Protein AF-A0A918K2E0-F1 (afdb_monomer)

Solvent-accessible surface area (backbone atoms only — not comparable to full-atom values): 25348 Å² total; per-residue (Å²): 108,74,72,56,46,74,72,38,80,66,52,62,60,52,40,50,52,52,21,50,55,36,34,76,64,34,26,56,71,45,32,57,67,51,51,53,49,39,25,50,59,50,57,64,60,89,92,67,98,66,61,71,70,62,47,66,76,68,52,52,74,67,52,52,53,52,13,43,54,23,37,52,49,2,48,71,49,47,53,56,47,38,34,73,74,56,61,49,70,39,39,66,60,45,82,40,65,68,70,49,45,49,54,21,43,56,51,21,72,48,63,91,87,63,81,74,56,68,63,57,54,33,23,47,53,31,44,49,54,43,40,46,54,70,44,66,54,73,64,80,41,68,62,54,52,51,54,41,49,56,23,60,74,45,99,54,30,54,52,43,44,26,46,80,70,73,27,45,60,80,46,80,82,59,47,41,72,76,49,57,78,29,30,78,89,35,38,56,44,37,46,51,49,35,24,18,51,77,51,66,18,36,18,75,76,83,52,56,71,54,57,50,68,46,97,94,38,76,52,74,31,53,29,57,54,64,24,59,84,65,38,70,83,33,96,86,62,57,47,74,58,66,61,52,14,43,56,32,52,43,61,25,47,71,62,40,32,57,75,69,48,45,79,48,55,39,68,60,54,55,79,76,38,56,70,66,42,38,55,19,65,30,54,69,69,91,52,66,59,34,35,35,81,87,24,44,69,60,29,43,54,52,20,22,47,38,43,21,52,40,36,42,56,51,49,58,77,24,56,45,67,65,30,58,58,60,67,59,80,63,81,74,81,80,67,65,60,69,47,41,30,53,46,22,23,37,52,90,92,48,63,40,33,39,39,44,37,33,55,57,93,46,78,45,48,34,45,34,44,46,69,41,41,54,52,29,43,57,40,36,75,73,69,34,65,35,61,25,42,40,44,87,39,85,31,60,35,41,57,58,101,85,32,34,36,37,62,54,70,60,26,34,37,32,38,39,61,67,54,50,55,49,52,50,53,58,22,47,68,75,47,38,56,46,89,73,52,76,87,60,74,64,66,84,64,89,72,81,67,40,86,38,53,61,89,65,54,44,77,82,76,132

Mean predicted aligned error: 14.78 Å

Secondary structure (DSSP, 8-state):
-HHHHHHSTTHHHHHHHHHHHHHHTT-TT--HHHHHHHHHHHT--TT----HHHHHHHS-HHHHHHHHHHHHHHHHHHHHHHHHHH----GGG-S-GGGHHHHHHHHHHSPTTPPPPHHHHHHHHHHHHHHHHTTTTSS-HHHHHHHHHHHTTSSSHHHHHHHTTT-TTT-----TTTTTT--TTSTHHHHHHHHHHHTT-B-TTT-SB--S-BTTB-----EESS-HHHHTT-TT---HHHHT-GGGEE---HHIIIIIITT--HHHHGGGS-HHHHHHTT---SSGGGGSGGGHHHHHHHHHHHHHHHHHHHHHHH--HHHHHTTS---------EEEEEEEEEETTEEEEEEEEEETTEEEEEEE-HHHHHHHHHHHHTT--EEEEETTEEEEEEEETTEEEEEETTEEEEE-HHHHHHHHHHHTTTPEEGGGS-----PPP-SPPEEEEGGG-B----

Foldseek 3Di:
DVLVCVQDPCVLVVQQVVLVVVVVQQANVSHSVVLLQLLLLLLPDPDDDDDSVVSVNPDDPVSSVLSNQLLVQLCVPQSVLCCPPQVPRHCLLFLDPLLSSLSSSLRSPDDVPDDDDPLLSLLSVLLSLQCLQVVVCNPPNRVSSNQLSNLSVDPNSSLSSCVSVVANAPHDAAALVNLPLAACSHSVVSLLLSLLQVLVAFAQPVGDGQDCDDVPDNHQAKAFLQHVVQACPDPVHDDPSLSRRPLRIDRHHPCCRPPQRNNDQNLPRVVSGDPSNCLSSQFDPPDSVCSGSNNVVVSSSSSSRSSSVSSVVSSVSSDRPSNVVSVPDDPDPPPADWAKAWAWADDVPDIKIWIWIGTRPDIAIKIWRVVQVVVQLVCVVVQDKGWTQIRNDTWIFHHDPAATWTDHALATEDDHSVLVVVSVCLNPVPHHHNVPPDPGDSDHRDDHRYYDYSVRHDYDDD

pLDDT: mean 84.28, std 15.64, range [28.16, 98.5]

Sequence (462 aa):
MATLSARSPGFLGELEKESARWAEHGYRAVDTNFLIKAITLSLSISGKRTSSVSRLTTASRESVAEGWERVRRGLERVVPLLSEQLLVPTSALLSSVSVLHPLIVFYGRLPVGARVDPEVEKGLLYWFLAASGSNRYGGATDSALTQDVNALDSDEPVRALLANLRLDENGFRVTARDLSGRNIQSPYIMLSYLAAAHSGAEDWWAGGPISVVAEGTDKLQYSSLHPAAQLRNHRNKYSSAEINELANIVFVSPHTAKNMIGNRSPAEYIKEVQADDLAAHAVPTADPRVLESDGFREFLVARRALLAGKISALLERFRPSFIDAGGASSPASEAPRRSLVLTGYGAGSRTLLLAEAHAGTQHWVGRIDTAELDAALDAAASGLDSDVTVAGETAPLTVDEDGTTLPVGPFRLRGTADQWRLALKEAFSDALPAADCPEGESRAWVGDAEEFLLADLGVQRA

Structure (mmCIF, N/CA/C/O backbone):
data_AF-A0A918K2E0-F1
#
_entry.id   AF-A0A918K2E0-F1
#
loop_
_atom_site.group_PDB
_atom_site.id
_atom_site.type_symbol
_atom_site.label_atom_id
_atom_site.label_alt_id
_atom_site.label_comp_id
_atom_site.label_asym_id
_atom_site.label_entity_id
_atom_site.label_seq_id
_atom_site.pdbx_PDB_ins_code
_atom_site.Cartn_x
_atom_site.Cartn_y
_atom_site.Cartn_z
_atom_site.occupancy
_atom_site.B_iso_or_equiv
_atom_site.auth_seq_id
_atom_site.auth_comp_id
_atom_site.auth_asym_id
_atom_site.auth_atom_id
_atom_site.pdbx_PDB_model_num
ATOM 1 N N . MET A 1 1 ? -13.070 18.640 18.096 1.00 49.69 1 MET A N 1
ATOM 2 C CA . MET A 1 1 ? -12.006 19.495 18.673 1.00 49.69 1 MET A CA 1
ATOM 3 C C . MET A 1 1 ? -12.539 20.387 19.796 1.00 49.69 1 MET A C 1
ATOM 5 O O . MET A 1 1 ? -12.269 20.073 20.949 1.00 49.69 1 MET A O 1
ATOM 9 N N . ALA A 1 2 ? -13.368 21.405 19.516 1.00 47.62 2 ALA A N 1
ATOM 10 C CA . ALA A 1 2 ? -13.886 22.333 20.541 1.00 47.62 2 ALA A CA 1
ATOM 11 C C . ALA A 1 2 ? -14.614 21.640 21.716 1.00 47.62 2 ALA A C 1
ATOM 13 O O . ALA A 1 2 ? -14.375 21.962 22.875 1.00 47.62 2 ALA A O 1
ATOM 14 N N . THR A 1 3 ? -15.430 20.619 21.436 1.00 48.81 3 THR A N 1
ATOM 15 C CA . THR A 1 3 ? -16.217 19.901 22.455 1.00 48.81 3 THR A CA 1
ATOM 16 C C . THR A 1 3 ? -15.377 19.007 23.378 1.00 48.81 3 THR A C 1
ATOM 18 O O . THR A 1 3 ? -15.700 18.874 24.554 1.00 48.81 3 THR A O 1
ATOM 21 N N . LEU A 1 4 ? -14.282 18.419 22.875 1.00 54.38 4 LEU A N 1
ATOM 22 C CA . LEU A 1 4 ? -13.347 17.601 23.668 1.00 54.38 4 LEU A CA 1
ATOM 23 C C . LEU A 1 4 ? -12.441 18.486 24.532 1.00 54.38 4 LEU A C 1
ATOM 25 O O . LEU A 1 4 ? -12.276 18.223 25.720 1.00 54.38 4 LEU A O 1
ATOM 29 N N . SER A 1 5 ? -11.924 19.576 23.957 1.00 54.56 5 SER A N 1
ATOM 30 C CA . SER A 1 5 ? -11.049 20.518 24.663 1.00 54.56 5 SER A CA 1
ATOM 31 C C . SER A 1 5 ? -11.783 21.293 25.766 1.00 54.56 5 SER A C 1
ATOM 33 O O . SER A 1 5 ? -11.194 21.575 26.804 1.00 54.56 5 SER A O 1
ATOM 35 N N . ALA A 1 6 ? -13.078 21.585 25.585 1.00 52.56 6 ALA A N 1
ATOM 36 C CA . ALA A 1 6 ? -13.921 22.186 26.623 1.00 52.56 6 ALA A CA 1
ATOM 37 C C . ALA A 1 6 ? -14.239 21.217 27.778 1.00 52.56 6 ALA A C 1
ATOM 39 O O . ALA A 1 6 ? -14.475 21.648 28.904 1.00 52.56 6 ALA A O 1
ATOM 40 N N . ARG A 1 7 ? -14.253 19.903 27.511 1.00 59.78 7 ARG A N 1
ATOM 41 C CA . ARG A 1 7 ? -14.619 18.872 28.491 1.00 59.78 7 ARG A CA 1
ATOM 42 C C . ARG A 1 7 ? -13.443 18.247 29.214 1.00 59.78 7 ARG A C 1
ATOM 44 O O . ARG A 1 7 ? -13.686 17.698 30.281 1.00 59.78 7 ARG A O 1
ATOM 51 N N . SER A 1 8 ? -12.225 18.311 28.677 1.00 63.34 8 SER A N 1
ATOM 52 C CA . SER A 1 8 ? -11.010 17.784 29.308 1.00 63.34 8 SER A CA 1
ATOM 53 C C . SER A 1 8 ? -9.827 1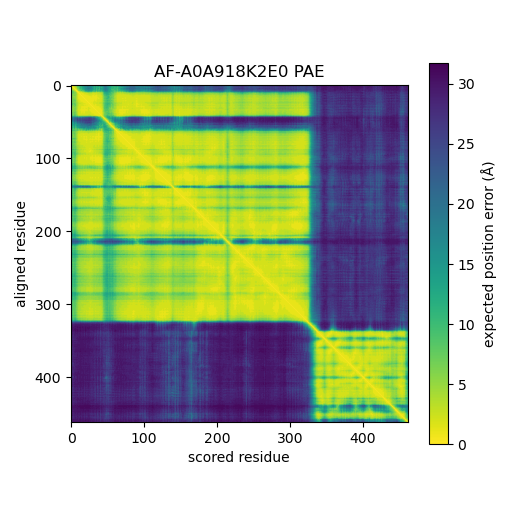8.741 29.081 1.00 63.34 8 SER A C 1
ATOM 55 O O . SER A 1 8 ? -9.103 18.606 28.091 1.00 63.34 8 SER A O 1
ATOM 57 N N . PRO A 1 9 ? -9.643 19.749 29.959 1.00 67.06 9 PRO A N 1
ATOM 58 C CA . PRO A 1 9 ? -8.541 20.704 29.848 1.00 67.06 9 PRO A CA 1
ATOM 59 C C . PRO A 1 9 ? -7.188 19.981 29.799 1.00 67.06 9 PRO A C 1
ATOM 61 O O . PRO A 1 9 ? -6.939 19.103 30.619 1.00 67.06 9 PRO A O 1
ATOM 64 N N . GLY A 1 10 ? -6.330 20.331 28.837 1.00 78.06 10 GLY A N 1
ATOM 65 C CA . GLY A 1 10 ? -5.005 19.718 28.655 1.00 78.06 10 GLY A CA 1
ATOM 66 C C . GLY A 1 10 ? -4.958 18.497 27.726 1.00 78.06 10 GLY A C 1
ATOM 67 O O . GLY A 1 10 ? -3.883 18.185 27.223 1.00 78.06 10 GLY A O 1
ATOM 68 N N . PHE A 1 11 ? -6.097 17.870 27.403 1.00 82.38 11 PHE A N 1
ATOM 69 C CA . PHE A 1 11 ? -6.134 16.668 26.554 1.00 82.38 11 PHE A CA 1
ATOM 70 C C . PHE A 1 11 ? -5.595 16.909 25.137 1.00 82.38 11 PHE A C 1
ATOM 72 O O . PHE A 1 11 ? -4.899 16.064 24.587 1.00 82.38 11 PHE A O 1
ATOM 79 N N . LEU A 1 12 ? -5.844 18.090 24.559 1.00 84.62 12 LEU A N 1
ATOM 80 C CA . LEU A 1 12 ? -5.264 18.456 23.263 1.00 84.62 12 LEU A CA 1
ATOM 81 C C . LEU A 1 12 ? -3.726 18.427 23.298 1.00 84.62 12 LEU A C 1
ATOM 83 O O . LEU A 1 12 ? -3.111 17.899 22.380 1.00 84.62 12 LEU A O 1
ATOM 87 N N . GLY A 1 13 ? -3.122 18.905 24.390 1.00 88.94 13 GLY A N 1
ATOM 88 C CA . GLY A 1 13 ? -1.671 18.870 24.569 1.00 88.94 13 GLY A CA 1
ATOM 89 C C . GLY A 1 13 ? -1.116 17.451 24.729 1.00 88.94 13 GLY A C 1
ATOM 90 O O . GLY A 1 13 ? 0.035 17.207 24.380 1.00 88.94 13 GLY A O 1
ATOM 91 N N . GLU A 1 14 ? -1.906 16.495 25.224 1.00 91.00 14 GLU A N 1
ATOM 92 C CA . GLU A 1 14 ? -1.520 15.075 25.224 1.00 91.00 14 GLU A CA 1
ATOM 93 C C . GLU A 1 14 ? -1.532 14.486 23.810 1.00 91.00 14 GLU A C 1
ATOM 95 O O . GLU A 1 14 ? -0.589 13.790 23.437 1.00 91.00 14 GLU A O 1
ATOM 100 N N . LEU A 1 15 ? -2.552 14.807 23.005 1.00 92.50 15 LEU A N 1
ATOM 101 C CA . LEU A 1 15 ? -2.625 14.374 21.606 1.00 92.50 15 LEU A CA 1
ATOM 102 C C . LEU A 1 15 ? -1.479 14.960 20.773 1.00 92.50 15 LEU A C 1
ATOM 104 O O . LEU A 1 15 ? -0.889 14.252 19.964 1.00 92.50 15 LEU A O 1
ATOM 108 N N . GLU A 1 16 ? -1.143 16.235 20.981 1.00 94.81 16 GLU A N 1
ATO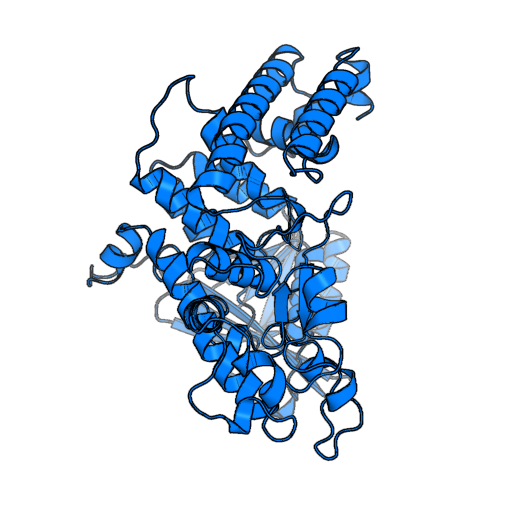M 109 C CA . GLU A 1 16 ? -0.017 16.897 20.311 1.00 94.81 16 GLU A CA 1
ATOM 110 C C . GLU A 1 16 ? 1.323 16.252 20.686 1.00 94.81 16 GLU A C 1
ATOM 112 O O . GLU A 1 16 ? 2.142 15.993 19.806 1.00 94.81 16 GLU A O 1
ATOM 117 N N . LYS A 1 17 ? 1.534 15.928 21.969 1.00 95.94 17 LYS A N 1
ATOM 118 C CA . LYS A 1 17 ? 2.737 15.211 22.425 1.00 95.94 17 LYS A CA 1
ATOM 119 C C . LYS A 1 17 ? 2.841 13.816 21.817 1.00 95.94 17 LYS A C 1
ATOM 121 O O . LYS A 1 17 ? 3.919 13.428 21.377 1.00 95.94 17 LYS A O 1
ATOM 126 N N . GLU A 1 18 ? 1.741 13.068 21.779 1.00 96.12 18 GLU A N 1
ATOM 127 C CA . GLU A 1 18 ? 1.745 11.726 21.194 1.00 96.12 18 GLU A CA 1
ATOM 128 C C . GLU A 1 18 ? 1.953 11.780 19.673 1.00 96.12 18 GLU A C 1
ATOM 130 O O . GLU A 1 18 ? 2.716 10.991 19.125 1.00 96.12 18 GLU A O 1
ATOM 135 N N . SER A 1 19 ? 1.342 12.750 18.989 1.00 96.06 19 SER A N 1
ATOM 136 C CA . SER A 1 19 ? 1.575 12.987 17.562 1.00 96.06 19 SER A CA 1
ATOM 137 C C . SER A 1 19 ? 3.042 13.330 17.277 1.00 96.06 19 SER A C 1
ATOM 139 O O . SER A 1 19 ? 3.642 12.747 16.375 1.00 96.06 19 SER A O 1
ATOM 141 N N . ALA A 1 20 ? 3.658 14.200 18.087 1.00 95.69 20 ALA A N 1
ATOM 142 C CA . ALA A 1 20 ? 5.080 14.526 17.976 1.00 95.69 20 ALA A CA 1
ATOM 143 C C . ALA A 1 20 ? 5.973 13.291 18.189 1.00 95.69 20 ALA A C 1
ATOM 145 O O . ALA A 1 20 ? 6.876 13.047 17.389 1.00 95.69 20 ALA A O 1
ATOM 146 N N . ARG A 1 21 ? 5.667 12.460 19.196 1.00 95.44 21 ARG A N 1
ATOM 147 C CA . ARG A 1 21 ? 6.356 11.180 19.429 1.00 95.44 21 ARG A CA 1
ATOM 148 C C . ARG A 1 21 ? 6.312 10.295 18.182 1.00 95.44 21 ARG A C 1
ATOM 150 O O . ARG A 1 21 ? 7.351 9.802 17.752 1.00 95.44 21 ARG A O 1
ATOM 157 N N . TRP A 1 22 ? 5.142 10.084 17.578 1.00 94.88 22 TRP A N 1
ATOM 158 C CA . TRP A 1 22 ? 5.037 9.228 16.388 1.00 94.88 22 TRP A CA 1
ATOM 159 C C . TRP A 1 22 ? 5.663 9.859 15.145 1.00 94.88 22 TRP A C 1
ATOM 161 O O . TRP A 1 22 ? 6.228 9.142 14.321 1.00 94.88 22 TRP A O 1
ATOM 171 N N . ALA A 1 23 ? 5.663 11.188 15.039 1.00 92.50 23 ALA A N 1
ATOM 172 C CA . ALA A 1 23 ? 6.380 11.901 13.992 1.00 92.50 23 ALA A CA 1
ATOM 173 C C . ALA A 1 23 ? 7.904 11.677 14.057 1.00 92.50 23 ALA A C 1
ATOM 175 O O . ALA A 1 23 ? 8.532 11.517 13.009 1.00 92.50 23 ALA A O 1
ATOM 176 N N . GLU A 1 24 ? 8.492 11.612 15.257 1.00 90.44 24 GLU A N 1
ATOM 177 C CA . GLU A 1 24 ? 9.909 11.257 15.462 1.00 90.44 24 GLU A CA 1
ATOM 178 C C . GLU A 1 24 ? 10.220 9.810 15.049 1.00 90.44 24 GLU A C 1
ATOM 180 O O . GLU A 1 24 ? 11.323 9.524 14.595 1.00 90.44 24 GLU A O 1
ATOM 185 N N . HIS A 1 25 ? 9.230 8.916 15.120 1.00 90.12 25 HIS A N 1
ATOM 186 C CA . HIS A 1 25 ? 9.342 7.518 14.687 1.00 90.12 25 HIS A CA 1
ATOM 187 C C . HIS A 1 25 ? 8.973 7.314 13.205 1.00 90.12 25 HIS A C 1
ATOM 189 O O . HIS A 1 25 ? 8.762 6.185 12.773 1.00 90.12 25 HIS A O 1
ATOM 195 N N . GLY A 1 26 ? 8.858 8.391 12.419 1.00 89.56 26 GLY A N 1
ATOM 196 C CA . GLY A 1 26 ? 8.552 8.332 10.985 1.00 89.56 26 GLY A CA 1
ATOM 197 C C . GLY A 1 26 ? 7.058 8.292 10.644 1.00 89.56 26 GLY A C 1
ATOM 198 O O . GLY A 1 26 ? 6.698 8.279 9.470 1.00 89.56 26 GLY A O 1
ATOM 199 N N . TYR A 1 27 ? 6.154 8.331 11.620 1.00 93.12 27 TYR A N 1
ATOM 200 C CA . TYR A 1 27 ? 4.704 8.245 11.416 1.00 93.12 27 TYR A CA 1
ATOM 201 C C . TYR A 1 27 ? 4.024 9.622 11.513 1.00 93.12 27 TYR A C 1
ATOM 203 O O . TYR A 1 27 ? 3.037 9.790 12.223 1.00 93.12 27 TYR A O 1
ATOM 211 N N . ARG A 1 28 ? 4.510 10.626 10.765 1.00 92.00 28 ARG A N 1
ATOM 212 C CA . ARG A 1 28 ? 4.005 12.020 10.834 1.00 92.00 28 ARG A CA 1
ATOM 213 C C . ARG A 1 28 ? 2.512 12.176 10.520 1.00 92.00 28 ARG A C 1
ATOM 215 O O . ARG A 1 28 ? 1.870 13.069 11.057 1.00 92.00 28 ARG A O 1
ATOM 222 N N . ALA A 1 29 ? 1.950 11.296 9.687 1.00 92.31 29 ALA A N 1
ATOM 223 C CA . ALA A 1 29 ? 0.511 11.272 9.395 1.00 92.31 29 ALA A CA 1
ATOM 224 C C . ALA A 1 29 ? -0.375 10.807 10.576 1.00 92.31 29 ALA A C 1
ATOM 226 O O . ALA A 1 29 ? -1.598 10.898 10.490 1.00 92.31 29 ALA A O 1
ATOM 227 N N . VAL A 1 30 ? 0.213 10.319 11.677 1.00 95.69 30 VAL A N 1
ATOM 228 C CA . VAL A 1 30 ? -0.478 10.101 12.961 1.00 95.69 30 VAL A CA 1
ATOM 229 C C . VAL A 1 30 ? -0.617 11.463 13.655 1.00 95.69 30 VAL A C 1
ATOM 231 O O . VAL A 1 30 ? 0.063 11.788 14.630 1.00 95.69 30 VAL A O 1
ATOM 234 N N . ASP A 1 31 ? -1.465 12.310 13.075 1.00 94.81 31 ASP A N 1
ATOM 235 C CA . ASP A 1 31 ? -1.759 13.654 13.564 1.00 94.81 31 ASP A CA 1
ATOM 236 C C . ASP A 1 31 ? -2.879 13.654 14.621 1.00 94.81 31 ASP A C 1
ATOM 238 O O . ASP A 1 31 ? -3.473 12.626 14.960 1.00 94.81 31 ASP A O 1
ATOM 242 N N . THR A 1 32 ? -3.199 14.825 15.167 1.00 94.06 32 THR A N 1
ATOM 243 C CA . THR A 1 32 ? -4.258 14.949 16.178 1.00 94.06 32 THR A CA 1
ATOM 244 C C . THR A 1 32 ? -5.635 14.523 15.656 1.00 94.06 32 THR A C 1
ATOM 246 O O . THR A 1 32 ? -6.424 13.972 16.424 1.00 94.06 32 THR A O 1
ATOM 249 N N . ASN A 1 33 ? -5.933 14.705 14.364 1.00 91.88 33 ASN A N 1
ATOM 250 C CA . ASN A 1 33 ? -7.203 14.279 13.772 1.00 91.88 33 ASN A CA 1
ATOM 251 C C . ASN A 1 33 ? -7.283 12.755 13.661 1.00 91.88 33 ASN A C 1
ATOM 253 O O . ASN A 1 33 ? -8.308 12.168 14.017 1.00 91.88 33 ASN A O 1
ATOM 257 N N . PHE A 1 34 ? -6.196 12.117 13.227 1.00 94.50 34 PHE A N 1
ATOM 258 C CA . PHE A 1 34 ? -6.049 10.669 13.222 1.00 94.50 34 PHE A CA 1
ATOM 259 C C . PHE A 1 34 ? -6.243 10.097 14.631 1.00 94.50 34 PHE A C 1
ATOM 261 O O . PHE A 1 34 ? -7.048 9.188 14.825 1.00 94.50 34 PHE A O 1
ATOM 268 N N . LEU A 1 35 ? -5.587 10.673 15.643 1.00 95.12 35 LEU A N 1
ATOM 269 C CA . LEU A 1 35 ? -5.714 10.211 17.028 1.00 95.12 35 LEU A CA 1
ATOM 270 C C . LEU A 1 35 ? -7.149 10.358 17.557 1.00 95.12 35 LEU A C 1
ATOM 272 O O . LEU A 1 35 ? -7.678 9.435 18.176 1.00 95.12 35 LEU A O 1
ATOM 276 N N . ILE A 1 36 ? -7.828 11.473 17.263 1.00 89.31 36 ILE A N 1
ATOM 277 C CA . ILE A 1 36 ? -9.246 11.664 17.615 1.00 89.31 36 ILE A CA 1
ATOM 278 C C . ILE A 1 36 ? -10.122 10.603 16.942 1.00 89.31 36 ILE A C 1
ATOM 280 O O . ILE A 1 36 ? -11.032 10.052 17.575 1.00 89.31 36 ILE A O 1
ATOM 284 N N . LYS A 1 37 ? -9.857 10.287 15.672 1.00 89.06 37 LYS A N 1
ATOM 285 C CA . LYS A 1 37 ? -10.583 9.246 14.943 1.00 89.06 37 LYS A CA 1
ATOM 286 C C . LYS A 1 37 ? -10.344 7.867 15.558 1.00 89.06 37 LYS A C 1
ATOM 288 O O . LYS A 1 37 ? -11.313 7.151 15.808 1.00 89.06 37 LYS A O 1
ATOM 293 N N . ALA A 1 38 ? -9.101 7.534 15.892 1.00 92.25 38 ALA A N 1
ATOM 294 C CA . ALA A 1 38 ? -8.743 6.292 16.568 1.00 92.25 38 ALA A CA 1
ATOM 295 C C . ALA A 1 38 ? -9.427 6.149 17.933 1.00 92.25 38 ALA A C 1
ATOM 297 O O . ALA A 1 38 ? -9.965 5.080 18.231 1.00 92.25 38 ALA A O 1
ATOM 298 N N . ILE A 1 39 ? -9.497 7.226 18.727 1.00 90.44 39 ILE A N 1
ATOM 299 C CA . ILE A 1 39 ? -10.240 7.231 19.995 1.00 90.44 39 ILE A CA 1
ATOM 300 C C . ILE A 1 39 ? -11.714 6.948 19.710 1.00 90.44 39 ILE A C 1
ATOM 302 O O . ILE A 1 39 ? -12.285 6.036 20.294 1.00 90.44 39 ILE A O 1
ATOM 306 N N . THR A 1 40 ? -12.314 7.665 18.756 1.00 85.06 40 THR A N 1
ATOM 307 C CA . THR A 1 40 ? -13.728 7.490 18.378 1.00 85.06 40 THR A CA 1
ATOM 308 C C . THR A 1 40 ? -14.056 6.045 18.011 1.00 85.06 40 THR A C 1
ATOM 310 O O . THR A 1 40 ? -15.069 5.508 18.454 1.00 85.06 40 THR A O 1
ATOM 313 N N . LEU A 1 41 ? -13.196 5.408 17.214 1.00 85.56 41 LEU A N 1
ATOM 314 C CA . LEU A 1 41 ? -13.368 4.019 16.799 1.00 85.56 41 LEU A CA 1
ATOM 315 C C . LEU A 1 41 ? -13.177 3.049 17.976 1.00 85.56 41 LEU A C 1
ATOM 317 O O . LEU A 1 41 ? -13.951 2.102 18.104 1.00 85.56 41 LEU A O 1
ATOM 321 N N . SER A 1 42 ? -12.239 3.333 18.885 1.00 84.88 42 SER A N 1
ATOM 322 C CA . SER A 1 42 ? -11.952 2.521 20.083 1.00 84.88 42 SER A CA 1
ATOM 323 C C . SER A 1 42 ? -13.023 2.611 21.179 1.00 84.88 42 SER A C 1
ATOM 325 O O . SER A 1 42 ? -13.075 1.755 22.065 1.00 84.88 42 SER A O 1
ATOM 327 N N . LEU A 1 43 ? -13.888 3.629 21.117 1.00 77.62 43 LEU A N 1
ATOM 328 C CA . LEU A 1 43 ? -15.071 3.781 21.972 1.00 77.62 43 LEU A CA 1
ATOM 329 C C . LEU A 1 43 ? -16.270 2.954 21.493 1.00 77.62 43 LEU A C 1
ATOM 331 O O . LEU A 1 43 ? -17.288 2.916 22.181 1.00 77.62 43 LEU A O 1
ATOM 335 N N . SER A 1 44 ? -16.193 2.326 20.317 1.00 58.50 44 SER A N 1
ATOM 336 C CA . SER A 1 44 ? -17.268 1.478 19.795 1.00 58.50 44 SER A CA 1
ATOM 337 C C . SER A 1 44 ? -17.393 0.232 20.670 1.00 58.50 44 SER A C 1
ATOM 339 O O . SER A 1 44 ? -16.676 -0.751 20.488 1.00 58.50 44 SER A O 1
ATOM 341 N N . ILE A 1 45 ? -18.275 0.316 21.664 1.00 48.38 45 ILE A N 1
ATOM 342 C CA . ILE A 1 45 ? -18.750 -0.812 22.457 1.00 48.38 45 ILE A CA 1
ATOM 343 C C . ILE A 1 45 ? -19.625 -1.661 21.532 1.00 48.38 45 ILE A C 1
ATOM 345 O O . ILE A 1 45 ? -20.501 -1.126 20.847 1.00 48.38 45 ILE A O 1
ATOM 349 N N . SER A 1 46 ? -19.350 -2.965 21.519 1.00 40.91 46 SER A N 1
ATOM 350 C CA . SER A 1 46 ? -20.108 -4.011 20.829 1.00 40.91 46 SER A CA 1
ATOM 351 C C . SER A 1 46 ? -21.616 -3.703 20.756 1.00 40.91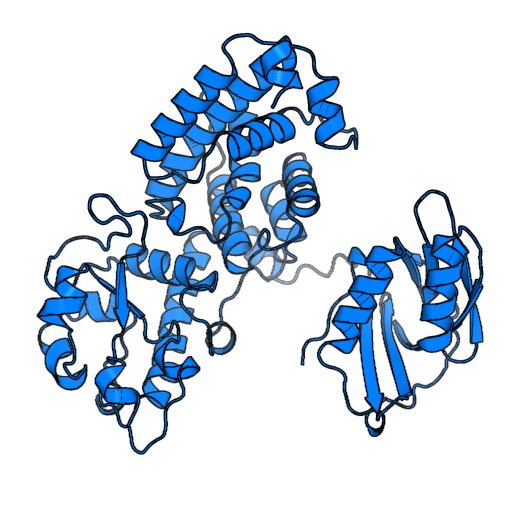 46 SER A C 1
ATOM 353 O O . SER A 1 46 ? -22.272 -3.467 21.774 1.00 40.91 46 SER A O 1
ATOM 355 N N . GLY A 1 47 ? -22.165 -3.689 19.535 1.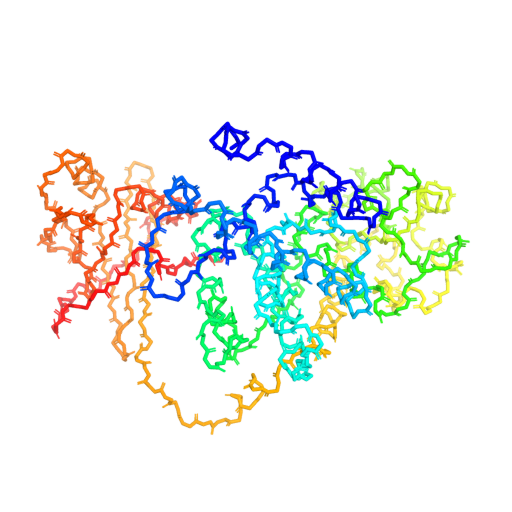00 38.22 47 GLY A N 1
ATOM 356 C CA . GLY A 1 47 ? -23.600 -3.888 19.301 1.00 38.22 47 GLY A CA 1
ATOM 357 C C . GLY A 1 47 ? -24.509 -2.675 19.047 1.00 38.22 47 GLY A C 1
ATOM 358 O O . GLY A 1 47 ? -25.706 -2.896 18.867 1.00 38.22 47 GLY A O 1
ATOM 359 N N . LYS A 1 48 ? -24.040 -1.414 18.983 1.00 40.31 48 LYS A N 1
ATOM 360 C CA . LYS A 1 48 ? -24.928 -0.275 18.618 1.00 40.31 48 LYS A CA 1
ATOM 361 C C . LYS A 1 48 ? -24.363 0.652 17.534 1.00 40.31 48 LYS A C 1
ATOM 363 O O . LYS A 1 48 ? -23.340 1.311 17.706 1.00 40.31 48 LYS A O 1
ATOM 368 N N . ARG A 1 49 ? -25.102 0.725 16.416 1.00 42.19 49 ARG A N 1
ATOM 369 C CA . ARG A 1 49 ? -24.892 1.611 15.257 1.00 42.19 49 ARG A CA 1
ATOM 370 C C . ARG A 1 49 ? -25.214 3.069 15.618 1.00 42.19 49 ARG A C 1
ATOM 372 O O . ARG A 1 49 ? -26.294 3.557 15.313 1.00 42.19 49 ARG A O 1
ATOM 379 N N . THR A 1 50 ? -24.292 3.777 16.260 1.00 38.06 50 THR A N 1
ATOM 380 C CA . THR A 1 50 ? -24.410 5.238 16.452 1.00 38.06 50 THR A CA 1
ATOM 381 C C . THR A 1 50 ? -23.419 5.954 15.533 1.00 38.06 50 THR A C 1
ATOM 383 O O . THR A 1 50 ? -22.348 5.424 15.270 1.00 38.06 50 THR A O 1
ATOM 386 N N . SER A 1 51 ? -23.694 7.150 15.017 1.00 45.31 51 SER A N 1
ATOM 387 C CA . SER A 1 51 ? -22.733 7.883 14.169 1.00 45.31 51 SER A CA 1
ATOM 388 C C . SER A 1 51 ? -21.497 8.362 14.959 1.00 45.31 51 SER A C 1
ATOM 390 O O . SER A 1 51 ? -21.578 8.667 16.150 1.00 45.31 51 SER A O 1
ATOM 392 N N . SER A 1 52 ? -20.329 8.418 14.309 1.00 49.75 52 SER A N 1
ATOM 393 C CA . SER A 1 52 ? -19.010 8.719 14.907 1.00 49.75 52 SER A CA 1
ATOM 394 C C . SER A 1 52 ? -18.962 10.041 15.696 1.00 49.75 52 SER A C 1
ATOM 396 O O . SER A 1 52 ? -18.316 10.131 16.737 1.00 49.75 52 SER A O 1
ATOM 398 N N . VAL A 1 53 ? -19.678 11.070 15.228 1.00 44.16 53 VAL A N 1
ATOM 399 C CA . VAL A 1 53 ? -19.671 12.417 15.830 1.00 44.16 53 VAL A CA 1
ATOM 400 C C . VAL A 1 53 ? -20.565 12.498 17.070 1.00 44.16 53 VAL A C 1
ATOM 402 O O . VAL A 1 53 ? -20.186 13.125 18.056 1.00 44.16 53 VAL A O 1
ATOM 405 N N . SER A 1 54 ? -21.718 11.820 17.064 1.00 46.44 54 SER A N 1
ATOM 406 C CA . SER A 1 54 ? -22.619 11.759 18.225 1.00 46.44 54 SER A CA 1
ATOM 407 C C . SER A 1 54 ? -22.004 10.965 19.390 1.00 46.44 54 SER A C 1
ATOM 409 O O . SER A 1 54 ? -22.254 11.266 20.556 1.00 46.44 54 SER A O 1
ATOM 411 N N . ARG A 1 55 ? -21.121 9.998 19.099 1.00 54.56 55 ARG A N 1
ATOM 412 C CA . ARG A 1 55 ? -20.433 9.171 20.106 1.00 54.56 55 ARG A CA 1
ATOM 413 C C . ARG A 1 55 ? -19.452 9.958 20.977 1.00 54.56 55 ARG A C 1
ATOM 415 O O . ARG A 1 55 ? -19.501 9.842 22.194 1.00 54.56 55 ARG A O 1
ATOM 422 N N . LEU A 1 56 ? -18.605 10.808 20.390 1.00 51.44 56 LEU A N 1
ATOM 423 C CA . LEU A 1 56 ? -17.670 11.642 21.165 1.00 51.44 56 LEU A CA 1
ATOM 424 C C . LEU A 1 56 ? -18.375 12.731 21.989 1.00 51.44 56 LEU A C 1
ATOM 426 O O . LEU A 1 56 ? -17.874 13.136 23.036 1.00 51.44 56 LEU A O 1
ATOM 430 N N . THR A 1 57 ? -19.521 13.236 21.525 1.00 49.66 57 THR A N 1
ATOM 431 C CA . THR A 1 57 ? -20.275 14.281 22.237 1.00 49.66 57 THR A CA 1
ATOM 432 C C . THR A 1 57 ? -21.141 13.721 23.370 1.00 49.66 57 THR A C 1
ATOM 434 O O . THR A 1 57 ? -21.482 14.467 24.294 1.00 49.66 57 THR A O 1
ATOM 437 N N . THR A 1 58 ? -21.432 12.417 23.365 1.00 53.12 58 THR A N 1
ATOM 438 C CA . THR A 1 58 ? -22.210 11.709 24.403 1.00 53.12 58 THR A CA 1
ATOM 439 C C . THR A 1 58 ? -21.360 10.862 25.359 1.00 53.12 58 THR A C 1
ATOM 441 O O . THR A 1 58 ? -21.804 10.591 26.472 1.00 53.12 58 THR A O 1
ATOM 444 N N . ALA A 1 59 ? -20.133 10.498 24.976 1.00 58.34 59 ALA A N 1
ATOM 445 C CA . ALA A 1 59 ? -19.178 9.756 25.799 1.00 58.34 59 ALA A CA 1
ATOM 446 C C . ALA A 1 59 ? -18.813 10.482 27.114 1.00 58.34 59 ALA A C 1
ATOM 448 O O . ALA A 1 59 ? -18.569 11.695 27.133 1.00 58.34 59 ALA A O 1
ATOM 449 N N . SER A 1 60 ? -18.744 9.725 28.218 1.00 60.28 60 SER A N 1
ATOM 450 C CA . SER A 1 60 ? -18.249 10.223 29.509 1.00 60.28 60 SER A CA 1
ATOM 451 C C . SER A 1 60 ? -16.742 10.495 29.441 1.00 60.28 60 SER A C 1
ATOM 453 O O . SER A 1 60 ? -16.025 9.894 28.637 1.00 60.28 60 SER A O 1
ATOM 455 N N . ARG A 1 61 ? -16.226 11.372 30.311 1.00 62.94 61 ARG A N 1
ATOM 456 C CA . ARG A 1 61 ? -14.780 11.653 30.396 1.00 62.94 61 ARG A CA 1
ATOM 457 C C . ARG A 1 61 ? -13.961 10.376 30.646 1.00 62.94 61 ARG A C 1
ATOM 459 O O . ARG A 1 61 ? -12.897 10.219 30.057 1.00 62.94 61 ARG A O 1
ATOM 466 N N . GLU A 1 62 ? -14.478 9.470 31.472 1.00 63.03 62 GLU A N 1
ATOM 467 C CA . GLU A 1 62 ? -13.862 8.171 31.775 1.00 63.03 62 GLU A CA 1
ATOM 468 C C . GLU A 1 62 ? -13.762 7.288 30.528 1.00 63.03 62 GLU A C 1
ATOM 470 O O . GLU A 1 62 ? -12.697 6.744 30.253 1.00 63.03 62 GLU A O 1
ATOM 475 N N . SER A 1 63 ? -14.824 7.228 29.714 1.00 74.88 63 SER A N 1
ATOM 476 C CA . SER A 1 63 ? -14.799 6.452 28.470 1.00 74.88 63 SER A CA 1
ATOM 477 C C . SER A 1 63 ? -13.767 6.991 27.475 1.00 74.88 63 SER A C 1
ATOM 479 O O . SER A 1 63 ? -13.030 6.211 26.882 1.00 74.88 63 SER A O 1
ATOM 481 N N . VAL A 1 64 ? -13.626 8.319 27.349 1.00 78.06 64 VAL A N 1
ATOM 482 C CA . VAL A 1 64 ? -12.606 8.940 26.484 1.00 78.06 64 VAL A CA 1
ATOM 483 C C . VAL A 1 64 ? -11.189 8.608 26.957 1.00 78.06 64 VAL A C 1
ATOM 485 O O . VAL A 1 64 ? -10.341 8.300 26.123 1.00 78.06 64 VAL A O 1
ATOM 488 N N . ALA A 1 65 ? -10.932 8.630 28.268 1.00 83.12 65 ALA A N 1
ATOM 489 C CA . ALA A 1 65 ? -9.633 8.255 28.826 1.00 83.12 65 ALA A CA 1
ATOM 490 C C . ALA A 1 65 ? -9.304 6.773 28.572 1.00 83.12 65 ALA A C 1
ATOM 492 O O . ALA A 1 65 ? -8.190 6.444 28.174 1.00 83.12 65 ALA A O 1
ATOM 493 N N . GLU A 1 66 ? -10.285 5.880 28.720 1.00 83.94 66 GLU A N 1
ATOM 494 C CA . GLU A 1 66 ? -10.126 4.458 28.402 1.00 83.94 66 GLU A CA 1
ATOM 495 C C . GLU A 1 66 ? -9.859 4.231 26.904 1.00 83.94 66 GLU A C 1
ATOM 497 O O . GLU A 1 66 ? -8.953 3.484 26.531 1.00 83.94 66 GLU A O 1
ATOM 502 N N . GLY A 1 67 ? -10.617 4.907 26.035 1.00 87.88 67 GLY A N 1
ATOM 503 C CA . GLY A 1 67 ? -10.410 4.876 24.588 1.00 87.88 67 GLY A CA 1
ATOM 504 C C . GLY A 1 67 ? -9.029 5.397 24.191 1.00 87.88 67 GLY A C 1
ATOM 505 O O . GLY A 1 67 ? -8.383 4.814 23.323 1.00 87.88 67 GLY A O 1
ATOM 506 N N . TRP A 1 68 ? -8.543 6.444 24.858 1.00 92.19 68 TRP A N 1
ATOM 507 C CA . TRP A 1 68 ? -7.196 6.969 24.649 1.00 92.19 68 TRP A CA 1
ATOM 508 C C . TRP A 1 68 ? -6.111 5.958 25.016 1.00 92.19 68 TRP A C 1
ATOM 510 O O . TRP A 1 68 ? -5.201 5.709 24.229 1.00 92.19 68 TRP A O 1
ATOM 520 N N . GLU A 1 69 ? -6.256 5.307 26.165 1.00 91.81 69 GLU A N 1
ATOM 521 C CA . GLU A 1 69 ? -5.312 4.297 26.639 1.00 91.81 69 GLU A CA 1
ATOM 522 C C . GLU A 1 69 ? -5.286 3.073 25.699 1.00 91.81 69 GLU A C 1
ATOM 524 O O . GLU A 1 69 ? -4.222 2.539 25.387 1.00 91.81 69 GLU A O 1
ATOM 529 N N . ARG A 1 70 ? -6.438 2.676 25.134 1.00 93.31 70 ARG A N 1
ATOM 530 C CA . ARG A 1 70 ? -6.504 1.663 24.058 1.00 93.31 70 ARG A CA 1
ATOM 531 C C . ARG A 1 70 ? -5.731 2.088 22.809 1.00 93.31 70 ARG A C 1
ATOM 533 O O . ARG A 1 70 ? -4.977 1.282 22.270 1.00 93.31 70 ARG A O 1
ATOM 540 N N . VAL A 1 71 ? -5.896 3.331 22.356 1.00 95.81 71 VAL A N 1
ATOM 541 C CA . VAL A 1 71 ? -5.197 3.850 21.168 1.00 95.81 71 VAL A CA 1
ATOM 542 C C . VAL A 1 71 ? -3.688 3.872 21.375 1.00 95.81 71 VAL A C 1
ATOM 544 O O . VAL A 1 71 ? -2.961 3.418 20.493 1.00 95.81 71 VAL A O 1
ATOM 547 N N . ARG A 1 72 ? -3.215 4.334 22.540 1.00 96.12 72 ARG A N 1
ATOM 548 C CA . ARG A 1 72 ? -1.786 4.329 22.889 1.00 96.12 72 ARG A CA 1
ATOM 549 C C . ARG A 1 72 ? -1.196 2.925 22.795 1.00 96.12 72 ARG A C 1
ATOM 551 O O . ARG A 1 72 ? -0.227 2.728 22.068 1.00 96.12 72 ARG A O 1
ATOM 558 N N . ARG A 1 73 ? -1.828 1.939 23.441 1.00 95.12 73 ARG A N 1
ATOM 559 C CA . ARG A 1 73 ? -1.392 0.534 23.367 1.00 95.12 73 ARG A CA 1
ATOM 560 C C . ARG A 1 73 ? -1.411 -0.014 21.945 1.00 95.12 73 ARG A C 1
ATOM 562 O O . ARG A 1 73 ? -0.482 -0.706 21.540 1.00 95.12 73 ARG A O 1
ATOM 569 N N . GLY A 1 74 ? -2.461 0.297 21.185 1.00 96.75 74 GLY A N 1
ATOM 570 C CA . GLY A 1 74 ? -2.574 -0.105 19.788 1.00 96.75 74 GLY A CA 1
ATOM 571 C C . GLY A 1 74 ? -1.418 0.437 18.948 1.00 96.75 74 GLY A C 1
ATOM 572 O O . GLY A 1 74 ? -0.778 -0.327 18.236 1.00 96.75 74 GLY A O 1
ATOM 573 N N . LEU A 1 75 ? -1.092 1.725 19.076 1.00 97.38 75 LEU A N 1
ATOM 574 C CA . LEU A 1 75 ? 0.036 2.348 18.375 1.00 97.38 75 LEU A CA 1
ATOM 575 C C . LEU A 1 75 ? 1.388 1.759 18.800 1.00 97.38 75 LEU A C 1
ATOM 577 O O . LEU A 1 75 ? 2.197 1.412 17.940 1.00 97.38 75 LEU A O 1
ATOM 581 N N . GLU A 1 76 ? 1.599 1.574 20.106 1.00 96.19 76 GLU A N 1
ATOM 582 C CA . GLU A 1 76 ? 2.812 0.966 20.670 1.00 96.19 76 GLU A CA 1
ATOM 583 C C . GLU A 1 76 ? 3.043 -0.470 20.194 1.00 96.19 76 GLU A C 1
ATOM 585 O O . GLU A 1 76 ? 4.185 -0.927 20.172 1.00 96.19 76 GLU A O 1
ATOM 590 N N . ARG A 1 77 ? 1.989 -1.169 19.759 1.00 95.88 77 ARG A N 1
ATOM 591 C CA . ARG A 1 77 ? 2.103 -2.493 19.145 1.00 95.88 77 ARG A CA 1
ATOM 592 C C . ARG A 1 77 ? 2.214 -2.441 17.623 1.00 95.88 77 ARG A C 1
ATOM 594 O O . ARG A 1 77 ? 3.062 -3.127 17.061 1.00 95.88 77 ARG A O 1
ATOM 601 N N . VAL A 1 78 ? 1.369 -1.657 16.957 1.00 97.12 78 VAL A N 1
ATOM 602 C CA . VAL A 1 78 ? 1.246 -1.650 15.491 1.00 97.12 78 VAL A CA 1
ATOM 603 C C . VAL A 1 78 ? 2.473 -1.048 14.820 1.00 97.12 78 VAL A C 1
ATOM 605 O O . VAL A 1 78 ? 2.960 -1.618 13.851 1.00 97.12 78 VAL A O 1
ATOM 608 N N . VAL A 1 79 ? 2.995 0.075 15.317 1.00 95.56 79 VAL A N 1
ATO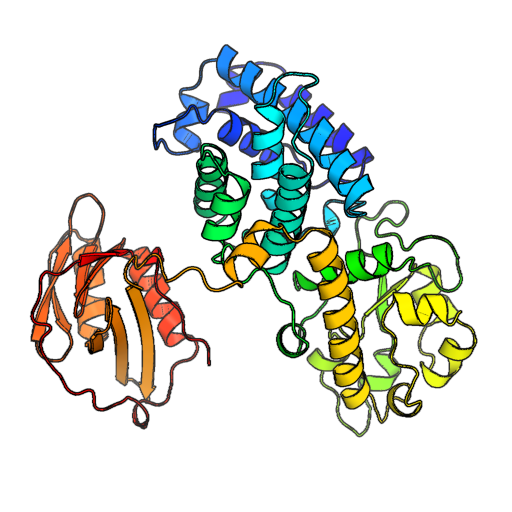M 609 C CA . VAL A 1 79 ? 4.111 0.760 14.648 1.00 95.56 79 VAL A CA 1
ATOM 610 C C . VAL A 1 79 ? 5.383 -0.104 14.628 1.00 95.56 79 VAL A C 1
ATOM 612 O O . VAL A 1 79 ? 5.919 -0.313 13.535 1.00 95.56 79 VAL A O 1
ATOM 615 N N . PRO A 1 80 ? 5.847 -0.684 15.757 1.00 94.31 80 PRO A N 1
ATOM 616 C CA . PRO A 1 80 ? 6.977 -1.613 15.730 1.00 94.31 80 PRO A CA 1
ATOM 617 C C . PRO A 1 80 ? 6.693 -2.855 14.887 1.00 94.31 80 PRO A C 1
ATOM 619 O O . PRO A 1 80 ? 7.544 -3.256 14.104 1.00 94.31 80 PRO A O 1
ATOM 622 N N . LEU A 1 81 ? 5.479 -3.414 14.966 1.00 95.88 81 LEU A N 1
ATOM 623 C CA . LEU A 1 81 ? 5.099 -4.587 14.181 1.00 95.88 81 LEU A CA 1
ATOM 624 C C . LEU A 1 81 ? 5.238 -4.340 12.670 1.00 95.88 81 LEU A C 1
ATOM 626 O O . LEU A 1 81 ? 5.820 -5.163 11.969 1.00 95.88 81 LEU A O 1
ATOM 630 N N . LEU A 1 82 ? 4.732 -3.212 12.161 1.00 96.31 82 LEU A N 1
ATOM 631 C CA . LEU A 1 82 ? 4.844 -2.866 10.740 1.00 96.31 82 LEU A CA 1
ATOM 632 C C . LEU A 1 82 ? 6.293 -2.568 10.334 1.00 96.31 82 LEU A C 1
ATOM 634 O O . LEU A 1 82 ? 6.710 -2.945 9.238 1.00 96.31 82 LEU A O 1
ATOM 638 N N . SER A 1 83 ? 7.067 -1.928 11.211 1.00 92.31 83 SER A N 1
ATOM 639 C CA . SER A 1 83 ? 8.489 -1.663 10.977 1.00 92.31 83 SER A CA 1
ATOM 640 C C . SER A 1 83 ? 9.304 -2.960 10.903 1.00 92.31 83 SER A C 1
ATOM 642 O O . SER A 1 83 ? 10.058 -3.167 9.959 1.00 92.31 83 SER A O 1
ATOM 644 N N . GLU A 1 84 ? 9.112 -3.877 11.850 1.00 93.25 84 GLU A N 1
ATOM 645 C CA . GLU A 1 84 ? 9.903 -5.106 11.975 1.00 93.25 84 GLU A CA 1
ATOM 646 C C . GLU A 1 84 ? 9.472 -6.192 10.984 1.00 93.25 84 GLU A C 1
ATOM 648 O O . GLU A 1 84 ? 10.315 -6.878 10.405 1.00 93.25 84 GLU A O 1
ATOM 653 N N . GLN A 1 85 ? 8.163 -6.369 10.780 1.00 95.75 85 GLN A N 1
ATOM 654 C CA . GLN A 1 85 ? 7.647 -7.466 9.959 1.00 95.75 85 GLN A CA 1
ATOM 655 C C . GLN A 1 85 ? 7.488 -7.092 8.495 1.00 95.75 85 GLN A C 1
ATOM 657 O O . GLN A 1 85 ? 7.760 -7.937 7.645 1.00 95.75 85 GLN A O 1
ATOM 662 N N . LEU A 1 86 ? 7.033 -5.869 8.203 1.00 95.50 86 LEU A N 1
ATOM 663 C CA . LEU A 1 86 ? 6.760 -5.411 6.838 1.00 95.50 86 LEU A CA 1
ATOM 664 C C . LEU A 1 86 ? 7.797 -4.428 6.305 1.00 95.50 86 LEU A C 1
ATOM 666 O O . LEU A 1 86 ? 7.726 -4.086 5.129 1.00 95.50 86 LEU A O 1
ATOM 670 N N . LEU A 1 87 ? 8.742 -3.973 7.135 1.00 94.62 87 LEU A N 1
ATOM 671 C CA . LEU A 1 87 ? 9.727 -2.959 6.757 1.00 94.62 87 LEU A CA 1
ATOM 672 C C . LEU A 1 87 ? 9.052 -1.660 6.289 1.00 94.62 87 LEU A C 1
ATOM 674 O O . LEU A 1 87 ? 9.442 -1.082 5.276 1.00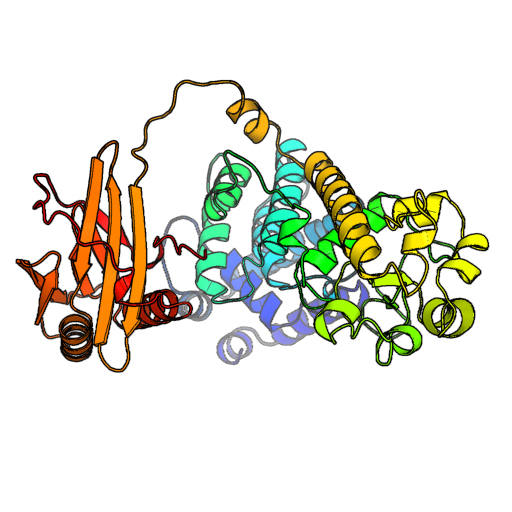 94.62 87 LEU A O 1
ATOM 678 N N . VAL A 1 88 ? 8.019 -1.208 7.016 1.00 93.50 88 VAL A N 1
ATOM 679 C CA . VAL A 1 88 ? 7.351 0.088 6.792 1.00 93.50 88 VAL A CA 1
ATOM 680 C C . VAL A 1 88 ? 7.997 1.155 7.691 1.00 93.50 88 VAL A C 1
ATOM 682 O O . VAL A 1 88 ? 7.600 1.294 8.853 1.00 93.50 88 VAL A O 1
ATOM 685 N N . PRO A 1 89 ? 8.976 1.938 7.192 1.00 85.69 89 PRO A N 1
ATOM 686 C CA . PRO A 1 89 ? 9.722 2.886 8.022 1.00 85.69 89 PRO A CA 1
ATOM 687 C C . PRO A 1 89 ? 8.965 4.189 8.303 1.00 85.69 89 PRO A C 1
ATOM 689 O O . PRO A 1 89 ? 9.346 4.939 9.195 1.00 85.69 89 PRO A O 1
ATOM 692 N N . THR A 1 90 ? 7.933 4.511 7.519 1.00 90.06 90 THR A N 1
ATOM 693 C CA . THR A 1 90 ? 7.211 5.783 7.634 1.00 90.06 90 THR A CA 1
ATOM 694 C C . THR A 1 90 ? 5.785 5.681 7.115 1.00 90.06 90 THR A C 1
ATOM 696 O O . THR A 1 90 ? 5.502 4.940 6.169 1.00 90.06 90 THR A O 1
ATOM 699 N N . SER A 1 91 ? 4.890 6.496 7.680 1.00 91.50 91 SER A N 1
ATOM 700 C CA . SER A 1 91 ? 3.525 6.634 7.174 1.00 91.50 91 SER A CA 1
ATOM 701 C C . SER A 1 91 ? 3.433 7.335 5.815 1.00 91.50 91 SER A C 1
ATOM 703 O O . SER A 1 91 ? 2.386 7.263 5.180 1.00 91.50 91 SER A O 1
ATOM 705 N N . ALA A 1 92 ? 4.515 7.946 5.322 1.00 88.50 92 ALA A N 1
ATOM 706 C CA . ALA A 1 92 ? 4.552 8.564 3.997 1.00 88.50 92 ALA A CA 1
ATOM 707 C C . ALA A 1 92 ? 4.483 7.563 2.832 1.00 88.50 92 ALA A C 1
ATOM 709 O O . ALA A 1 92 ? 4.161 7.943 1.708 1.00 88.50 92 ALA A O 1
ATOM 710 N N . LEU A 1 93 ? 4.765 6.283 3.094 1.00 89.19 93 LEU A N 1
ATOM 711 C CA . LEU A 1 93 ? 4.536 5.204 2.132 1.00 89.19 93 LEU A CA 1
ATOM 712 C C . LEU A 1 93 ? 3.057 4.837 1.984 1.00 89.19 93 LEU A C 1
ATOM 714 O O . LEU A 1 93 ? 2.684 4.191 1.006 1.00 89.19 93 LEU A O 1
ATOM 718 N N . LEU A 1 94 ? 2.224 5.186 2.965 1.00 90.19 94 LEU A N 1
ATOM 719 C CA . LEU A 1 94 ? 0.831 4.768 2.998 1.00 90.19 94 LEU A CA 1
ATOM 720 C C . LEU A 1 94 ? 0.012 5.669 2.077 1.00 90.19 94 LEU A C 1
ATOM 722 O O . LEU A 1 94 ? 0.007 6.888 2.234 1.00 90.19 94 LEU A O 1
ATOM 726 N N . SER A 1 95 ? -0.758 5.066 1.170 1.00 85.31 95 SER A N 1
ATOM 727 C CA . SER A 1 95 ? -1.753 5.797 0.371 1.00 85.31 95 SER A CA 1
ATOM 728 C C . SER A 1 95 ? -2.816 6.458 1.255 1.00 85.31 95 SER A C 1
ATOM 730 O O . SER A 1 95 ? -3.327 7.527 0.932 1.00 85.31 95 SER A O 1
ATOM 732 N N . SER A 1 96 ? -3.128 5.836 2.394 1.00 91.25 96 SER A N 1
ATOM 733 C CA . SER A 1 96 ? -3.991 6.389 3.431 1.00 91.25 96 SER A CA 1
ATOM 734 C C . SER A 1 96 ? -3.556 5.872 4.795 1.00 91.25 96 SER A C 1
ATOM 736 O O . SER A 1 96 ? -3.612 4.670 5.054 1.00 91.25 96 SER A O 1
ATOM 738 N N . VAL A 1 97 ? -3.196 6.780 5.707 1.00 93.75 97 VAL A N 1
ATOM 739 C CA . VAL A 1 97 ? -2.884 6.439 7.110 1.00 93.75 97 VAL A CA 1
ATOM 740 C C . VAL A 1 97 ? -4.069 5.761 7.813 1.00 93.75 97 VAL A C 1
ATOM 742 O O . VAL A 1 97 ? -3.893 5.050 8.799 1.00 93.75 97 VAL A O 1
ATOM 745 N N . SER A 1 98 ? -5.283 5.907 7.266 1.00 94.69 98 SER A N 1
ATOM 746 C CA . SER A 1 98 ? -6.498 5.314 7.820 1.00 94.69 98 SER A CA 1
ATOM 747 C C . SER A 1 98 ? -6.440 3.790 7.938 1.00 94.69 98 SER A C 1
ATOM 749 O O . SER A 1 98 ? -7.089 3.253 8.832 1.00 94.69 98 SER A O 1
ATOM 751 N N . VAL A 1 99 ? -5.626 3.112 7.118 1.00 96.19 99 VAL A N 1
ATOM 752 C CA . VAL A 1 99 ? -5.423 1.652 7.176 1.00 96.19 99 VAL A CA 1
ATOM 753 C C . VAL A 1 99 ? -4.905 1.161 8.530 1.00 96.19 99 VAL A C 1
ATOM 755 O O . VAL A 1 99 ? -5.104 0.005 8.889 1.00 96.19 99 VAL A O 1
ATOM 758 N N . LEU A 1 100 ? -4.294 2.045 9.323 1.00 97.62 100 LEU A N 1
ATOM 759 C CA . LEU A 1 100 ? -3.796 1.711 10.653 1.00 97.62 100 LEU A CA 1
ATOM 760 C C . LEU A 1 100 ? -4.913 1.552 11.693 1.00 97.62 100 LEU A C 1
ATOM 762 O O . LEU A 1 100 ? -4.705 0.869 12.693 1.00 97.62 100 LEU A O 1
ATOM 766 N N . HIS A 1 101 ? -6.093 2.153 11.493 1.00 96.69 101 HIS A N 1
ATOM 767 C CA . HIS A 1 101 ? -7.125 2.178 12.533 1.00 96.69 101 HIS A CA 1
ATOM 768 C C . HIS A 1 101 ? -7.616 0.785 12.948 1.00 96.69 101 HIS A C 1
ATOM 770 O O . HIS A 1 101 ? -7.646 0.546 14.155 1.00 96.69 101 HIS A O 1
ATOM 776 N N . PRO A 1 102 ? -7.972 -0.153 12.041 1.00 97.00 102 PRO A N 1
ATOM 777 C CA . PRO A 1 102 ? -8.435 -1.471 12.477 1.00 97.00 102 PRO A CA 1
ATOM 778 C C . PRO A 1 102 ? -7.362 -2.241 13.250 1.00 97.00 102 PRO A C 1
ATOM 780 O O . PRO A 1 102 ? -7.674 -2.872 14.255 1.00 97.00 102 PRO A O 1
ATOM 783 N N . LEU A 1 103 ? -6.086 -2.108 12.869 1.00 98.25 103 LEU A N 1
ATOM 784 C CA . LEU A 1 103 ? -4.977 -2.710 13.614 1.00 98.25 103 LEU A CA 1
ATOM 785 C C . LEU A 1 103 ? -4.839 -2.096 15.015 1.00 98.25 103 LEU A C 1
ATOM 787 O O . LEU A 1 103 ? -4.735 -2.821 16.002 1.00 98.25 103 LEU A O 1
ATOM 791 N N . ILE A 1 104 ? -4.880 -0.763 15.118 1.00 97.81 104 ILE A N 1
ATOM 792 C CA . ILE A 1 104 ? -4.791 -0.047 16.401 1.00 97.81 104 ILE A CA 1
ATOM 793 C C . ILE A 1 104 ? -5.951 -0.443 17.315 1.00 97.81 104 ILE A C 1
ATOM 795 O O . ILE A 1 104 ? -5.737 -0.687 18.500 1.00 97.81 104 ILE A O 1
ATOM 799 N N . VAL A 1 105 ? -7.168 -0.542 16.776 1.00 95.81 105 VAL A N 1
ATOM 800 C CA . VAL A 1 105 ? -8.343 -0.966 17.544 1.00 95.81 105 VAL A CA 1
ATOM 801 C C . VAL A 1 105 ? -8.204 -2.422 17.990 1.00 95.81 105 VAL A C 1
ATOM 803 O O . VAL A 1 105 ? -8.442 -2.707 19.163 1.00 95.81 105 VAL A O 1
ATOM 806 N N . PHE A 1 106 ? -7.781 -3.327 17.102 1.00 96.00 106 PHE A N 1
ATOM 807 C CA . PHE A 1 106 ? -7.573 -4.739 17.427 1.00 96.00 106 PHE A CA 1
ATOM 808 C C . PHE A 1 106 ? -6.578 -4.901 18.581 1.00 96.00 106 PHE A C 1
ATOM 810 O O . PHE A 1 106 ? -6.937 -5.423 19.635 1.00 96.00 106 PHE A O 1
ATOM 817 N N . TYR A 1 107 ? -5.357 -4.379 18.431 1.00 96.19 107 TYR A N 1
ATOM 818 C CA . TYR A 1 107 ? -4.324 -4.508 19.460 1.00 96.19 107 TYR A CA 1
ATOM 819 C C . TYR A 1 107 ? -4.636 -3.693 20.723 1.00 96.19 107 TYR A C 1
ATOM 821 O O . TYR A 1 107 ? -4.304 -4.121 21.825 1.00 96.19 107 TYR A O 1
ATOM 829 N N . GLY A 1 108 ? -5.322 -2.554 20.600 1.00 94.88 108 GLY A N 1
ATOM 830 C CA . GLY A 1 108 ? -5.723 -1.726 21.738 1.00 94.88 108 GLY A CA 1
ATOM 831 C C . GLY A 1 108 ? -6.768 -2.382 22.648 1.00 94.88 108 GLY A C 1
ATOM 832 O O . GLY A 1 108 ? -6.797 -2.105 23.853 1.00 94.88 108 GLY A O 1
ATOM 833 N N . ARG A 1 109 ? -7.612 -3.265 22.092 1.00 91.69 109 ARG A N 1
ATOM 834 C CA . ARG A 1 109 ? -8.615 -4.055 22.831 1.00 91.69 109 ARG A CA 1
ATOM 835 C C . ARG A 1 109 ? -8.009 -5.219 23.614 1.00 91.69 109 ARG A C 1
ATOM 837 O O . ARG A 1 109 ? -8.646 -5.700 24.550 1.00 91.69 109 ARG A O 1
ATOM 844 N N . LEU A 1 110 ? -6.802 -5.659 23.264 1.00 90.38 110 LEU A N 1
ATOM 845 C CA . LEU A 1 110 ? -6.151 -6.766 23.950 1.00 90.38 110 LEU A CA 1
ATOM 846 C C . LEU A 1 110 ? -5.670 -6.355 25.354 1.00 90.38 110 LEU A C 1
ATOM 848 O O . LEU A 1 110 ? -5.236 -5.214 25.560 1.00 90.38 110 LEU A O 1
ATOM 852 N N . PRO A 1 111 ? -5.701 -7.282 26.329 1.00 87.31 111 PRO A N 1
ATOM 853 C CA . PRO A 1 111 ? -5.045 -7.081 27.613 1.00 87.31 111 PRO A CA 1
ATOM 854 C C . PRO A 1 111 ? -3.544 -6.821 27.451 1.00 87.31 111 PRO A C 1
ATOM 856 O O . PRO A 1 111 ? -2.896 -7.347 26.544 1.00 87.31 111 PRO A O 1
ATOM 859 N N . VAL A 1 112 ? -2.965 -6.052 28.373 1.00 84.62 112 VAL A N 1
ATOM 860 C CA . VAL A 1 112 ? -1.514 -5.816 28.405 1.00 84.62 112 VAL A CA 1
ATOM 861 C C . VAL A 1 112 ? -0.777 -7.154 28.522 1.00 84.62 112 VAL A C 1
ATOM 863 O O . VAL A 1 112 ? -1.071 -7.956 29.406 1.00 84.62 112 VAL A O 1
ATOM 866 N N . GLY A 1 113 ? 0.178 -7.398 27.622 1.00 81.56 113 GLY A N 1
ATOM 867 C CA . GLY A 1 113 ? 0.960 -8.639 27.583 1.00 81.56 113 GLY A CA 1
ATOM 868 C C . GLY A 1 113 ? 0.253 -9.836 26.935 1.00 81.56 113 GLY A C 1
ATOM 869 O O . GLY A 1 113 ? 0.824 -10.928 26.915 1.00 81.56 113 GLY A O 1
ATOM 870 N N . ALA A 1 114 ? -0.957 -9.658 26.391 1.00 88.12 114 ALA A N 1
ATOM 871 C CA . ALA A 1 114 ? -1.623 -10.702 25.623 1.00 88.12 114 ALA A CA 1
ATOM 872 C C . ALA A 1 114 ? -0.792 -11.085 24.390 1.00 88.12 114 ALA A C 1
ATOM 874 O O . ALA A 1 114 ? -0.255 -10.230 23.682 1.00 88.12 114 ALA A O 1
ATOM 875 N N . ARG A 1 115 ? -0.700 -12.390 24.131 1.00 88.62 115 ARG A N 1
ATOM 876 C CA . ARG A 1 115 ? -0.088 -12.918 22.911 1.00 88.62 115 ARG A CA 1
ATOM 877 C C . ARG A 1 115 ? -1.171 -13.088 21.858 1.00 88.62 115 ARG A C 1
ATOM 879 O O . ARG A 1 115 ? -2.232 -13.629 22.157 1.00 88.62 115 ARG A O 1
ATOM 886 N N . VAL A 1 116 ? -0.884 -12.631 20.647 1.00 92.38 116 VAL A N 1
ATOM 887 C CA . VAL A 1 116 ? -1.725 -12.884 19.476 1.00 92.38 116 VAL A CA 1
ATOM 888 C C . VAL A 1 116 ? -1.236 -14.163 18.816 1.00 92.38 116 VAL A C 1
ATOM 890 O O . VAL A 1 116 ? -0.030 -14.411 18.765 1.00 92.38 116 VAL A O 1
ATOM 893 N N . ASP A 1 117 ? -2.174 -14.984 18.356 1.00 92.19 117 ASP A N 1
ATOM 894 C CA . ASP A 1 117 ? -1.849 -16.160 17.558 1.00 92.19 117 ASP A CA 1
ATOM 895 C C . ASP A 1 117 ? -1.030 -15.736 16.317 1.00 92.19 117 ASP A C 1
ATOM 897 O O . ASP A 1 117 ? -1.428 -14.787 15.630 1.00 92.19 117 ASP A O 1
ATOM 901 N N . PRO A 1 118 ? 0.106 -16.395 16.016 1.00 93.38 118 PRO A N 1
ATOM 902 C CA . PRO A 1 118 ? 0.923 -16.058 14.855 1.00 93.38 118 PRO A CA 1
ATOM 903 C C . PRO A 1 118 ? 0.157 -16.025 13.526 1.00 93.38 118 PRO A C 1
ATOM 905 O O . PRO A 1 118 ? 0.436 -15.153 12.708 1.00 93.38 118 PRO A O 1
ATOM 908 N N . GLU A 1 119 ? -0.823 -16.908 13.307 1.00 93.88 119 GLU A N 1
ATOM 909 C CA . GLU A 1 119 ? -1.631 -16.915 12.078 1.00 93.88 119 GLU A CA 1
ATOM 910 C C . GLU A 1 119 ? -2.574 -15.708 12.010 1.00 93.88 119 GLU A C 1
ATOM 912 O O . GLU A 1 119 ? -2.779 -15.138 10.935 1.00 93.88 119 GLU A O 1
ATOM 917 N N . VAL A 1 120 ? -3.104 -15.260 13.152 1.00 95.56 120 VAL A N 1
ATOM 918 C CA . VAL A 1 120 ? -3.926 -14.043 13.222 1.00 95.56 120 VAL A CA 1
ATOM 919 C C . VAL A 1 120 ? -3.074 -12.812 12.929 1.00 95.56 120 VAL A C 1
ATOM 921 O O . VAL A 1 120 ? -3.460 -11.985 12.108 1.00 95.56 120 VAL A O 1
ATOM 924 N N . GLU A 1 121 ? -1.896 -12.698 13.545 1.00 96.88 121 GLU A N 1
ATOM 925 C CA . GLU A 1 121 ? -0.974 -11.585 13.291 1.00 96.88 121 GLU A CA 1
ATOM 926 C C . GLU A 1 121 ? -0.524 -11.550 11.825 1.00 96.88 121 GLU A C 1
ATOM 928 O O . GLU A 1 121 ? -0.628 -10.512 11.168 1.00 96.88 121 GLU A O 1
ATOM 933 N N . LYS A 1 122 ? -0.114 -12.700 11.280 1.00 96.88 122 LYS A N 1
ATOM 934 C CA . LYS A 1 122 ? 0.237 -12.862 9.866 1.00 96.88 122 LYS A CA 1
ATOM 935 C C . LYS A 1 122 ? -0.912 -12.411 8.959 1.00 96.88 122 LYS A C 1
ATOM 937 O O . LYS A 1 122 ? -0.699 -11.647 8.018 1.00 96.88 122 LYS A O 1
ATOM 942 N N . GLY A 1 123 ? -2.139 -12.812 9.283 1.00 98.00 123 GLY A N 1
ATOM 943 C CA . GLY A 1 123 ? -3.322 -12.436 8.526 1.00 98.00 123 GLY A CA 1
ATOM 944 C C . GLY A 1 123 ? -3.713 -10.963 8.628 1.00 98.00 123 GLY A C 1
ATOM 945 O O . GLY A 1 123 ? -4.154 -10.388 7.635 1.00 98.00 123 GLY A O 1
ATOM 946 N N . LEU A 1 124 ? -3.489 -10.315 9.772 1.00 98.50 124 LEU A N 1
ATOM 947 C CA . LEU A 1 124 ? -3.656 -8.866 9.918 1.00 98.50 124 LEU A CA 1
ATOM 948 C C . LEU A 1 124 ? -2.641 -8.091 9.067 1.00 98.50 124 LEU A C 1
ATOM 950 O O . LEU A 1 124 ? -3.003 -7.100 8.429 1.00 98.50 124 LEU A O 1
ATOM 954 N N . LEU A 1 125 ? -1.390 -8.559 9.003 1.00 98.50 125 LEU A N 1
ATOM 955 C CA . LEU A 1 125 ? -0.363 -7.982 8.129 1.00 98.50 125 LEU A CA 1
ATOM 956 C C . LEU A 1 125 ? -0.700 -8.174 6.647 1.00 98.50 125 LEU A C 1
ATOM 958 O O . LEU A 1 125 ? -0.553 -7.247 5.851 1.00 98.50 125 LEU A O 1
ATOM 962 N N . TYR A 1 126 ? -1.220 -9.342 6.275 1.00 98.50 126 TYR A N 1
ATOM 963 C CA . TYR A 1 126 ? -1.711 -9.587 4.921 1.00 98.50 126 TYR A CA 1
ATOM 964 C C . TYR A 1 126 ? -2.893 -8.692 4.557 1.00 98.50 126 TYR A C 1
ATOM 966 O O . TYR A 1 126 ? -2.899 -8.083 3.486 1.00 98.50 126 TYR A O 1
ATOM 974 N N . TRP A 1 127 ? -3.867 -8.554 5.460 1.00 98.44 127 TRP A N 1
ATOM 975 C CA . TRP A 1 127 ? -4.980 -7.629 5.281 1.00 98.44 127 TRP A CA 1
ATOM 976 C C . TRP A 1 127 ? -4.486 -6.188 5.104 1.00 98.44 127 TRP A C 1
ATOM 978 O O . TRP A 1 127 ? -4.956 -5.502 4.201 1.00 98.44 127 TRP A O 1
ATOM 988 N N . PHE A 1 128 ? -3.496 -5.738 5.881 1.00 98.50 128 PHE A N 1
ATOM 989 C CA . PHE A 1 128 ? -2.904 -4.405 5.731 1.00 98.50 128 PHE A CA 1
ATOM 990 C C . PHE A 1 128 ? -2.301 -4.188 4.333 1.00 98.50 128 PHE A C 1
ATOM 992 O O . PHE A 1 128 ? -2.551 -3.153 3.705 1.00 98.50 128 PHE A O 1
ATOM 999 N N . LEU A 1 129 ? -1.548 -5.168 3.817 1.00 98.12 129 LEU A N 1
ATOM 1000 C CA . LEU A 1 129 ? -0.980 -5.118 2.465 1.00 98.12 129 LEU A CA 1
ATOM 1001 C C . LEU A 1 129 ? -2.086 -5.071 1.399 1.00 98.12 129 LEU A C 1
ATOM 1003 O O . LEU A 1 129 ? -2.039 -4.233 0.496 1.00 98.12 129 LEU A O 1
ATOM 1007 N N . ALA A 1 130 ? -3.104 -5.924 1.531 1.00 97.00 130 ALA A N 1
ATOM 1008 C CA . ALA A 1 130 ? -4.225 -6.016 0.600 1.00 97.00 130 ALA A CA 1
ATOM 1009 C C . ALA A 1 130 ? -5.110 -4.758 0.603 1.00 97.00 130 ALA A C 1
ATOM 1011 O O . ALA A 1 130 ? -5.451 -4.236 -0.460 1.00 97.00 130 ALA A O 1
ATOM 1012 N N . ALA A 1 131 ? -5.448 -4.233 1.784 1.00 95.62 131 ALA A N 1
ATOM 1013 C CA . ALA A 1 131 ? -6.245 -3.022 1.953 1.00 95.62 131 ALA A CA 1
ATOM 1014 C C . ALA A 1 131 ? -5.528 -1.797 1.373 1.00 95.62 131 ALA A C 1
ATOM 1016 O O . ALA A 1 131 ? -6.147 -0.980 0.687 1.00 95.62 131 ALA A O 1
ATOM 1017 N N . SER A 1 132 ? -4.215 -1.695 1.599 1.00 94.00 132 SER A N 1
ATOM 1018 C CA . SER A 1 132 ? -3.387 -0.624 1.041 1.00 94.00 132 SER A CA 1
ATOM 1019 C C . SER A 1 132 ? -3.280 -0.733 -0.480 1.00 94.00 132 SER A C 1
ATOM 1021 O O . SER A 1 132 ? -3.539 0.245 -1.179 1.00 94.00 132 SER A O 1
ATOM 1023 N N . GLY A 1 133 ? -2.973 -1.929 -1.001 1.00 91.44 133 GLY A N 1
ATOM 1024 C CA . GLY A 1 133 ? -2.860 -2.207 -2.437 1.00 91.44 133 GLY A CA 1
ATOM 1025 C C . GLY A 1 133 ? -4.157 -1.977 -3.214 1.00 91.44 133 GLY A C 1
ATOM 1026 O O . GLY A 1 133 ? -4.124 -1.448 -4.321 1.00 91.44 133 GLY A O 1
ATOM 1027 N N . SER A 1 134 ? -5.299 -2.303 -2.604 1.00 89.88 134 SER A N 1
ATOM 1028 C CA . SER A 1 134 ? -6.640 -2.078 -3.168 1.00 89.88 134 SER A CA 1
ATOM 1029 C C . SER A 1 134 ? -7.135 -0.638 -2.992 1.00 89.88 134 SER A C 1
ATOM 1031 O O . SER A 1 134 ? -8.258 -0.323 -3.374 1.00 89.88 134 SER A O 1
ATOM 1033 N N . ASN A 1 135 ? -6.326 0.239 -2.387 1.00 88.94 135 ASN A N 1
ATOM 1034 C CA . ASN A 1 135 ? -6.693 1.613 -2.052 1.00 88.94 135 ASN A CA 1
ATOM 1035 C C . ASN A 1 135 ? -8.001 1.724 -1.240 1.00 88.94 135 ASN A C 1
ATOM 1037 O O . ASN A 1 135 ? -8.797 2.639 -1.462 1.00 88.94 135 ASN A O 1
ATOM 1041 N N . ARG A 1 136 ? -8.229 0.800 -0.292 1.00 89.50 136 ARG A N 1
ATOM 1042 C CA . ARG A 1 136 ? -9.500 0.652 0.445 1.00 89.50 136 ARG A CA 1
ATOM 1043 C C . ARG A 1 136 ? -9.998 1.957 1.075 1.00 89.50 136 ARG A C 1
ATOM 1045 O O . ARG A 1 136 ? -11.197 2.208 1.109 1.00 89.50 136 ARG A O 1
ATOM 1052 N N . TYR A 1 137 ? -9.079 2.798 1.546 1.00 86.62 137 TYR A N 1
ATOM 1053 C CA . TYR A 1 137 ? -9.384 4.070 2.210 1.00 86.62 137 TYR A CA 1
ATOM 1054 C C . TYR A 1 137 ? -8.986 5.303 1.389 1.00 86.62 137 TYR A C 1
ATOM 1056 O O . TYR A 1 137 ? -8.704 6.353 1.966 1.00 86.62 137 TYR A O 1
ATOM 1064 N N . GLY A 1 138 ? -8.926 5.190 0.059 1.00 72.00 138 GLY A N 1
ATOM 1065 C CA . GLY A 1 138 ? -8.683 6.334 -0.828 1.00 72.00 138 GLY A CA 1
ATOM 1066 C C . GLY A 1 138 ? -9.910 7.232 -1.057 1.00 72.00 138 GLY A C 1
ATOM 1067 O O . GLY A 1 138 ? -9.755 8.325 -1.593 1.00 72.00 138 GLY A O 1
ATOM 1068 N N . GLY A 1 139 ? -11.114 6.773 -0.677 1.00 65.69 139 GLY A N 1
ATOM 1069 C CA . GLY A 1 139 ? -12.410 7.442 -0.890 1.00 65.69 139 GLY A CA 1
ATOM 1070 C C . GLY A 1 139 ? -13.184 7.736 0.406 1.00 65.69 139 GLY A C 1
ATOM 1071 O O . GLY A 1 139 ? -12.611 8.265 1.354 1.00 65.69 139 GLY A O 1
ATOM 1072 N N . ALA A 1 140 ? -14.487 7.411 0.461 1.00 52.72 140 ALA A N 1
ATOM 1073 C CA . ALA A 1 140 ? -15.348 7.605 1.641 1.00 52.72 140 ALA A CA 1
ATOM 1074 C C . ALA A 1 140 ? -14.910 6.714 2.824 1.00 52.72 140 ALA A C 1
ATOM 1076 O O . ALA A 1 140 ? -15.427 5.623 3.052 1.00 52.72 140 ALA A O 1
ATOM 1077 N N . THR A 1 141 ? -13.917 7.187 3.575 1.00 66.06 141 THR A N 1
ATOM 1078 C CA . THR A 1 141 ? -13.187 6.414 4.588 1.00 66.06 141 THR A CA 1
ATOM 1079 C C . THR A 1 141 ? -14.036 5.994 5.783 1.00 66.06 141 THR A C 1
ATOM 1081 O O . THR A 1 141 ? -13.764 4.960 6.384 1.00 66.06 141 THR A O 1
ATOM 1084 N N . ASP A 1 142 ? -15.077 6.750 6.129 1.00 73.75 142 ASP A N 1
ATOM 1085 C CA . ASP A 1 142 ? -15.827 6.554 7.373 1.00 73.75 142 ASP A CA 1
ATOM 1086 C C . ASP 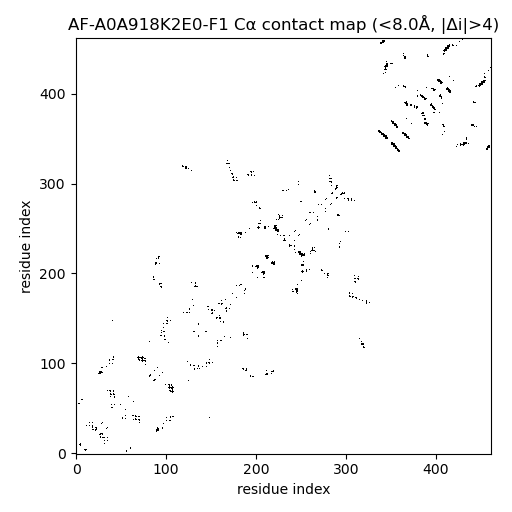A 1 142 ? -16.687 5.284 7.398 1.00 73.75 142 ASP A C 1
ATOM 1088 O O . ASP A 1 142 ? -16.729 4.598 8.427 1.00 73.75 142 ASP A O 1
ATOM 1092 N N . SER A 1 143 ? -17.349 4.951 6.287 1.00 74.44 143 SER A N 1
ATOM 1093 C CA . SER A 1 143 ? -18.149 3.726 6.171 1.00 74.44 143 SER A CA 1
ATOM 1094 C C . SER A 1 143 ? -17.248 2.492 6.155 1.00 74.44 143 SER A C 1
ATOM 1096 O O . SER A 1 143 ? -17.454 1.588 6.963 1.00 74.44 143 SER A O 1
ATOM 1098 N N . ALA A 1 144 ? -16.199 2.501 5.327 1.00 82.69 144 ALA A N 1
ATOM 1099 C CA . ALA A 1 144 ? -15.218 1.421 5.243 1.00 82.69 144 ALA A CA 1
ATOM 1100 C C . ALA A 1 144 ? -14.524 1.169 6.594 1.00 82.69 144 ALA A C 1
ATOM 1102 O O . ALA A 1 144 ? -14.467 0.034 7.059 1.00 82.69 144 ALA A O 1
ATOM 1103 N N . LEU A 1 145 ? -14.073 2.227 7.280 1.00 85.81 145 LEU A N 1
ATOM 1104 C CA . LEU A 1 145 ? -13.469 2.114 8.613 1.00 85.81 145 LEU A CA 1
ATOM 1105 C C . LEU A 1 145 ? -14.433 1.516 9.636 1.00 85.81 145 LEU A C 1
ATOM 1107 O O . LEU A 1 145 ? -14.028 0.695 10.454 1.00 85.81 145 LEU A O 1
ATOM 1111 N N . THR A 1 146 ? -15.703 1.922 9.602 1.00 81.38 146 THR A N 1
ATOM 1112 C CA . THR A 1 146 ? -16.718 1.364 10.502 1.00 81.38 146 THR A CA 1
ATOM 1113 C C . THR A 1 146 ? -16.951 -0.118 10.210 1.00 81.38 146 THR A C 1
ATOM 1115 O O . THR A 1 146 ? -17.015 -0.912 11.143 1.00 81.38 146 THR A O 1
ATOM 1118 N N . GLN A 1 147 ? -17.034 -0.500 8.932 1.00 85.06 147 GLN A N 1
ATOM 1119 C CA . GLN A 1 147 ? -17.188 -1.892 8.507 1.00 85.06 147 GLN A CA 1
ATOM 1120 C C . GLN A 1 147 ? -16.032 -2.765 9.016 1.00 85.06 147 GLN A C 1
ATOM 1122 O O . GLN A 1 147 ? -16.265 -3.840 9.565 1.00 85.06 147 GLN A O 1
ATOM 1127 N N . ASP A 1 148 ? -14.793 -2.287 8.892 1.00 91.25 148 ASP A N 1
ATOM 1128 C CA . ASP A 1 148 ? -13.611 -3.046 9.310 1.00 91.25 148 ASP A CA 1
ATOM 1129 C C . ASP A 1 148 ? -13.454 -3.119 10.819 1.00 91.25 148 ASP A C 1
ATOM 1131 O O . ASP A 1 148 ? -13.122 -4.173 11.346 1.00 91.25 148 ASP A O 1
ATOM 1135 N N . VAL A 1 149 ? -13.733 -2.031 11.538 1.00 89.88 149 VAL A N 1
ATOM 1136 C CA . VAL A 1 149 ? -13.708 -2.050 13.005 1.00 89.88 149 VAL A CA 1
ATOM 1137 C C . VAL A 1 149 ? -14.781 -2.985 13.562 1.00 89.88 149 VAL A C 1
ATOM 1139 O O . VAL A 1 149 ? -14.516 -3.681 14.537 1.00 89.88 149 VAL A O 1
ATOM 1142 N N . ASN A 1 150 ? -15.960 -3.052 12.936 1.00 84.31 150 ASN A N 1
ATOM 1143 C CA . ASN A 1 150 ? -17.002 -4.003 13.325 1.00 84.31 150 ASN A CA 1
ATOM 1144 C C . ASN A 1 150 ? -16.609 -5.455 13.008 1.00 84.31 150 ASN A C 1
ATOM 1146 O O . ASN A 1 150 ? -16.948 -6.353 13.771 1.00 84.31 150 ASN A O 1
ATOM 1150 N N . ALA A 1 151 ? -15.870 -5.698 11.921 1.00 87.62 151 ALA A N 1
ATOM 1151 C CA . ALA A 1 151 ? -15.379 -7.036 11.579 1.00 87.62 151 ALA A CA 1
ATOM 1152 C C . ALA A 1 151 ? -14.444 -7.623 12.655 1.00 87.62 151 ALA A C 1
ATOM 1154 O O . ALA A 1 151 ? -14.359 -8.841 12.792 1.00 87.62 151 ALA A O 1
ATOM 1155 N N . LEU A 1 152 ? -13.801 -6.772 13.466 1.00 90.69 152 LEU A N 1
ATOM 1156 C CA . LEU A 1 152 ? -12.968 -7.197 14.597 1.00 90.69 152 LEU A CA 1
ATOM 1157 C C . LEU A 1 152 ? -13.760 -7.855 15.739 1.00 90.69 152 LEU A C 1
ATOM 1159 O O . LEU A 1 152 ? -13.139 -8.451 16.613 1.00 90.69 152 LEU A O 1
ATOM 1163 N N . ASP A 1 153 ? -15.090 -7.719 15.762 1.00 84.50 153 ASP A N 1
ATOM 1164 C CA . ASP A 1 153 ? -15.961 -8.355 16.762 1.00 84.50 153 ASP A CA 1
ATOM 1165 C C . ASP A 1 153 ? -16.343 -9.803 16.375 1.00 84.50 153 ASP A C 1
ATOM 1167 O O . ASP A 1 153 ? -17.033 -10.477 17.136 1.00 84.50 153 ASP A O 1
ATOM 1171 N N . SER A 1 154 ? -15.924 -10.279 15.196 1.00 87.75 154 SER A N 1
ATOM 1172 C CA . SER A 1 154 ? -16.122 -11.663 14.745 1.00 87.75 154 SER A CA 1
ATOM 1173 C C . SER A 1 154 ? -15.202 -12.647 15.478 1.00 87.75 154 SER A C 1
ATOM 1175 O O . SER A 1 154 ? -14.091 -12.286 15.864 1.00 87.75 154 SER A O 1
ATOM 1177 N N . ASP A 1 155 ? -15.623 -13.913 15.573 1.00 86.06 155 ASP A N 1
ATOM 1178 C CA . ASP A 1 155 ? -14.775 -15.022 16.033 1.00 86.06 155 ASP A CA 1
ATOM 1179 C C . ASP A 1 155 ? -13.563 -15.258 15.104 1.00 86.06 155 ASP A C 1
ATOM 1181 O O . ASP A 1 155 ? -12.504 -15.691 15.558 1.00 86.06 155 ASP A O 1
ATOM 1185 N N . GLU A 1 156 ? -13.685 -14.923 13.811 1.00 90.12 156 GLU A N 1
ATOM 1186 C CA . GLU A 1 156 ? -12.603 -14.971 12.816 1.00 90.12 156 GLU A CA 1
ATOM 1187 C C . GLU A 1 156 ? -12.326 -13.563 12.238 1.00 90.12 156 GLU A C 1
ATOM 1189 O O . GLU A 1 156 ? -12.644 -13.279 11.076 1.00 90.12 156 GLU A O 1
ATOM 1194 N N . PRO A 1 157 ? -11.702 -12.649 13.008 1.00 90.94 157 PRO A N 1
ATOM 1195 C CA . PRO A 1 157 ? -11.597 -11.235 12.636 1.00 90.94 157 PRO A CA 1
ATOM 1196 C C . PRO A 1 157 ? -10.798 -11.009 11.346 1.00 90.94 157 PRO A C 1
ATOM 1198 O O . PRO A 1 157 ? -11.154 -10.158 10.535 1.00 90.94 157 PRO A O 1
ATOM 1201 N N . VAL A 1 158 ? -9.746 -11.801 11.101 1.00 96.88 158 VAL A N 1
ATOM 1202 C CA . VAL A 1 158 ? -8.959 -11.728 9.856 1.00 96.88 158 VAL A CA 1
ATOM 1203 C C . VAL A 1 158 ? -9.804 -12.114 8.642 1.00 96.88 158 VAL A C 1
ATOM 1205 O O . VAL A 1 158 ? -9.760 -11.424 7.624 1.00 96.88 158 VAL A O 1
ATOM 1208 N N . ARG A 1 159 ? -10.584 -13.199 8.736 1.00 95.44 159 ARG A N 1
ATOM 1209 C CA . ARG A 1 159 ? -11.455 -13.645 7.643 1.00 95.44 159 ARG A CA 1
ATOM 1210 C C . ARG A 1 159 ? -12.519 -12.591 7.353 1.00 95.44 159 ARG A C 1
ATOM 1212 O O . ARG A 1 159 ? -12.695 -12.229 6.197 1.00 95.44 159 ARG A O 1
ATOM 1219 N N . ALA A 1 160 ? -13.153 -12.038 8.387 1.00 91.44 160 ALA A N 1
ATOM 1220 C CA . ALA A 1 160 ? -14.156 -10.985 8.241 1.00 91.44 160 ALA A CA 1
ATOM 1221 C C . ALA A 1 160 ? -13.582 -9.703 7.599 1.00 91.44 160 ALA A C 1
ATOM 1223 O O . ALA A 1 160 ? -14.184 -9.129 6.692 1.00 91.44 160 ALA A O 1
ATOM 1224 N N . LEU A 1 161 ? -12.380 -9.286 8.007 1.00 95.94 161 LEU A N 1
ATOM 1225 C CA . LEU A 1 161 ? -11.668 -8.155 7.406 1.00 95.94 161 LEU A CA 1
ATOM 1226 C C . LEU A 1 161 ? -11.336 -8.380 5.920 1.00 95.94 161 LEU A C 1
ATOM 1228 O O . LEU A 1 161 ? -11.429 -7.452 5.114 1.00 95.94 161 LEU A O 1
ATOM 1232 N N . LEU A 1 162 ? -10.946 -9.600 5.540 1.00 95.19 162 LEU A N 1
ATOM 1233 C CA . LEU A 1 162 ? -10.697 -9.958 4.141 1.00 95.19 162 LEU A CA 1
ATOM 1234 C C . LEU A 1 162 ? -11.991 -10.104 3.334 1.00 95.19 162 LEU A C 1
ATOM 1236 O O . LEU A 1 162 ? -12.010 -9.719 2.167 1.00 95.19 162 LEU A O 1
ATOM 1240 N N . ALA A 1 163 ? -13.081 -10.569 3.943 1.00 90.62 163 ALA A N 1
ATOM 1241 C CA . ALA A 1 163 ? -14.397 -10.633 3.313 1.00 90.62 163 ALA A CA 1
ATOM 1242 C C . ALA A 1 163 ? -14.929 -9.233 2.963 1.00 90.62 163 ALA A C 1
ATOM 1244 O O . ALA A 1 163 ? -15.457 -9.027 1.872 1.00 90.62 163 ALA A O 1
ATOM 1245 N N . ASN A 1 164 ? -14.675 -8.222 3.805 1.00 87.81 164 ASN A N 1
ATOM 1246 C CA . ASN A 1 164 ? -14.978 -6.819 3.481 1.00 87.81 164 ASN A CA 1
ATOM 1247 C C . ASN A 1 164 ? -14.236 -6.298 2.232 1.00 87.81 164 ASN A C 1
ATOM 1249 O O . ASN A 1 164 ? -14.640 -5.293 1.642 1.00 87.81 164 ASN A O 1
ATOM 1253 N N . LEU A 1 165 ? -13.130 -6.946 1.856 1.00 86.75 165 LEU A N 1
ATOM 1254 C CA . LEU A 1 165 ? -12.368 -6.698 0.631 1.00 86.75 165 LEU A CA 1
ATOM 1255 C C . LEU A 1 165 ? -12.718 -7.679 -0.503 1.00 86.75 165 LEU A C 1
ATOM 1257 O O . LEU A 1 165 ? -12.208 -7.508 -1.607 1.00 86.75 165 LEU A O 1
ATOM 1261 N N . ARG A 1 166 ? -13.574 -8.680 -0.251 1.00 88.06 166 ARG A N 1
ATOM 1262 C CA . ARG A 1 166 ? -13.877 -9.816 -1.143 1.00 88.06 166 ARG A CA 1
ATOM 1263 C C . ARG A 1 166 ? -12.644 -10.678 -1.464 1.00 88.06 166 ARG A C 1
ATOM 1265 O O . ARG A 1 166 ? -12.449 -11.107 -2.600 1.00 88.06 166 ARG A O 1
ATOM 1272 N N . LEU A 1 167 ? -11.779 -10.890 -0.470 1.00 87.88 167 LEU A N 1
ATOM 1273 C CA . LEU A 1 167 ? -10.488 -11.585 -0.605 1.00 87.88 167 LEU A CA 1
ATOM 1274 C C . LEU A 1 167 ? -10.347 -12.821 0.293 1.00 87.88 167 LEU A C 1
ATOM 1276 O O . LEU A 1 167 ? -9.269 -13.410 0.347 1.00 87.88 167 LEU A O 1
ATOM 1280 N N . ASP A 1 168 ? -11.399 -13.209 1.003 1.00 81.62 168 ASP A N 1
ATOM 1281 C CA . ASP A 1 168 ? -11.424 -14.347 1.922 1.00 81.62 168 ASP A CA 1
ATOM 1282 C C . ASP A 1 168 ? -11.335 -15.708 1.212 1.00 81.62 168 ASP A C 1
ATOM 1284 O O . ASP A 1 168 ? -10.790 -16.649 1.786 1.00 81.62 168 ASP A O 1
ATOM 1288 N N . GLU A 1 169 ? -11.775 -15.797 -0.048 1.00 77.62 169 GLU A N 1
ATOM 1289 C CA . GLU A 1 169 ? -11.664 -17.021 -0.860 1.00 77.62 169 GLU A CA 1
ATOM 1290 C C . GLU A 1 169 ? -10.381 -17.077 -1.706 1.00 77.62 169 GLU A C 1
ATOM 1292 O O . GLU A 1 169 ? -9.652 -18.063 -1.692 1.00 77.62 169 GLU A O 1
ATOM 1297 N N . ASN A 1 170 ? -10.092 -16.021 -2.477 1.00 81.69 170 ASN A N 1
ATOM 1298 C CA . ASN A 1 170 ? -9.052 -16.059 -3.519 1.00 81.69 170 ASN A CA 1
ATOM 1299 C C . ASN A 1 170 ? -7.753 -15.334 -3.135 1.00 81.69 170 ASN A C 1
ATOM 1301 O O . ASN A 1 170 ? -6.708 -15.520 -3.781 1.00 81.69 170 ASN A O 1
ATOM 1305 N N . GLY A 1 171 ? -7.795 -14.531 -2.071 1.00 89.69 171 GLY A N 1
ATOM 1306 C CA . GLY A 1 171 ? -6.706 -13.656 -1.661 1.00 89.69 171 GLY A CA 1
ATOM 1307 C C . GLY A 1 171 ? -6.443 -12.496 -2.627 1.00 89.69 171 GLY A C 1
ATOM 1308 O O . GLY A 1 171 ? -6.970 -12.428 -3.736 1.00 89.69 171 GLY A O 1
ATOM 1309 N N . PHE A 1 172 ? -5.590 -11.571 -2.193 1.00 92.88 172 PHE A N 1
ATOM 1310 C CA . PHE A 1 172 ? -5.122 -10.455 -2.999 1.00 92.88 172 PHE A CA 1
ATOM 1311 C C . PHE A 1 172 ? -4.093 -10.931 -4.023 1.00 92.88 172 PHE A C 1
ATOM 1313 O O . PHE A 1 172 ? -3.183 -11.690 -3.692 1.00 92.88 172 PHE A O 1
ATOM 1320 N N . ARG A 1 173 ? -4.221 -10.469 -5.268 1.00 89.69 173 ARG A N 1
ATOM 1321 C CA . ARG A 1 173 ? -3.286 -10.789 -6.350 1.00 89.69 173 ARG A CA 1
ATOM 1322 C C . ARG A 1 173 ? -2.893 -9.515 -7.077 1.00 89.69 173 ARG A C 1
ATOM 1324 O O . ARG A 1 173 ? -3.721 -8.633 -7.275 1.00 89.69 173 ARG A O 1
ATOM 1331 N N . VAL A 1 174 ? -1.630 -9.448 -7.487 1.00 89.44 174 VAL A N 1
ATOM 1332 C CA . VAL A 1 174 ? -1.098 -8.353 -8.301 1.00 89.44 174 VAL A CA 1
ATOM 1333 C C . VAL A 1 174 ? -0.491 -8.946 -9.559 1.00 89.44 174 VAL A C 1
ATOM 1335 O O . VAL A 1 174 ? 0.417 -9.771 -9.500 1.00 89.44 174 VAL A O 1
ATOM 1338 N N . THR A 1 175 ? -0.999 -8.523 -10.708 1.00 90.44 175 THR A N 1
ATOM 1339 C CA . THR A 1 175 ? -0.541 -8.952 -12.028 1.00 90.44 175 THR A CA 1
ATOM 1340 C C . THR A 1 175 ? 0.229 -7.836 -12.729 1.00 90.44 175 THR A C 1
ATOM 1342 O O . THR A 1 175 ? 0.118 -6.656 -12.397 1.00 90.44 175 THR A O 1
ATOM 1345 N N . ALA A 1 176 ? 0.979 -8.187 -13.776 1.00 87.50 176 ALA A N 1
ATOM 1346 C CA . ALA A 1 176 ? 1.628 -7.191 -14.630 1.00 87.50 176 ALA A CA 1
ATOM 1347 C C . ALA A 1 176 ? 0.621 -6.228 -15.296 1.00 87.50 176 ALA A C 1
ATOM 1349 O O . ALA A 1 176 ? 0.972 -5.087 -15.608 1.00 87.50 176 ALA A O 1
ATOM 1350 N N . ARG A 1 177 ? -0.632 -6.663 -15.505 1.00 85.19 177 ARG A N 1
ATOM 1351 C CA . ARG A 1 177 ? -1.703 -5.812 -16.041 1.00 85.19 177 ARG A CA 1
ATOM 1352 C C . ARG A 1 177 ? -2.105 -4.737 -15.031 1.00 85.19 177 ARG A C 1
ATOM 1354 O O . ARG A 1 177 ? -2.257 -3.588 -15.429 1.00 85.19 177 ARG A O 1
ATOM 1361 N N . ASP A 1 178 ? -2.185 -5.077 -13.747 1.00 84.06 178 ASP A N 1
ATOM 1362 C CA . ASP A 1 178 ? -2.582 -4.139 -12.685 1.00 84.06 178 ASP A CA 1
ATOM 1363 C C . ASP A 1 178 ? -1.589 -2.981 -12.524 1.00 84.06 178 ASP A C 1
ATOM 1365 O O . ASP A 1 178 ? -1.985 -1.843 -12.251 1.00 84.06 178 ASP A O 1
ATOM 1369 N N . LEU A 1 179 ? -0.304 -3.266 -12.767 1.00 89.50 179 LEU A N 1
ATOM 1370 C CA . LEU A 1 179 ? 0.795 -2.298 -12.724 1.00 89.50 179 LEU A CA 1
ATOM 1371 C C . LEU A 1 179 ? 0.890 -1.414 -13.980 1.00 89.50 179 LEU A C 1
ATOM 1373 O O . LEU A 1 179 ? 1.591 -0.405 -13.952 1.00 89.50 179 LEU A O 1
ATOM 1377 N N . SER A 1 180 ? 0.193 -1.766 -15.067 1.00 86.31 180 SER A N 1
ATOM 1378 C CA . SER A 1 180 ? 0.246 -1.039 -16.341 1.00 86.31 180 SER A CA 1
ATOM 1379 C C . SER A 1 180 ? -0.182 0.417 -16.182 1.00 86.31 180 SER A C 1
ATOM 1381 O O . SER A 1 180 ? -1.292 0.694 -15.729 1.00 86.31 180 SER A O 1
ATOM 1383 N N . GLY A 1 181 ? 0.678 1.352 -16.585 1.00 80.88 181 GLY A N 1
ATOM 1384 C CA . GLY A 1 181 ? 0.388 2.790 -16.562 1.00 80.88 181 GLY A CA 1
ATOM 1385 C C . GLY A 1 181 ? 0.209 3.382 -15.158 1.00 80.88 181 GLY A C 1
ATOM 1386 O O . GLY A 1 181 ? -0.191 4.539 -15.017 1.00 80.88 181 GLY A O 1
ATOM 1387 N N . ARG A 1 182 ? 0.492 2.612 -14.100 1.00 90.56 182 ARG A N 1
ATOM 1388 C CA . ARG A 1 182 ? 0.505 3.111 -12.721 1.00 90.56 182 ARG A CA 1
ATOM 1389 C C . ARG A 1 182 ? 1.734 3.974 -12.525 1.00 90.56 182 ARG A C 1
ATOM 1391 O O . ARG A 1 182 ? 2.769 3.678 -13.092 1.00 90.56 182 ARG A O 1
ATOM 1398 N N . ASN A 1 183 ? 1.635 5.027 -11.726 1.00 90.31 183 ASN A N 1
ATOM 1399 C CA . ASN A 1 183 ? 2.753 5.920 -11.419 1.00 90.31 183 ASN A CA 1
ATOM 1400 C C . ASN A 1 183 ? 3.023 5.924 -9.906 1.00 90.31 183 ASN A C 1
ATOM 1402 O O . ASN A 1 183 ? 2.433 5.144 -9.158 1.00 90.31 183 ASN A O 1
ATOM 1406 N N . ILE A 1 184 ? 3.883 6.828 -9.441 1.00 89.81 184 ILE A N 1
ATOM 1407 C CA . ILE A 1 184 ? 4.235 6.948 -8.020 1.00 89.81 184 ILE A CA 1
ATOM 1408 C C . ILE A 1 184 ? 3.057 7.276 -7.083 1.00 89.81 184 ILE A C 1
ATOM 1410 O O . ILE A 1 184 ? 3.144 7.033 -5.888 1.00 89.81 184 ILE A O 1
ATOM 1414 N N . GLN A 1 185 ? 1.947 7.809 -7.595 1.00 87.19 185 GLN A N 1
ATOM 1415 C CA . GLN A 1 185 ? 0.743 8.086 -6.800 1.00 87.19 185 GLN A CA 1
ATOM 1416 C C . GLN A 1 185 ? -0.127 6.836 -6.608 1.00 87.19 185 GLN A C 1
ATOM 1418 O O . GLN A 1 185 ? -1.093 6.859 -5.850 1.00 87.19 185 GLN A O 1
ATOM 1423 N N . SER A 1 186 ? 0.175 5.749 -7.319 1.00 90.50 186 SER A N 1
ATOM 1424 C CA . SER A 1 186 ? -0.553 4.495 -7.192 1.00 90.50 186 SER A CA 1
ATOM 1425 C C . SER A 1 186 ? -0.240 3.810 -5.860 1.00 90.50 186 SER A C 1
ATOM 1427 O O . SER A 1 186 ? 0.926 3.773 -5.474 1.00 90.50 186 SER A O 1
ATOM 1429 N N . PRO A 1 187 ? -1.217 3.151 -5.207 1.00 88.62 187 PRO A N 1
ATOM 1430 C CA . PRO A 1 187 ? -0.960 2.327 -4.019 1.00 88.62 187 PRO A CA 1
ATOM 1431 C C . PRO A 1 187 ? 0.097 1.229 -4.244 1.00 88.62 187 PRO A C 1
ATOM 1433 O O . PRO A 1 187 ? 0.753 0.792 -3.298 1.00 88.62 187 PRO A O 1
ATOM 1436 N N . TYR A 1 188 ? 0.316 0.804 -5.494 1.00 94.81 188 TYR A N 1
ATOM 1437 C CA . TYR A 1 188 ? 1.337 -0.187 -5.834 1.00 94.81 188 TYR A CA 1
ATOM 1438 C C . TYR A 1 188 ? 2.775 0.301 -5.607 1.00 94.81 188 TYR A C 1
ATOM 1440 O O . TYR A 1 188 ? 3.678 -0.536 -5.559 1.00 94.81 188 TYR A O 1
ATOM 1448 N N . ILE A 1 189 ? 3.013 1.609 -5.419 1.00 94.50 189 ILE A N 1
ATOM 1449 C CA . ILE A 1 189 ? 4.341 2.116 -5.044 1.00 94.50 189 ILE A CA 1
ATOM 1450 C C . ILE A 1 189 ? 4.791 1.548 -3.697 1.00 94.50 189 ILE A C 1
ATOM 1452 O O . ILE A 1 189 ? 5.930 1.104 -3.574 1.00 94.50 189 ILE A O 1
ATOM 1456 N N . MET A 1 190 ? 3.877 1.486 -2.721 1.00 95.06 190 MET A N 1
ATOM 1457 C CA . MET A 1 190 ? 4.148 0.942 -1.396 1.00 95.06 190 MET A CA 1
ATOM 1458 C C . MET A 1 190 ? 4.530 -0.530 -1.517 1.00 95.06 190 MET A C 1
ATOM 1460 O O . MET A 1 190 ? 5.587 -0.935 -1.053 1.00 95.06 190 MET A O 1
ATOM 1464 N N . LEU A 1 191 ? 3.707 -1.323 -2.208 1.00 97.31 191 LEU A N 1
ATOM 1465 C CA . LEU A 1 191 ? 3.964 -2.752 -2.387 1.00 97.31 191 LEU A CA 1
ATOM 1466 C C . LEU A 1 191 ? 5.279 -3.014 -3.129 1.00 97.31 191 LEU A C 1
ATOM 1468 O O . LEU A 1 191 ? 6.009 -3.930 -2.763 1.00 97.31 191 LEU A O 1
ATOM 1472 N N . SER A 1 192 ? 5.609 -2.189 -4.125 1.00 97.31 192 SER A N 1
ATOM 1473 C CA . SER A 1 192 ? 6.879 -2.286 -4.852 1.00 97.31 192 SER A CA 1
ATOM 1474 C C . SER A 1 192 ? 8.075 -1.978 -3.949 1.00 97.31 192 SER A C 1
ATOM 1476 O O . SER A 1 192 ? 9.065 -2.704 -3.991 1.00 97.31 192 SER A O 1
ATOM 1478 N N . TYR A 1 193 ? 7.971 -0.945 -3.105 1.00 96.44 193 TYR A N 1
ATOM 1479 C CA . TYR A 1 193 ? 9.003 -0.598 -2.127 1.00 96.44 193 TYR A CA 1
ATOM 1480 C C . TYR A 1 193 ? 9.218 -1.729 -1.119 1.00 96.44 193 TYR A C 1
ATOM 1482 O O . TYR A 1 193 ? 10.341 -2.198 -0.951 1.00 96.44 193 TYR A O 1
ATOM 1490 N N . LEU A 1 194 ? 8.143 -2.217 -0.490 1.00 96.81 194 LEU A N 1
ATOM 1491 C CA . LEU A 1 194 ? 8.243 -3.273 0.521 1.00 96.81 194 LEU A CA 1
ATOM 1492 C C . LEU A 1 194 ? 8.772 -4.575 -0.093 1.00 96.81 194 LEU A C 1
ATOM 1494 O O . LEU A 1 194 ? 9.588 -5.254 0.522 1.00 96.81 194 LEU A O 1
ATOM 1498 N N . ALA A 1 195 ? 8.374 -4.912 -1.323 1.00 97.62 195 ALA A N 1
ATOM 1499 C CA . ALA A 1 195 ? 8.876 -6.099 -2.011 1.00 97.62 195 ALA A CA 1
ATOM 1500 C C . ALA A 1 195 ? 10.379 -6.004 -2.335 1.00 97.62 195 ALA A C 1
ATOM 1502 O O . ALA A 1 195 ? 11.091 -7.009 -2.242 1.00 97.62 195 ALA A O 1
ATOM 1503 N N . ALA A 1 196 ? 10.870 -4.807 -2.676 1.00 97.25 196 ALA A N 1
ATOM 1504 C CA . ALA A 1 196 ? 12.297 -4.550 -2.851 1.00 97.25 196 ALA A CA 1
ATOM 1505 C C . ALA A 1 196 ? 13.045 -4.648 -1.510 1.00 97.25 196 ALA A C 1
ATOM 1507 O O . ALA A 1 196 ? 14.014 -5.400 -1.413 1.00 97.25 196 ALA A O 1
ATOM 1508 N N . ALA A 1 197 ? 12.550 -3.991 -0.455 1.00 96.00 197 ALA A N 1
ATOM 1509 C CA . ALA A 1 197 ? 13.143 -4.039 0.884 1.00 96.00 197 ALA A CA 1
ATOM 1510 C C . ALA A 1 197 ? 13.228 -5.479 1.424 1.00 96.00 197 ALA A C 1
ATOM 1512 O O . ALA A 1 197 ? 14.280 -5.921 1.877 1.00 96.00 197 ALA A O 1
ATOM 1513 N N . HIS A 1 198 ? 12.153 -6.262 1.285 1.00 96.69 198 HIS A N 1
ATOM 1514 C CA . HIS A 1 198 ? 12.133 -7.678 1.662 1.00 96.69 198 HIS A CA 1
ATOM 1515 C C . HIS A 1 198 ? 13.024 -8.570 0.794 1.00 96.69 198 HIS A C 1
ATOM 1517 O O . HIS A 1 198 ? 13.382 -9.666 1.222 1.00 96.69 198 HIS A O 1
ATOM 1523 N N . SER A 1 199 ? 13.387 -8.113 -0.404 1.00 96.56 199 SER A N 1
ATOM 1524 C CA . SER A 1 199 ? 14.384 -8.772 -1.249 1.00 96.56 199 SER A CA 1
ATOM 1525 C C . SER A 1 199 ? 15.822 -8.374 -0.904 1.00 96.56 199 SER A C 1
ATOM 1527 O O . SER A 1 199 ? 16.726 -8.813 -1.607 1.00 96.56 199 SER A O 1
ATOM 1529 N N . GLY A 1 200 ? 16.036 -7.558 0.134 1.00 95.19 200 GLY A N 1
ATOM 1530 C CA . GLY A 1 200 ? 17.360 -7.084 0.535 1.00 95.19 200 GLY A CA 1
ATOM 1531 C C . GLY A 1 200 ? 17.906 -5.966 -0.348 1.00 95.19 200 GLY A C 1
ATOM 1532 O O . GLY A 1 200 ? 19.115 -5.840 -0.459 1.00 95.19 200 GLY A O 1
ATOM 1533 N N . ALA A 1 201 ? 17.040 -5.189 -1.004 1.00 95.62 201 ALA A N 1
ATOM 1534 C CA . ALA A 1 201 ? 17.475 -4.084 -1.849 1.00 95.62 201 ALA A CA 1
ATOM 1535 C C . ALA A 1 201 ? 18.257 -3.025 -1.053 1.00 95.62 201 ALA A C 1
ATOM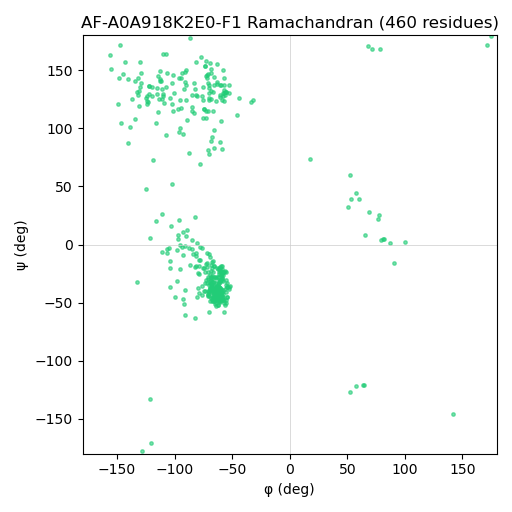 1537 O O . ALA A 1 201 ? 17.749 -2.486 -0.061 1.00 95.62 201 ALA A O 1
ATOM 1538 N N . GLU A 1 202 ? 19.439 -2.674 -1.555 1.00 94.56 202 GLU A N 1
ATOM 1539 C CA . GLU A 1 202 ? 20.258 -1.576 -1.048 1.00 94.56 202 GLU A CA 1
ATOM 1540 C C . GLU A 1 202 ? 20.315 -0.387 -2.018 1.00 94.56 202 GLU A C 1
ATOM 1542 O O . GLU A 1 202 ? 19.981 -0.493 -3.205 1.00 94.56 202 GLU A O 1
ATOM 1547 N N . ASP A 1 203 ? 20.744 0.775 -1.517 1.00 93.81 203 ASP A N 1
ATOM 1548 C CA . ASP A 1 203 ? 21.159 1.863 -2.399 1.00 93.81 203 ASP A CA 1
ATOM 1549 C C . ASP A 1 203 ? 22.390 1.431 -3.203 1.00 93.81 203 ASP A C 1
ATOM 1551 O O . ASP A 1 203 ? 23.437 1.113 -2.645 1.00 93.81 203 ASP A O 1
ATOM 1555 N N . TRP A 1 204 ? 22.277 1.491 -4.529 1.00 94.75 204 TRP A N 1
ATOM 1556 C CA . TRP A 1 204 ? 23.274 0.970 -5.466 1.00 94.75 204 TRP A CA 1
ATOM 1557 C C . TRP A 1 204 ? 24.702 1.525 -5.317 1.00 94.75 204 TRP A C 1
ATOM 1559 O O . TRP A 1 204 ? 25.636 0.866 -5.769 1.00 94.75 204 TRP A O 1
ATOM 1569 N N . TRP A 1 205 ? 24.899 2.714 -4.730 1.00 92.81 205 TRP A N 1
ATOM 1570 C CA . TRP A 1 205 ? 26.243 3.291 -4.534 1.00 92.81 205 TRP A CA 1
ATOM 1571 C C . TRP A 1 205 ? 26.504 3.839 -3.138 1.00 92.81 205 TRP A C 1
ATOM 1573 O O . TRP A 1 205 ? 27.650 3.805 -2.692 1.00 92.81 205 TRP A O 1
ATOM 1583 N N . ALA A 1 206 ? 25.489 4.359 -2.450 1.00 86.62 206 ALA A N 1
ATOM 1584 C CA . ALA A 1 206 ? 25.643 4.742 -1.051 1.00 86.62 206 ALA A CA 1
ATOM 1585 C C . ALA A 1 206 ? 25.776 3.503 -0.145 1.00 86.62 206 ALA A C 1
ATOM 1587 O O . ALA A 1 206 ? 26.379 3.603 0.924 1.00 86.62 206 ALA A O 1
ATOM 1588 N N . GLY A 1 207 ? 25.266 2.352 -0.603 1.00 83.38 207 GLY A N 1
ATOM 1589 C CA . GLY A 1 207 ? 25.190 1.111 0.157 1.00 83.38 207 GLY A CA 1
ATOM 1590 C C . GLY A 1 207 ? 24.146 1.168 1.273 1.00 83.38 207 GLY A C 1
ATOM 1591 O O . GLY A 1 207 ? 23.639 2.233 1.636 1.00 83.38 207 GLY A O 1
ATOM 1592 N N . GLY A 1 208 ? 23.847 0.001 1.841 1.00 88.25 208 GLY A N 1
ATOM 1593 C CA . GLY A 1 208 ? 22.884 -0.149 2.924 1.00 88.25 208 GLY A CA 1
ATOM 1594 C C . GLY A 1 208 ? 21.425 -0.119 2.454 1.00 88.25 208 GLY A C 1
ATOM 1595 O O . GLY A 1 208 ? 21.139 0.226 1.306 1.00 88.25 208 GLY A O 1
ATOM 1596 N N . PRO A 1 209 ? 20.474 -0.487 3.333 1.00 90.31 209 PRO A N 1
ATOM 1597 C CA . PRO A 1 209 ? 19.079 -0.680 2.950 1.00 90.31 209 PRO A CA 1
ATOM 1598 C C . PRO A 1 209 ? 18.461 0.560 2.306 1.00 90.31 209 PRO A C 1
ATOM 1600 O O . PRO A 1 209 ? 18.706 1.687 2.747 1.00 90.31 209 PRO A O 1
ATOM 1603 N N . ILE A 1 210 ? 17.596 0.348 1.311 1.00 90.75 210 ILE A N 1
ATOM 1604 C CA . ILE A 1 210 ? 16.798 1.439 0.746 1.00 90.75 210 ILE A CA 1
ATOM 1605 C C . ILE A 1 210 ? 16.040 2.182 1.858 1.00 90.75 210 ILE A C 1
ATOM 1607 O O . ILE A 1 210 ? 15.478 1.573 2.771 1.00 90.75 210 ILE A O 1
ATOM 1611 N N . SER A 1 211 ? 16.033 3.513 1.784 1.00 76.75 211 SER A N 1
ATOM 1612 C CA . SER A 1 211 ? 15.387 4.374 2.775 1.00 76.75 211 SER A CA 1
ATOM 1613 C C . SER A 1 211 ? 14.336 5.262 2.124 1.00 76.75 211 SER A C 1
ATOM 1615 O O . SER A 1 211 ? 14.561 5.883 1.085 1.00 76.75 211 SER A O 1
ATOM 1617 N N . VAL A 1 212 ? 13.184 5.377 2.781 1.00 69.06 212 VAL A N 1
ATOM 1618 C CA . VAL A 1 212 ? 12.156 6.369 2.430 1.00 69.06 212 VAL A CA 1
ATOM 1619 C C . VAL A 1 212 ? 12.515 7.747 2.982 1.00 69.06 212 VAL A C 1
ATOM 1621 O O . VAL A 1 212 ? 12.057 8.754 2.456 1.00 69.06 212 VAL A O 1
ATOM 1624 N N . VAL A 1 213 ? 13.320 7.816 4.044 1.00 62.81 213 VAL A N 1
ATOM 1625 C CA . VAL A 1 213 ? 13.555 9.050 4.798 1.00 62.81 213 VAL A CA 1
ATOM 1626 C C . VAL A 1 213 ? 14.890 9.649 4.389 1.00 62.81 213 VAL A C 1
ATOM 1628 O O . VAL A 1 213 ? 15.948 9.055 4.598 1.00 62.81 213 VAL A O 1
ATOM 1631 N N . ALA A 1 214 ? 14.836 10.833 3.778 1.00 57.81 214 ALA A N 1
ATOM 1632 C CA . ALA A 1 214 ? 16.010 11.699 3.640 1.00 57.81 214 ALA A CA 1
ATOM 1633 C C . ALA A 1 214 ? 16.029 12.613 4.861 1.00 57.81 214 ALA A C 1
ATOM 1635 O O . ALA A 1 214 ? 14.955 12.945 5.366 1.00 57.81 214 ALA A O 1
ATOM 1636 N N . GLU A 1 215 ? 17.205 13.024 5.338 1.00 52.12 215 GLU A N 1
ATOM 1637 C CA . GLU A 1 215 ? 17.307 13.980 6.447 1.00 52.12 215 GLU A CA 1
ATOM 1638 C C . GLU A 1 215 ? 16.343 15.164 6.225 1.00 52.12 215 GLU A C 1
ATOM 1640 O O . GLU A 1 215 ? 16.478 15.939 5.279 1.00 52.12 215 GLU A O 1
ATOM 1645 N N . GLY A 1 216 ? 15.307 15.255 7.065 1.00 52.91 216 GLY A N 1
ATOM 1646 C CA . GLY A 1 216 ? 14.304 16.321 7.016 1.00 52.91 216 GLY A CA 1
ATOM 1647 C C . GLY A 1 216 ? 13.174 16.189 5.979 1.00 52.91 216 GLY A C 1
ATOM 1648 O O . GLY A 1 216 ? 12.360 17.107 5.898 1.00 52.91 216 GLY A O 1
ATOM 1649 N N . THR A 1 217 ? 13.058 15.093 5.212 1.00 58.81 217 THR A N 1
ATOM 1650 C CA . THR A 1 217 ? 11.945 14.903 4.254 1.00 58.81 217 THR A CA 1
ATOM 1651 C C . THR A 1 217 ? 11.287 13.524 4.345 1.00 58.81 217 THR A C 1
ATOM 1653 O O . THR A 1 217 ? 11.966 12.506 4.248 1.00 58.81 217 THR A O 1
ATOM 1656 N N . ASP A 1 218 ? 9.953 13.504 4.407 1.00 65.12 218 ASP A N 1
ATOM 1657 C CA . ASP A 1 218 ? 9.096 12.304 4.296 1.00 65.12 218 ASP A CA 1
ATOM 1658 C C . ASP A 1 218 ? 8.828 11.882 2.847 1.00 65.12 218 ASP A C 1
ATOM 1660 O O . ASP A 1 218 ? 7.800 11.292 2.524 1.00 65.12 218 ASP A O 1
ATOM 1664 N N . LYS A 1 219 ? 9.700 12.255 1.914 1.00 73.94 219 LYS A N 1
ATOM 1665 C CA . LYS A 1 219 ? 9.480 11.936 0.507 1.00 73.94 219 LYS A CA 1
ATOM 1666 C C . LYS A 1 219 ? 10.219 10.664 0.171 1.00 73.94 219 LYS A C 1
ATOM 1668 O O . LYS A 1 219 ? 11.437 10.621 0.304 1.00 73.94 219 LYS A O 1
ATOM 1673 N N . LEU A 1 220 ? 9.468 9.696 -0.348 1.00 84.31 220 LEU A N 1
ATOM 1674 C CA . LEU A 1 220 ? 10.019 8.512 -0.983 1.00 84.31 220 LEU A CA 1
ATOM 1675 C C . LEU A 1 220 ? 11.170 8.906 -1.910 1.00 84.31 220 LEU A C 1
ATOM 1677 O O . LEU A 1 220 ? 11.015 9.771 -2.776 1.00 84.31 220 LEU A O 1
ATOM 1681 N N . GLN A 1 221 ? 12.319 8.278 -1.692 1.00 89.44 221 GLN A N 1
ATOM 1682 C CA . GLN A 1 221 ? 13.513 8.493 -2.489 1.00 89.44 221 GLN A CA 1
ATOM 1683 C C . GLN A 1 221 ? 13.506 7.512 -3.647 1.00 89.44 221 GLN A C 1
ATOM 1685 O O . GLN A 1 221 ? 13.368 6.301 -3.462 1.00 89.44 221 GLN A O 1
ATOM 1690 N N . TYR A 1 222 ? 13.598 8.046 -4.855 1.00 93.44 222 TYR A N 1
ATOM 1691 C CA . TYR A 1 222 ? 13.559 7.240 -6.055 1.00 93.44 222 TYR A CA 1
ATOM 1692 C C . TYR A 1 222 ? 14.241 7.945 -7.222 1.00 93.44 222 TYR A C 1
ATOM 1694 O O . TYR A 1 222 ? 14.418 9.165 -7.230 1.00 93.44 222 TYR A O 1
ATOM 1702 N N . SER A 1 223 ? 14.561 7.163 -8.244 1.00 95.31 223 SER A N 1
ATOM 1703 C CA . SER A 1 223 ? 14.961 7.647 -9.558 1.00 95.31 223 SER A CA 1
ATOM 1704 C C . SER A 1 223 ? 14.158 6.938 -10.636 1.00 95.31 223 SER A C 1
ATOM 1706 O O . SER A 1 223 ? 13.674 5.823 -10.436 1.00 95.31 223 SER A O 1
ATOM 1708 N N . SER A 1 224 ? 14.060 7.565 -11.806 1.00 96.88 224 SER A N 1
ATOM 1709 C CA . SER A 1 224 ? 13.755 6.809 -13.013 1.00 96.88 224 SER A CA 1
ATOM 1710 C C . SER A 1 224 ? 14.961 5.948 -13.384 1.00 96.88 224 SER A C 1
ATOM 1712 O O . SER A 1 224 ? 16.092 6.433 -13.323 1.00 96.88 224 SER A O 1
ATOM 1714 N N . LEU A 1 225 ? 14.726 4.698 -13.777 1.00 96.88 225 LEU A N 1
ATOM 1715 C CA . LEU A 1 225 ? 15.763 3.816 -14.294 1.00 96.88 225 LEU A CA 1
ATOM 1716 C C . LEU A 1 225 ? 16.191 4.309 -15.677 1.00 96.88 225 LEU A C 1
ATOM 1718 O O . LEU A 1 225 ? 17.343 4.693 -15.840 1.00 96.88 225 LEU A O 1
ATOM 1722 N N . HIS A 1 226 ? 15.266 4.406 -16.636 1.00 97.81 226 HIS A N 1
ATOM 1723 C CA . HIS A 1 226 ? 15.484 5.136 -17.887 1.00 97.81 226 HIS A CA 1
ATOM 1724 C C . HIS A 1 226 ? 15.202 6.630 -17.665 1.00 97.81 226 HIS A C 1
ATOM 1726 O O . HIS A 1 226 ? 14.040 6.999 -17.436 1.00 97.81 226 HIS A O 1
ATOM 1732 N N . PRO A 1 227 ? 16.211 7.519 -17.741 1.00 96.12 227 PRO A N 1
ATOM 1733 C CA . PRO A 1 227 ? 16.006 8.933 -17.457 1.00 96.12 227 PRO A CA 1
ATOM 1734 C C . PRO A 1 227 ? 15.089 9.599 -18.483 1.00 96.12 227 PRO A C 1
ATOM 1736 O O . PRO A 1 227 ? 15.260 9.448 -19.694 1.00 96.12 227 PRO A O 1
ATOM 1739 N N . ALA A 1 228 ? 14.161 10.436 -18.014 1.00 95.06 228 ALA A N 1
ATOM 1740 C CA . ALA A 1 228 ? 13.218 11.147 -18.882 1.00 95.06 228 ALA A CA 1
ATOM 1741 C C . ALA A 1 228 ? 13.907 11.982 -19.983 1.00 95.06 228 ALA A C 1
ATOM 1743 O O . ALA A 1 228 ? 13.351 12.139 -21.071 1.00 95.06 228 ALA A O 1
ATOM 1744 N N . ALA A 1 229 ? 15.117 12.494 -19.725 1.00 94.31 229 ALA A N 1
ATOM 1745 C CA . ALA A 1 229 ? 15.917 13.235 -20.701 1.00 94.31 229 ALA A CA 1
ATOM 1746 C C . ALA A 1 229 ? 16.270 12.403 -21.948 1.00 94.31 229 ALA A C 1
ATOM 1748 O O . ALA A 1 229 ? 16.364 12.961 -23.038 1.00 94.31 229 ALA A O 1
ATOM 1749 N N . GLN A 1 230 ? 16.405 11.081 -21.801 1.00 93.81 230 GLN A N 1
ATOM 1750 C CA . GLN A 1 230 ? 16.671 10.164 -22.911 1.00 93.81 230 GLN A CA 1
ATOM 1751 C C . GLN A 1 230 ? 15.396 9.767 -23.675 1.00 93.81 230 GLN A C 1
ATOM 1753 O O . GLN A 1 230 ? 15.470 9.348 -24.828 1.00 93.81 230 GLN A O 1
ATOM 1758 N N . LEU A 1 231 ? 14.218 9.934 -23.060 1.00 96.81 231 LEU A N 1
ATOM 1759 C CA . LEU A 1 231 ? 12.947 9.424 -23.585 1.00 96.81 231 LEU A CA 1
ATOM 1760 C C . LEU A 1 231 ? 12.044 10.501 -24.214 1.00 96.81 231 LEU A C 1
ATOM 1762 O O . LEU A 1 231 ? 11.390 10.228 -25.220 1.00 96.81 231 LEU A O 1
ATOM 1766 N N . ARG A 1 232 ? 12.003 11.727 -23.665 1.00 93.06 232 ARG A N 1
ATOM 1767 C CA . ARG A 1 232 ? 11.016 12.774 -24.035 1.00 93.06 232 ARG A CA 1
ATOM 1768 C C . ARG A 1 232 ? 11.025 13.187 -25.511 1.00 93.06 232 ARG A C 1
ATOM 1770 O O . ARG A 1 232 ? 9.979 13.543 -26.036 1.00 93.06 232 ARG A O 1
ATOM 1777 N N . ASN A 1 233 ? 12.179 13.124 -26.174 1.00 91.44 233 ASN A N 1
ATOM 1778 C CA . ASN A 1 233 ? 12.339 13.472 -27.594 1.00 91.44 233 ASN A CA 1
ATOM 1779 C C . ASN A 1 233 ? 12.763 12.264 -28.444 1.00 91.44 233 ASN A C 1
ATOM 1781 O O . ASN A 1 233 ? 13.336 12.419 -29.522 1.00 91.44 233 ASN A O 1
ATOM 1785 N N . HIS A 1 234 ? 12.525 11.051 -27.945 1.00 96.19 234 HIS A N 1
ATOM 1786 C CA . HIS A 1 234 ? 12.920 9.838 -28.639 1.00 96.19 234 HIS A CA 1
ATOM 1787 C C . HIS A 1 234 ? 12.062 9.602 -29.892 1.00 96.19 234 HIS A C 1
ATOM 1789 O O . HIS A 1 234 ? 10.860 9.878 -29.900 1.00 96.19 234 HIS A O 1
ATOM 1795 N N . ARG A 1 235 ? 12.648 9.021 -30.949 1.00 96.69 235 ARG A N 1
ATOM 1796 C CA . ARG A 1 235 ? 11.953 8.764 -32.229 1.00 96.69 235 ARG A CA 1
ATOM 1797 C C . ARG A 1 235 ? 10.718 7.861 -32.097 1.00 96.69 235 ARG A C 1
ATOM 1799 O O . ARG A 1 235 ? 9.786 7.992 -32.884 1.00 96.69 235 ARG A O 1
ATOM 1806 N N . ASN A 1 236 ? 10.693 7.000 -31.075 1.00 94.31 236 ASN A N 1
ATOM 1807 C CA . ASN A 1 236 ? 9.563 6.112 -30.762 1.00 94.31 236 ASN A CA 1
ATOM 1808 C C . ASN A 1 236 ? 8.396 6.830 -30.049 1.00 94.31 236 ASN A C 1
ATOM 1810 O O . ASN A 1 236 ? 7.367 6.201 -29.800 1.00 94.31 236 ASN A O 1
ATOM 1814 N N . LYS A 1 237 ? 8.539 8.134 -29.752 1.00 95.00 237 LYS A N 1
ATOM 1815 C CA . LYS A 1 237 ? 7.509 9.022 -29.185 1.00 95.00 237 LYS A CA 1
ATOM 1816 C C . LYS A 1 237 ? 6.866 8.465 -27.910 1.00 95.00 237 LYS A C 1
ATOM 1818 O O . LYS A 1 237 ? 5.658 8.242 -27.865 1.00 95.00 237 LYS A O 1
ATOM 1823 N N . TYR A 1 238 ? 7.679 8.234 -26.882 1.00 95.56 238 TYR A N 1
ATOM 1824 C CA . TYR A 1 238 ? 7.174 7.805 -25.580 1.00 95.56 238 TYR A CA 1
ATOM 1825 C C . TYR A 1 238 ? 6.377 8.926 -24.911 1.00 95.56 238 TYR A C 1
ATOM 1827 O O . TYR A 1 238 ? 6.807 10.079 -24.854 1.00 95.56 238 TYR A O 1
ATOM 1835 N N . SER A 1 239 ? 5.201 8.577 -24.410 1.00 93.75 239 SER A N 1
ATOM 1836 C CA . SER A 1 239 ? 4.315 9.478 -23.690 1.00 93.75 239 SER A CA 1
ATOM 1837 C C . SER A 1 239 ? 4.844 9.788 -22.289 1.00 93.75 239 SER A C 1
ATOM 1839 O O . SER A 1 239 ? 5.581 9.012 -21.680 1.00 93.75 239 SER A O 1
ATOM 1841 N N . SER A 1 240 ? 4.393 10.905 -21.717 1.00 92.00 240 SER A N 1
ATOM 1842 C CA . SER A 1 240 ? 4.660 11.218 -20.310 1.00 92.00 240 SER A CA 1
ATOM 1843 C C . SER A 1 240 ? 4.116 10.148 -19.354 1.00 92.00 240 SER A C 1
ATOM 1845 O O . SER A 1 240 ? 4.675 9.981 -18.276 1.00 92.00 240 SER A O 1
ATOM 1847 N N . ALA A 1 241 ? 3.048 9.433 -19.722 1.00 89.44 241 ALA A N 1
ATOM 1848 C CA . ALA A 1 241 ? 2.505 8.345 -18.910 1.00 89.44 241 ALA A CA 1
ATOM 1849 C C . ALA A 1 241 ? 3.469 7.149 -18.857 1.00 89.44 241 ALA A C 1
ATOM 1851 O O . ALA A 1 241 ? 3.771 6.681 -17.766 1.00 89.44 241 ALA A O 1
ATOM 1852 N N . GLU A 1 242 ? 4.020 6.730 -20.004 1.00 93.56 242 GLU A N 1
ATOM 1853 C CA . GLU A 1 242 ? 5.030 5.659 -20.079 1.00 93.56 242 GLU A CA 1
ATOM 1854 C C . GLU A 1 242 ? 6.313 6.043 -19.321 1.00 93.56 242 GLU A C 1
ATOM 1856 O O . GLU A 1 242 ? 6.853 5.257 -18.550 1.00 93.56 242 GLU A O 1
ATOM 1861 N N . ILE A 1 243 ? 6.798 7.278 -19.494 1.00 96.62 243 ILE A N 1
ATOM 1862 C CA . ILE A 1 243 ? 8.042 7.746 -18.853 1.00 96.62 243 ILE A CA 1
ATOM 1863 C C . ILE A 1 243 ? 7.923 7.760 -17.321 1.00 96.62 243 ILE A C 1
ATOM 1865 O O . ILE A 1 243 ? 8.885 7.422 -16.627 1.00 96.62 243 ILE A O 1
ATOM 1869 N N . ASN A 1 244 ? 6.759 8.164 -16.804 1.00 94.75 244 ASN A N 1
ATOM 1870 C CA . ASN A 1 244 ? 6.485 8.275 -15.368 1.00 94.75 244 ASN A CA 1
ATOM 1871 C C . ASN A 1 244 ? 5.854 7.003 -14.773 1.00 94.75 244 ASN A C 1
ATOM 1873 O O . ASN A 1 244 ? 5.353 7.039 -13.645 1.00 94.75 244 ASN A O 1
ATOM 1877 N N . GLU A 1 245 ? 5.834 5.900 -15.521 1.00 96.94 245 GLU A N 1
ATOM 1878 C CA . GLU A 1 245 ? 5.278 4.637 -15.051 1.00 96.94 245 GLU A CA 1
ATOM 1879 C C . GLU A 1 245 ? 6.111 4.074 -13.888 1.00 96.94 245 GLU A C 1
ATOM 1881 O O . GLU A 1 245 ? 7.335 4.179 -13.859 1.00 96.94 245 GLU A O 1
ATOM 1886 N N . LEU A 1 246 ? 5.438 3.435 -12.935 1.00 95.69 246 LEU A N 1
ATOM 1887 C CA . LEU A 1 246 ? 5.982 2.782 -11.748 1.00 95.69 246 LEU A CA 1
ATOM 1888 C C . LEU A 1 246 ? 7.063 1.766 -12.118 1.00 95.69 246 LEU A C 1
ATOM 1890 O O . LEU A 1 246 ? 8.066 1.648 -11.425 1.00 95.69 246 LEU A O 1
ATOM 1894 N N . ALA A 1 247 ? 6.886 1.065 -13.238 1.00 97.06 247 ALA A N 1
ATOM 1895 C CA . ALA A 1 247 ? 7.875 0.127 -13.750 1.00 97.06 247 ALA A CA 1
ATOM 1896 C C . ALA A 1 247 ? 9.206 0.802 -14.128 1.00 97.06 247 ALA A C 1
ATOM 1898 O O . ALA A 1 247 ? 10.234 0.138 -14.173 1.00 97.06 247 ALA A O 1
ATOM 1899 N N . ASN A 1 248 ? 9.227 2.115 -14.354 1.00 98.12 248 ASN A N 1
ATOM 1900 C CA . ASN A 1 248 ? 10.453 2.871 -14.576 1.00 98.12 248 ASN A CA 1
ATOM 1901 C C . ASN A 1 248 ? 11.071 3.418 -13.278 1.00 98.12 248 ASN A C 1
ATOM 1903 O O . ASN A 1 248 ? 12.012 4.194 -13.356 1.00 98.12 248 ASN A O 1
ATOM 1907 N N . ILE A 1 249 ? 10.572 3.059 -12.093 1.00 96.62 249 ILE A N 1
ATOM 1908 C CA . ILE A 1 249 ? 11.037 3.600 -10.810 1.00 96.62 249 ILE A CA 1
ATOM 1909 C C . ILE A 1 249 ? 11.966 2.612 -10.089 1.00 96.62 249 ILE A C 1
ATOM 1911 O O . ILE A 1 249 ? 11.708 1.410 -10.047 1.00 96.62 249 ILE A O 1
ATOM 1915 N N . VAL A 1 250 ? 13.039 3.134 -9.490 1.00 96.31 250 VAL A N 1
ATOM 1916 C CA . VAL A 1 250 ? 13.932 2.426 -8.553 1.00 96.31 250 VAL A CA 1
ATOM 1917 C C . VAL A 1 250 ? 14.125 3.241 -7.281 1.00 96.31 250 VAL A C 1
ATOM 1919 O O . VAL A 1 250 ? 14.105 4.470 -7.337 1.00 96.31 250 VAL A O 1
ATOM 1922 N N . PHE A 1 251 ? 14.307 2.573 -6.142 1.00 95.31 251 PHE A N 1
ATOM 1923 C CA . PHE A 1 251 ? 14.391 3.210 -4.829 1.00 95.31 251 PHE A CA 1
ATOM 1924 C C . PHE A 1 251 ? 15.853 3.450 -4.468 1.00 95.31 251 PHE A C 1
ATOM 1926 O O . PHE A 1 251 ? 16.567 2.542 -4.069 1.00 95.31 251 PHE A O 1
ATOM 1933 N N . VAL A 1 252 ? 16.309 4.682 -4.653 1.00 94.00 252 VAL A N 1
ATOM 1934 C CA . VAL A 1 252 ? 17.700 5.077 -4.420 1.00 94.00 252 VAL A CA 1
ATOM 1935 C C . VAL A 1 252 ? 17.741 6.481 -3.843 1.00 94.00 252 VAL A C 1
ATOM 1937 O O . VAL A 1 252 ? 16.822 7.279 -4.052 1.00 94.00 252 VAL A O 1
ATOM 1940 N N . SER A 1 253 ? 18.827 6.799 -3.153 1.00 92.19 253 SER A N 1
ATOM 1941 C CA . SER A 1 253 ? 19.028 8.091 -2.521 1.00 92.19 253 SER A CA 1
ATOM 1942 C C . SER A 1 253 ? 19.082 9.243 -3.522 1.00 92.19 253 SER A C 1
ATOM 1944 O O . SER A 1 253 ? 19.479 9.057 -4.676 1.00 92.19 253 SER A O 1
ATOM 1946 N N . PRO A 1 254 ? 18.755 10.482 -3.101 1.00 91.31 254 PRO A N 1
ATOM 1947 C CA . PRO A 1 254 ? 18.896 11.661 -3.948 1.00 91.31 254 PRO A CA 1
ATOM 1948 C C . PRO A 1 254 ? 20.311 11.833 -4.508 1.00 91.31 254 PRO A C 1
ATOM 1950 O O . PRO A 1 254 ? 20.473 12.316 -5.629 1.00 91.31 254 PRO A O 1
ATOM 1953 N N . HIS A 1 255 ? 21.334 11.433 -3.741 1.00 91.44 255 HIS A N 1
ATOM 1954 C CA . HIS A 1 255 ? 22.720 11.447 -4.198 1.00 91.44 255 HIS A CA 1
ATOM 1955 C C . HIS A 1 255 ? 22.920 10.466 -5.357 1.00 91.44 255 HIS A C 1
ATOM 1957 O O . HIS A 1 255 ? 23.400 10.871 -6.415 1.00 91.44 255 HIS A O 1
ATOM 1963 N N . THR A 1 256 ? 22.496 9.213 -5.187 1.00 93.88 256 THR A N 1
ATOM 1964 C CA . THR A 1 256 ? 22.583 8.177 -6.221 1.00 93.88 256 THR A CA 1
ATOM 1965 C C . THR A 1 256 ? 21.772 8.545 -7.463 1.00 93.88 256 THR A C 1
ATOM 1967 O O . THR A 1 256 ? 22.303 8.542 -8.576 1.00 93.88 256 THR A O 1
ATOM 1970 N N . ALA A 1 257 ? 20.520 8.971 -7.281 1.00 94.38 257 ALA A N 1
ATOM 1971 C CA . ALA A 1 257 ? 19.638 9.409 -8.358 1.00 94.38 257 ALA A CA 1
ATOM 1972 C C . ALA A 1 257 ? 20.263 10.536 -9.196 1.00 94.38 257 ALA A C 1
ATOM 1974 O O . ALA A 1 257 ? 20.271 10.476 -10.425 1.00 94.38 257 ALA A O 1
ATOM 1975 N N . LYS A 1 258 ? 20.812 11.569 -8.544 1.00 93.56 258 LYS A N 1
ATOM 1976 C CA . LYS A 1 258 ? 21.327 12.758 -9.232 1.00 93.56 258 LYS A CA 1
ATOM 1977 C C . LYS A 1 258 ? 22.726 12.564 -9.815 1.00 93.56 258 LYS A C 1
ATOM 1979 O O . LYS A 1 258 ? 22.970 13.009 -10.934 1.00 93.56 258 LYS A O 1
ATOM 1984 N N . ASN A 1 259 ? 23.641 11.979 -9.044 1.00 93.50 259 ASN A N 1
ATOM 1985 C CA . ASN A 1 259 ? 25.071 11.990 -9.361 1.00 93.50 259 ASN A CA 1
ATOM 1986 C C . ASN A 1 259 ? 25.538 10.701 -10.042 1.00 93.50 259 ASN A C 1
ATOM 1988 O O . ASN A 1 259 ? 26.453 10.763 -10.859 1.00 93.50 259 ASN A O 1
ATOM 1992 N N . MET A 1 260 ? 24.912 9.560 -9.730 1.00 94.81 260 MET A N 1
ATOM 1993 C CA . MET A 1 260 ? 25.344 8.252 -10.237 1.00 94.81 260 MET A CA 1
ATOM 1994 C C . MET A 1 260 ? 24.498 7.799 -11.429 1.00 94.81 260 MET A C 1
ATOM 1996 O O . MET A 1 260 ? 25.058 7.390 -12.447 1.00 94.81 260 MET A O 1
ATOM 2000 N N . ILE A 1 261 ? 23.168 7.937 -11.336 1.00 95.56 261 ILE A N 1
ATOM 2001 C CA . ILE A 1 261 ? 22.231 7.664 -12.440 1.00 95.56 261 ILE A CA 1
ATOM 2002 C C . ILE A 1 261 ? 22.166 8.875 -13.382 1.00 95.56 261 ILE A C 1
ATOM 2004 O O . ILE A 1 261 ? 22.562 8.796 -14.547 1.00 95.56 261 ILE A O 1
ATOM 2008 N N . GLY A 1 262 ? 21.701 10.026 -12.887 1.00 94.31 262 GLY A N 1
ATOM 2009 C CA . GLY A 1 262 ? 21.600 11.260 -13.665 1.00 94.31 262 GLY A CA 1
ATOM 2010 C C . GLY A 1 262 ? 20.846 11.069 -14.989 1.00 94.31 262 GLY A C 1
ATOM 2011 O O . GLY A 1 262 ? 19.729 10.561 -15.018 1.00 94.31 262 GLY A O 1
ATOM 2012 N N . ASN A 1 263 ? 21.469 11.479 -16.099 1.00 95.38 263 ASN A N 1
ATOM 2013 C CA . ASN A 1 263 ? 20.931 11.315 -17.458 1.00 95.38 263 ASN A CA 1
ATOM 2014 C C . ASN A 1 263 ? 21.607 10.171 -18.245 1.00 95.38 263 ASN A C 1
ATOM 2016 O O . ASN A 1 263 ? 21.519 10.150 -19.476 1.00 95.38 263 ASN A O 1
ATOM 2020 N N . ARG A 1 264 ? 22.325 9.267 -17.564 1.00 95.56 264 ARG A N 1
ATOM 2021 C CA . ARG A 1 264 ? 23.073 8.162 -18.188 1.00 95.56 264 ARG A CA 1
ATOM 2022 C C . ARG A 1 264 ? 22.136 7.066 -18.690 1.00 95.56 264 ARG A C 1
ATOM 2024 O O . ARG A 1 264 ? 21.047 6.882 -18.150 1.00 95.56 264 ARG A O 1
ATOM 2031 N N . SER A 1 265 ? 22.568 6.322 -19.710 1.00 94.69 265 SER A N 1
ATOM 2032 C CA . SER A 1 265 ? 21.790 5.173 -20.188 1.00 94.69 265 SER A CA 1
ATOM 2033 C C . SER A 1 265 ? 21.851 4.038 -19.162 1.00 94.69 265 SER A C 1
ATOM 2035 O O . SER A 1 265 ? 22.940 3.763 -18.645 1.00 94.69 265 SER A O 1
ATOM 2037 N N . PRO A 1 266 ? 20.742 3.328 -18.884 1.00 96.75 266 PRO A N 1
ATOM 2038 C CA . PRO A 1 266 ? 20.779 2.117 -18.065 1.00 96.75 266 PRO A CA 1
ATOM 2039 C C . PRO A 1 266 ? 21.792 1.099 -18.569 1.00 96.75 266 PRO A C 1
ATOM 2041 O O . PRO A 1 266 ? 22.515 0.523 -17.764 1.00 96.75 266 PRO A O 1
ATOM 2044 N N . ALA A 1 267 ? 21.932 0.945 -19.888 1.00 95.94 267 ALA A N 1
ATOM 2045 C CA . ALA A 1 267 ? 22.919 0.052 -20.497 1.00 95.94 267 ALA A CA 1
ATOM 2046 C C . ALA A 1 267 ? 24.385 0.384 -20.130 1.00 95.94 267 ALA A C 1
ATOM 2048 O O . ALA A 1 267 ? 25.277 -0.460 -20.284 1.00 95.94 267 ALA A O 1
ATOM 2049 N N . GLU A 1 268 ? 24.654 1.599 -19.646 1.00 95.00 268 GLU A N 1
ATOM 2050 C CA . GLU A 1 268 ? 25.967 2.032 -19.168 1.00 95.00 268 GLU A CA 1
ATOM 2051 C C . GLU A 1 268 ? 26.124 1.761 -17.671 1.00 95.00 268 GLU A C 1
ATOM 2053 O O . GLU A 1 268 ? 27.007 0.997 -17.285 1.00 95.00 268 GLU A O 1
ATOM 2058 N N . TYR A 1 269 ? 25.272 2.367 -16.836 1.00 95.38 269 TYR A N 1
ATOM 2059 C CA . TYR A 1 269 ? 25.501 2.402 -15.389 1.00 95.38 269 TYR A CA 1
ATOM 2060 C C . TYR A 1 269 ? 25.135 1.095 -14.676 1.00 95.38 269 TYR A C 1
ATOM 2062 O O . TYR A 1 269 ? 25.704 0.809 -13.630 1.00 95.38 269 TYR A O 1
ATOM 2070 N N . ILE A 1 270 ? 24.227 0.267 -15.215 1.00 95.44 270 ILE A N 1
ATOM 2071 C CA . ILE A 1 270 ? 23.821 -0.994 -14.558 1.00 95.44 270 ILE A CA 1
ATOM 2072 C C . ILE A 1 270 ? 24.995 -1.963 -14.392 1.00 95.44 270 ILE A C 1
ATOM 2074 O O . ILE A 1 270 ? 24.995 -2.774 -13.475 1.00 95.44 270 ILE A O 1
ATOM 2078 N N . LYS A 1 271 ? 26.021 -1.858 -15.243 1.00 94.19 271 LYS A N 1
ATOM 2079 C CA . LYS A 1 271 ? 27.238 -2.681 -15.165 1.00 94.19 271 LYS A CA 1
ATOM 2080 C C . LYS A 1 271 ? 28.071 -2.402 -13.909 1.00 94.19 271 LYS A C 1
ATOM 2082 O O . LYS A 1 271 ? 28.929 -3.206 -13.567 1.00 94.19 271 LYS A O 1
ATOM 2087 N N . GLU A 1 272 ? 27.843 -1.260 -13.265 1.00 95.12 272 GLU A N 1
ATOM 2088 C CA . GLU A 1 272 ? 28.514 -0.835 -12.034 1.00 95.12 272 GLU A CA 1
ATOM 2089 C C . GLU A 1 272 ? 27.727 -1.244 -10.774 1.00 95.12 272 GLU A C 1
ATOM 2091 O O . GLU A 1 272 ? 28.249 -1.119 -9.669 1.00 95.12 272 GLU A O 1
ATOM 2096 N N . VAL A 1 273 ? 26.493 -1.740 -10.929 1.00 95.25 273 VAL A N 1
ATOM 2097 C CA . VAL A 1 273 ? 25.597 -2.126 -9.829 1.00 95.25 273 VAL A CA 1
ATOM 2098 C C . VAL A 1 273 ? 25.706 -3.629 -9.563 1.00 95.25 273 VAL A C 1
ATOM 2100 O O . VAL A 1 273 ? 25.839 -4.429 -10.491 1.00 95.25 273 VAL A O 1
ATOM 2103 N N . GLN A 1 274 ? 25.626 -4.031 -8.292 1.00 94.75 274 GLN A N 1
ATOM 2104 C CA . GLN A 1 274 ? 25.662 -5.444 -7.916 1.00 94.75 274 GLN A CA 1
ATOM 2105 C C . GLN A 1 274 ? 24.459 -6.211 -8.481 1.00 94.75 274 GLN A C 1
ATOM 2107 O O . GLN A 1 274 ? 23.324 -5.732 -8.469 1.00 94.75 274 GLN A O 1
ATOM 2112 N N . ALA A 1 275 ? 24.701 -7.434 -8.959 1.00 94.88 275 ALA A N 1
ATOM 2113 C CA . ALA A 1 275 ? 23.664 -8.259 -9.580 1.00 94.88 275 ALA A CA 1
ATOM 2114 C C . ALA A 1 275 ? 22.501 -8.566 -8.620 1.00 94.88 275 ALA A C 1
ATOM 2116 O O . ALA A 1 275 ? 21.340 -8.545 -9.037 1.00 94.88 275 ALA A O 1
ATOM 2117 N N . ASP A 1 276 ? 22.809 -8.792 -7.342 1.00 94.44 276 ASP A N 1
ATOM 2118 C CA . ASP A 1 276 ? 21.811 -9.071 -6.309 1.00 94.44 276 ASP A CA 1
ATOM 2119 C C . ASP A 1 276 ? 20.903 -7.857 -6.064 1.00 94.44 276 ASP A C 1
ATOM 2121 O O . ASP A 1 276 ? 19.685 -8.016 -5.995 1.00 94.44 276 ASP A O 1
ATOM 2125 N N . ASP A 1 277 ? 21.448 -6.636 -6.068 1.00 94.56 277 ASP A N 1
ATOM 2126 C CA . ASP A 1 277 ? 20.662 -5.402 -5.923 1.00 94.56 277 ASP A CA 1
ATOM 2127 C C . ASP A 1 277 ? 19.769 -5.119 -7.130 1.00 94.56 277 ASP A C 1
ATOM 2129 O O . ASP A 1 277 ? 18.628 -4.662 -6.981 1.00 94.56 277 ASP A O 1
ATOM 2133 N N . LEU A 1 278 ? 20.257 -5.414 -8.337 1.00 96.50 278 LEU A N 1
ATOM 2134 C CA . LEU A 1 278 ? 19.454 -5.347 -9.556 1.00 96.50 278 LEU A CA 1
ATOM 2135 C C . LEU A 1 278 ? 18.283 -6.331 -9.475 1.00 96.50 278 LEU A C 1
ATOM 2137 O O . LEU A 1 278 ? 17.141 -5.957 -9.757 1.00 96.50 278 LEU A O 1
ATOM 2141 N N . ALA A 1 279 ? 18.537 -7.566 -9.039 1.00 96.94 279 ALA A N 1
ATOM 2142 C CA . ALA A 1 279 ? 17.506 -8.579 -8.851 1.00 96.94 279 ALA A CA 1
ATOM 2143 C C . ALA A 1 279 ? 16.520 -8.205 -7.730 1.00 96.94 279 ALA A C 1
ATOM 2145 O O . ALA A 1 279 ? 15.312 -8.416 -7.881 1.00 96.94 279 ALA A O 1
ATOM 2146 N N . ALA A 1 280 ? 16.994 -7.617 -6.629 1.00 96.50 280 ALA A N 1
ATOM 2147 C CA . ALA A 1 280 ? 16.163 -7.140 -5.525 1.00 96.50 280 ALA A CA 1
ATOM 2148 C C . ALA A 1 280 ? 15.224 -6.010 -5.968 1.00 96.50 280 ALA A C 1
ATOM 2150 O O . ALA A 1 280 ? 14.036 -6.034 -5.649 1.00 96.50 280 ALA A O 1
ATOM 2151 N N . HIS A 1 281 ? 15.713 -5.101 -6.814 1.00 96.69 281 HIS A N 1
ATOM 2152 C CA . HIS A 1 281 ? 14.912 -4.060 -7.455 1.00 96.69 281 HIS A CA 1
ATOM 2153 C C . HIS A 1 281 ? 14.036 -4.557 -8.613 1.00 96.69 281 HIS A C 1
ATOM 2155 O O . HIS A 1 281 ? 13.272 -3.765 -9.168 1.00 96.69 281 HIS A O 1
ATOM 2161 N N . ALA A 1 282 ? 14.106 -5.840 -8.981 1.00 97.56 282 ALA A N 1
ATOM 2162 C CA . ALA A 1 282 ? 13.386 -6.441 -10.104 1.00 97.56 282 ALA A CA 1
ATOM 2163 C C . ALA A 1 282 ? 13.855 -5.968 -11.499 1.00 97.56 282 ALA A C 1
ATOM 2165 O O . ALA A 1 282 ? 13.064 -5.952 -12.437 1.00 97.56 282 ALA A O 1
ATOM 2166 N N . VAL A 1 283 ? 15.121 -5.568 -11.665 1.00 97.62 283 VAL A N 1
ATOM 2167 C CA . VAL A 1 283 ? 15.667 -5.066 -12.938 1.00 97.62 283 VAL A CA 1
ATOM 2168 C C . VAL A 1 283 ? 15.809 -6.173 -13.992 1.00 97.62 283 VAL A C 1
ATOM 2170 O O . VAL A 1 283 ? 16.503 -7.156 -13.738 1.00 97.62 283 VAL A O 1
ATOM 2173 N N . PRO A 1 284 ? 15.207 -6.035 -15.194 1.00 96.25 284 PRO A N 1
ATOM 2174 C CA . PRO A 1 284 ? 15.365 -7.013 -16.260 1.00 96.25 284 PRO A CA 1
ATOM 2175 C C . PRO A 1 284 ? 16.743 -6.863 -16.912 1.00 96.25 284 PRO A C 1
ATOM 2177 O O . PRO A 1 284 ? 16.997 -5.908 -17.640 1.00 96.25 284 PRO A O 1
ATOM 2180 N N . THR A 1 285 ? 17.629 -7.827 -16.668 1.00 93.44 285 THR A N 1
ATOM 2181 C CA . THR A 1 285 ? 18.993 -7.856 -17.230 1.00 93.44 285 THR A CA 1
ATOM 2182 C C . THR A 1 285 ? 19.207 -8.970 -18.259 1.00 93.44 285 THR A C 1
ATOM 2184 O O . THR A 1 285 ? 20.250 -9.012 -18.904 1.00 93.44 285 THR A O 1
ATOM 2187 N N . ALA A 1 286 ? 18.223 -9.859 -18.447 1.00 91.25 286 ALA A N 1
ATOM 2188 C CA . ALA A 1 286 ? 18.332 -11.014 -19.342 1.00 91.25 286 ALA A CA 1
ATOM 2189 C C . ALA A 1 286 ? 18.421 -10.635 -20.834 1.00 91.25 286 ALA A C 1
ATOM 2191 O O . ALA A 1 286 ? 19.117 -11.303 -21.593 1.00 91.25 286 ALA A O 1
ATOM 2192 N N . ASP A 1 287 ? 17.731 -9.570 -21.253 1.00 93.81 287 ASP A N 1
ATOM 2193 C CA . ASP A 1 287 ? 17.798 -9.032 -22.615 1.00 93.81 287 ASP A CA 1
ATOM 2194 C C . ASP A 1 287 ? 18.387 -7.614 -22.579 1.00 93.81 287 ASP A C 1
ATOM 2196 O O . ASP A 1 287 ? 17.673 -6.682 -22.216 1.00 93.81 287 ASP A O 1
ATOM 2200 N N . PRO A 1 288 ? 19.658 -7.405 -22.971 1.00 93.19 288 PRO A N 1
ATOM 2201 C CA . PRO A 1 288 ? 20.302 -6.092 -22.905 1.00 93.19 288 PRO A CA 1
ATOM 2202 C C . PRO A 1 288 ? 19.578 -4.989 -23.685 1.00 93.19 288 PRO A C 1
ATOM 2204 O O . PRO A 1 288 ? 19.726 -3.816 -23.355 1.00 93.19 288 PRO A O 1
ATOM 2207 N N . ARG A 1 289 ? 18.771 -5.343 -24.697 1.00 95.25 289 ARG A N 1
ATOM 2208 C CA . ARG A 1 289 ? 18.042 -4.369 -25.526 1.00 95.25 289 ARG A CA 1
ATOM 2209 C C . ARG A 1 289 ? 17.025 -3.567 -24.723 1.00 95.25 289 ARG A C 1
ATOM 2211 O O . ARG A 1 289 ? 16.747 -2.428 -25.079 1.00 95.25 289 ARG A O 1
ATOM 2218 N N . VAL A 1 290 ? 16.494 -4.140 -23.642 1.00 96.50 290 VAL A N 1
ATOM 2219 C CA . VAL A 1 290 ? 15.535 -3.444 -22.773 1.00 96.50 290 VAL A CA 1
ATOM 2220 C C . VAL A 1 290 ? 16.209 -2.343 -21.953 1.00 96.50 290 VAL A C 1
ATOM 2222 O O . VAL A 1 290 ? 15.536 -1.438 -21.490 1.00 96.50 290 VAL A O 1
ATOM 2225 N N . LEU A 1 291 ? 17.536 -2.373 -21.792 1.00 96.94 291 LEU A N 1
ATOM 2226 C CA . LEU A 1 291 ? 18.284 -1.324 -21.092 1.00 96.94 291 LEU A CA 1
ATOM 2227 C C . LEU A 1 291 ? 18.634 -0.137 -22.001 1.00 96.94 291 LEU A C 1
ATOM 2229 O O . LEU A 1 291 ? 19.092 0.897 -21.516 1.00 96.94 291 LEU A O 1
ATOM 2233 N N . GLU A 1 292 ? 18.388 -0.262 -23.305 1.00 96.88 292 GLU A N 1
ATOM 2234 C CA . GLU A 1 292 ? 18.520 0.821 -24.275 1.00 96.88 292 GLU A CA 1
ATOM 2235 C C . GLU A 1 292 ? 17.198 1.587 -24.415 1.00 96.88 292 GLU A C 1
ATOM 2237 O O . GLU A 1 292 ? 16.110 1.017 -24.319 1.00 96.88 292 GLU A O 1
ATOM 2242 N N . SER A 1 293 ? 17.269 2.885 -24.728 1.00 96.50 293 SER A N 1
ATOM 2243 C CA . SER A 1 293 ? 16.072 3.723 -24.952 1.00 96.50 293 SER A CA 1
ATOM 2244 C C . SER A 1 293 ? 15.159 3.198 -26.069 1.00 96.50 293 SER A C 1
ATOM 2246 O O . SER A 1 293 ? 13.959 3.476 -26.077 1.00 96.50 293 SER A O 1
ATOM 2248 N N . ASP A 1 294 ? 15.703 2.420 -27.005 1.00 97.00 294 ASP A N 1
ATOM 2249 C CA . ASP A 1 294 ? 14.952 1.785 -28.089 1.00 97.00 294 ASP A CA 1
ATOM 2250 C C . ASP A 1 294 ? 13.995 0.700 -27.602 1.00 97.00 294 ASP A C 1
ATOM 2252 O O . ASP A 1 294 ? 12.905 0.584 -28.157 1.00 97.00 294 ASP A O 1
ATOM 2256 N N . GLY A 1 295 ? 14.384 -0.046 -26.564 1.00 96.44 295 GLY A N 1
ATOM 2257 C CA . GLY A 1 295 ? 13.616 -1.147 -25.985 1.00 96.44 295 GLY A CA 1
ATOM 2258 C C . GLY A 1 295 ? 12.780 -0.744 -24.769 1.00 96.44 295 GLY A C 1
ATOM 2259 O O . GLY A 1 295 ? 12.446 -1.596 -23.949 1.00 96.44 295 GLY A O 1
ATOM 2260 N N . PHE A 1 296 ? 12.474 0.547 -24.595 1.00 98.00 296 PHE A N 1
ATOM 2261 C CA . PHE A 1 296 ? 11.826 1.049 -23.378 1.00 98.00 296 PHE A CA 1
ATOM 2262 C C . PHE A 1 296 ? 10.425 0.451 -23.139 1.00 98.00 296 PHE A C 1
ATOM 2264 O O . PHE A 1 296 ? 10.043 0.201 -21.998 1.00 98.00 296 PHE A O 1
ATOM 2271 N N . ARG A 1 297 ? 9.643 0.167 -24.188 1.00 96.81 297 ARG A N 1
ATOM 2272 C CA . ARG A 1 297 ? 8.321 -0.471 -24.017 1.00 96.81 297 ARG A CA 1
ATOM 2273 C C . ARG A 1 297 ? 8.453 -1.924 -23.577 1.00 96.81 297 ARG A C 1
ATOM 2275 O O . ARG A 1 297 ? 7.725 -2.376 -22.695 1.00 96.81 297 ARG A O 1
ATOM 2282 N N . GLU A 1 298 ? 9.407 -2.638 -24.154 1.00 97.81 298 GLU A N 1
ATOM 2283 C CA . GLU A 1 298 ? 9.762 -4.004 -23.793 1.00 97.81 298 GLU A CA 1
ATOM 2284 C C . GLU A 1 298 ? 10.296 -4.061 -22.355 1.00 97.81 298 GLU A C 1
ATOM 2286 O O . GLU A 1 298 ? 9.918 -4.955 -21.596 1.00 97.81 298 GLU A O 1
ATOM 2291 N N . PHE A 1 299 ? 11.076 -3.058 -21.940 1.00 98.31 299 PHE A N 1
ATOM 2292 C CA . PHE A 1 299 ? 11.484 -2.856 -20.552 1.00 98.31 299 PHE A CA 1
ATOM 2293 C C . PHE A 1 299 ? 10.287 -2.731 -19.615 1.00 98.31 299 PHE A C 1
ATOM 2295 O O . PHE A 1 299 ? 10.224 -3.459 -18.625 1.00 98.31 299 PHE A O 1
ATOM 2302 N N . LEU A 1 300 ? 9.312 -1.869 -19.925 1.00 97.38 300 LEU A N 1
ATOM 2303 C CA . LEU A 1 300 ? 8.117 -1.702 -19.092 1.00 97.38 300 LEU A CA 1
ATOM 2304 C C . LEU A 1 300 ? 7.329 -3.015 -18.969 1.00 97.38 300 LEU A C 1
ATOM 2306 O O . LEU A 1 300 ? 6.836 -3.343 -17.891 1.00 97.38 300 LEU A O 1
ATOM 2310 N N . VAL A 1 301 ? 7.216 -3.802 -20.043 1.00 97.06 301 VAL A N 1
ATOM 2311 C CA . VAL A 1 301 ? 6.575 -5.130 -20.003 1.00 97.06 301 VAL A CA 1
ATOM 2312 C C . VAL A 1 301 ? 7.351 -6.092 -19.097 1.00 97.06 301 VAL A C 1
ATOM 2314 O O . VAL A 1 301 ? 6.770 -6.669 -18.176 1.00 97.06 301 VAL A O 1
ATOM 2317 N N . ALA A 1 302 ? 8.660 -6.236 -19.316 1.00 97.62 302 ALA A N 1
ATOM 2318 C CA . ALA A 1 302 ? 9.503 -7.148 -18.547 1.00 97.62 302 ALA A CA 1
ATOM 2319 C C . ALA A 1 302 ? 9.549 -6.768 -17.059 1.00 97.62 302 ALA A C 1
ATOM 2321 O O . ALA A 1 302 ? 9.394 -7.619 -16.181 1.00 97.62 302 ALA A O 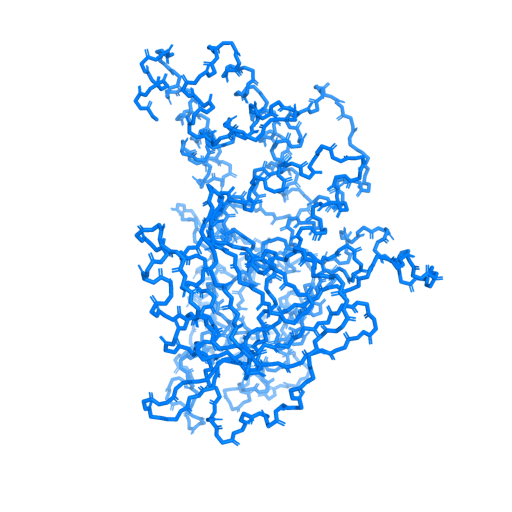1
ATOM 2322 N N . ARG A 1 303 ? 9.694 -5.474 -16.761 1.00 97.81 303 ARG A N 1
ATOM 2323 C CA . ARG A 1 303 ? 9.786 -4.957 -15.395 1.00 97.81 303 ARG A CA 1
ATOM 2324 C C . ARG A 1 303 ? 8.477 -5.119 -14.629 1.00 97.81 303 ARG A C 1
ATOM 2326 O O . ARG A 1 303 ? 8.523 -5.494 -13.462 1.00 97.81 303 ARG A O 1
ATOM 2333 N N . ARG A 1 304 ? 7.314 -4.940 -15.268 1.00 97.88 304 ARG A N 1
ATOM 2334 C CA . ARG A 1 304 ? 6.012 -5.226 -14.634 1.00 97.88 304 ARG A CA 1
ATOM 2335 C C . ARG A 1 304 ? 5.861 -6.690 -14.241 1.00 97.88 304 ARG A C 1
ATOM 2337 O O . ARG A 1 304 ? 5.364 -6.962 -13.154 1.00 97.88 304 ARG A O 1
ATOM 2344 N N . ALA A 1 305 ? 6.300 -7.621 -15.088 1.00 97.12 305 ALA A N 1
ATOM 2345 C CA . ALA A 1 305 ? 6.252 -9.046 -14.765 1.00 97.12 305 ALA A CA 1
ATOM 2346 C C . ALA A 1 305 ? 7.123 -9.380 -13.542 1.00 97.12 305 ALA A C 1
ATOM 2348 O O . ALA A 1 305 ? 6.662 -10.057 -12.623 1.00 97.12 305 ALA A O 1
ATOM 2349 N N . LEU A 1 306 ? 8.349 -8.848 -13.490 1.00 98.25 306 LEU A N 1
ATOM 2350 C CA . LEU A 1 306 ? 9.259 -9.058 -12.360 1.00 98.25 306 LEU A CA 1
ATOM 2351 C C . LEU A 1 306 ? 8.743 -8.403 -11.067 1.00 98.25 306 LEU A C 1
ATOM 2353 O O . LEU A 1 306 ? 8.763 -9.038 -10.013 1.00 98.25 306 LEU A O 1
ATOM 2357 N N . LEU A 1 307 ? 8.227 -7.170 -11.141 1.00 98.25 307 LEU A N 1
ATOM 2358 C CA . LEU A 1 307 ? 7.620 -6.477 -9.998 1.00 98.25 307 LEU A CA 1
ATOM 2359 C C . LEU A 1 307 ? 6.392 -7.223 -9.466 1.00 98.25 307 LEU A C 1
ATOM 2361 O O . LEU A 1 307 ? 6.290 -7.436 -8.262 1.00 98.25 307 LEU A O 1
ATOM 2365 N N . ALA A 1 308 ? 5.491 -7.671 -10.344 1.00 97.56 308 ALA A N 1
ATOM 2366 C CA . ALA A 1 308 ? 4.327 -8.459 -9.947 1.00 97.56 308 ALA A CA 1
ATOM 2367 C C . ALA A 1 308 ? 4.740 -9.758 -9.234 1.00 97.56 308 ALA A C 1
ATOM 2369 O O . ALA A 1 308 ? 4.163 -10.101 -8.203 1.00 97.56 308 ALA A O 1
ATOM 2370 N N . GLY A 1 309 ? 5.784 -10.440 -9.720 1.00 97.50 309 GLY A N 1
ATOM 2371 C CA . GLY A 1 309 ? 6.349 -11.621 -9.061 1.00 97.50 309 GLY A CA 1
ATOM 2372 C C . GLY A 1 309 ? 6.913 -11.323 -7.668 1.00 97.50 309 GLY A C 1
ATOM 2373 O O . GLY A 1 309 ? 6.619 -12.046 -6.719 1.00 97.50 309 GLY A O 1
ATOM 2374 N N . LYS A 1 310 ? 7.666 -10.227 -7.515 1.00 97.69 310 LYS A N 1
ATOM 2375 C CA . LYS A 1 310 ? 8.219 -9.779 -6.223 1.00 97.69 310 LYS A CA 1
ATOM 2376 C C . LYS A 1 310 ? 7.128 -9.396 -5.220 1.00 97.69 310 LYS A C 1
ATOM 2378 O O . LYS A 1 310 ? 7.185 -9.819 -4.068 1.00 97.69 310 LYS A O 1
ATOM 2383 N N . ILE A 1 311 ? 6.120 -8.641 -5.658 1.00 98.19 311 ILE A N 1
ATOM 2384 C CA . ILE A 1 311 ? 4.964 -8.274 -4.827 1.00 98.19 311 ILE A CA 1
ATOM 2385 C C . ILE A 1 311 ? 4.186 -9.527 -4.420 1.00 98.19 311 ILE A C 1
ATOM 2387 O O . ILE A 1 311 ? 3.814 -9.662 -3.258 1.00 98.19 311 ILE A O 1
ATOM 2391 N N . SER A 1 312 ? 3.985 -10.467 -5.345 1.00 96.69 312 SER A N 1
ATOM 2392 C CA . SER A 1 312 ? 3.324 -11.739 -5.039 1.00 96.69 312 SER A CA 1
ATOM 2393 C C . SER A 1 312 ? 4.107 -12.527 -3.988 1.00 96.69 312 SER A C 1
ATOM 2395 O O . SER A 1 312 ? 3.524 -12.951 -3.001 1.00 96.69 312 SER A O 1
ATOM 2397 N N . ALA A 1 313 ? 5.432 -12.640 -4.120 1.00 97.12 313 ALA A N 1
ATOM 2398 C CA . ALA A 1 313 ? 6.269 -13.316 -3.126 1.00 97.12 313 ALA A CA 1
ATOM 2399 C C . ALA A 1 313 ? 6.172 -12.676 -1.726 1.00 97.12 313 ALA A C 1
ATOM 2401 O O . ALA A 1 313 ? 6.136 -13.389 -0.723 1.00 97.12 313 ALA A O 1
ATOM 2402 N N . LEU A 1 314 ? 6.083 -11.342 -1.652 1.00 97.62 314 LEU A N 1
ATOM 2403 C CA . LEU A 1 314 ? 5.819 -10.636 -0.397 1.00 97.62 314 LEU A CA 1
ATOM 2404 C C . LEU A 1 314 ? 4.442 -10.999 0.179 1.00 97.62 314 LEU A C 1
ATOM 2406 O O . LEU A 1 314 ? 4.343 -11.306 1.363 1.00 97.62 314 LEU A O 1
ATOM 2410 N N . LEU A 1 315 ? 3.388 -10.970 -0.639 1.00 97.06 315 LEU A N 1
ATOM 2411 C CA . LEU A 1 315 ? 2.026 -11.300 -0.204 1.00 97.06 315 LEU A CA 1
ATOM 2412 C C . LEU A 1 315 ? 1.930 -12.744 0.309 1.00 97.06 315 LEU A C 1
ATOM 2414 O O . LEU A 1 315 ? 1.354 -12.973 1.370 1.00 97.06 315 LEU A O 1
ATOM 2418 N N . GLU A 1 316 ? 2.554 -13.697 -0.385 1.00 95.75 316 GLU A N 1
ATOM 2419 C CA . GLU A 1 316 ? 2.564 -15.116 -0.007 1.00 95.75 316 GLU A CA 1
ATOM 2420 C C . GLU A 1 316 ? 3.216 -15.362 1.361 1.00 95.75 316 GLU A C 1
ATOM 2422 O O . GLU A 1 316 ? 2.742 -16.193 2.136 1.00 95.75 316 GLU A O 1
ATOM 2427 N N . ARG A 1 317 ? 4.235 -14.576 1.740 1.00 95.38 317 ARG A N 1
ATOM 2428 C CA . ARG A 1 317 ? 4.842 -14.652 3.082 1.00 95.38 317 ARG A CA 1
ATOM 2429 C C . ARG A 1 317 ? 3.827 -14.403 4.201 1.00 95.38 317 ARG A C 1
ATOM 2431 O O . ARG A 1 317 ? 3.978 -14.972 5.281 1.00 95.38 317 ARG A O 1
ATOM 2438 N N . PHE A 1 318 ? 2.809 -13.578 3.959 1.00 96.44 318 PHE A N 1
ATOM 2439 C CA . PHE A 1 318 ? 1.787 -13.224 4.948 1.00 96.44 318 PHE A CA 1
ATOM 2440 C C . PHE A 1 318 ? 0.427 -13.883 4.681 1.00 96.44 318 PHE A C 1
ATOM 2442 O O . PHE A 1 318 ? -0.477 -13.778 5.503 1.00 96.44 318 PHE A O 1
ATOM 2449 N N . ARG A 1 319 ? 0.275 -14.626 3.584 1.00 95.12 319 ARG A N 1
ATOM 2450 C CA . ARG A 1 319 ? -0.995 -15.253 3.211 1.00 95.12 319 ARG A CA 1
ATOM 2451 C C . ARG A 1 319 ? -1.526 -16.176 4.325 1.00 95.12 319 ARG A C 1
ATOM 2453 O O . ARG A 1 319 ? -0.799 -17.083 4.748 1.00 95.12 319 ARG A O 1
ATOM 2460 N N . PRO A 1 320 ? -2.756 -15.958 4.829 1.00 94.25 320 PRO A N 1
ATOM 2461 C CA . PRO A 1 320 ? -3.385 -16.858 5.790 1.00 94.25 320 PRO A CA 1
ATOM 2462 C C . PRO A 1 320 ? -3.628 -18.246 5.200 1.00 94.25 320 PRO A C 1
ATOM 2464 O O . PRO A 1 320 ? -4.135 -18.369 4.085 1.00 94.25 320 PRO A O 1
ATOM 2467 N N . SER A 1 321 ? -3.357 -19.283 5.990 1.00 91.81 321 SER A N 1
ATOM 2468 C CA . SER A 1 321 ? -3.528 -20.685 5.584 1.00 91.81 321 SER A CA 1
ATOM 2469 C C . SER A 1 321 ? -4.967 -21.050 5.190 1.00 91.81 321 SER A C 1
ATOM 2471 O O . SER A 1 321 ? -5.180 -21.902 4.326 1.00 91.81 321 SER A O 1
ATOM 2473 N N . PHE A 1 322 ? -5.975 -20.389 5.769 1.00 88.81 322 PHE A N 1
ATOM 2474 C CA . PHE A 1 322 ? -7.377 -20.676 5.455 1.00 88.81 322 PHE A CA 1
ATOM 2475 C C . PHE A 1 322 ? -7.788 -20.282 4.030 1.00 88.81 322 PHE A C 1
ATOM 2477 O O . PHE A 1 322 ? -8.756 -20.840 3.516 1.00 88.81 322 PHE A O 1
ATOM 2484 N N . ILE A 1 323 ? -7.071 -19.349 3.391 1.00 87.50 323 ILE A N 1
ATOM 2485 C CA . ILE A 1 323 ? -7.334 -18.982 1.993 1.00 87.50 323 ILE A CA 1
ATOM 2486 C C . ILE A 1 323 ? -6.945 -20.155 1.083 1.00 87.50 323 ILE A C 1
ATOM 2488 O O . ILE A 1 323 ? -7.655 -20.483 0.138 1.00 87.50 323 ILE A O 1
ATOM 2492 N N . ASP A 1 324 ? -5.855 -20.850 1.411 1.00 76.56 324 ASP A N 1
ATOM 2493 C CA . ASP A 1 324 ? -5.392 -22.012 0.647 1.00 76.56 324 ASP A CA 1
ATOM 2494 C C . ASP A 1 324 ? -6.248 -23.251 0.937 1.00 76.56 324 ASP A C 1
ATOM 2496 O O . ASP A 1 324 ? -6.560 -24.027 0.031 1.00 76.56 324 ASP A O 1
ATOM 2500 N N . ALA A 1 325 ? -6.707 -23.401 2.184 1.00 64.25 325 ALA A N 1
ATOM 2501 C CA . ALA A 1 325 ? -7.654 -24.446 2.571 1.00 64.25 325 ALA A CA 1
ATOM 2502 C C . ALA A 1 325 ? -9.020 -24.298 1.872 1.00 64.25 325 ALA A C 1
ATOM 2504 O O . ALA A 1 325 ? -9.681 -25.300 1.610 1.00 64.25 325 ALA A O 1
ATOM 2505 N N . GLY A 1 326 ? -9.419 -23.072 1.513 1.00 50.38 326 GLY A N 1
ATOM 2506 C CA . GLY A 1 326 ? -10.596 -22.795 0.682 1.00 50.38 326 GLY A CA 1
ATOM 2507 C C . GLY A 1 326 ? -10.431 -23.168 -0.799 1.00 50.38 326 GLY A C 1
ATOM 2508 O O . GLY A 1 326 ? -11.429 -23.296 -1.506 1.00 50.38 326 GLY A O 1
ATOM 2509 N N . GLY A 1 327 ? -9.195 -23.393 -1.270 1.00 40.00 327 GLY A N 1
ATOM 2510 C CA . GLY A 1 327 ? -8.882 -23.840 -2.634 1.00 40.00 327 GLY A CA 1
ATOM 2511 C C . GLY A 1 327 ? -8.912 -25.362 -2.829 1.00 40.00 327 GLY A C 1
ATOM 2512 O O . GLY A 1 327 ? -9.039 -25.841 -3.957 1.00 40.00 327 GLY A O 1
ATOM 2513 N N . ALA A 1 328 ? -8.843 -26.139 -1.745 1.00 34.59 328 ALA A N 1
ATOM 2514 C CA . ALA A 1 328 ? -9.036 -27.585 -1.767 1.00 34.59 328 ALA A CA 1
ATOM 2515 C C . ALA A 1 328 ? -10.527 -27.904 -1.611 1.00 34.59 328 ALA A C 1
ATOM 2517 O O . ALA A 1 328 ? -10.974 -28.225 -0.518 1.00 34.59 328 ALA A O 1
ATOM 2518 N N . SER A 1 329 ? -11.280 -27.766 -2.709 1.00 37.94 329 SER A N 1
ATOM 2519 C CA . SER A 1 329 ? -12.622 -28.331 -2.933 1.00 37.94 329 SER A CA 1
ATOM 2520 C C . SER A 1 329 ? -13.360 -28.783 -1.663 1.00 37.94 329 SER A C 1
ATOM 2522 O O . SER A 1 329 ? -13.506 -29.980 -1.411 1.00 37.94 329 SER A O 1
ATOM 2524 N N . SER A 1 330 ? -13.841 -27.825 -0.875 1.00 28.16 330 SER A N 1
ATOM 2525 C CA . SER A 1 330 ? -14.999 -28.071 -0.025 1.00 28.16 330 SER A CA 1
ATOM 2526 C C . SER A 1 330 ? -16.218 -27.808 -0.911 1.00 28.16 330 SER A C 1
ATOM 2528 O O . SER A 1 330 ? -16.228 -26.782 -1.602 1.00 28.16 330 SER A O 1
ATOM 2530 N N . PRO A 1 331 ? -17.201 -28.723 -1.007 1.00 32.94 331 PRO A N 1
ATOM 2531 C CA . PRO A 1 331 ? -18.393 -28.461 -1.796 1.00 32.94 331 PRO A CA 1
ATOM 2532 C C . PRO A 1 331 ? -19.009 -27.172 -1.263 1.00 32.94 331 PRO A C 1
ATOM 2534 O O . PRO A 1 331 ? -19.138 -27.001 -0.052 1.00 32.94 331 PRO A O 1
ATOM 2537 N N . ALA A 1 332 ? -19.274 -26.256 -2.189 1.00 35.16 332 ALA A N 1
ATOM 2538 C CA . ALA A 1 332 ? -19.787 -24.925 -1.941 1.00 35.16 332 ALA A CA 1
ATOM 2539 C C . ALA A 1 332 ? -20.746 -24.894 -0.743 1.00 35.16 332 ALA A C 1
ATOM 2541 O O . ALA A 1 332 ? -21.784 -25.555 -0.744 1.00 35.16 332 ALA A O 1
ATOM 2542 N N . SER A 1 333 ? -20.425 -24.072 0.255 1.00 33.06 333 SER A N 1
ATOM 2543 C CA . SER A 1 333 ? -21.479 -23.467 1.055 1.00 33.06 333 SER A CA 1
ATOM 2544 C C . SER A 1 333 ? -22.196 -22.498 0.119 1.00 33.06 333 SER A C 1
ATOM 2546 O O . SER A 1 333 ? -21.787 -21.346 -0.017 1.00 33.06 333 SER A O 1
ATOM 2548 N N . GLU A 1 334 ? -23.210 -22.996 -0.589 1.00 36.72 334 GLU A N 1
ATOM 2549 C CA . GLU A 1 334 ? -24.187 -22.203 -1.332 1.00 36.72 334 GLU A CA 1
ATOM 2550 C C . GLU A 1 334 ? -24.910 -21.252 -0.367 1.00 36.72 334 GLU A C 1
ATOM 2552 O O . GLU A 1 334 ? -26.022 -21.501 0.088 1.00 36.72 334 GLU A O 1
ATOM 2557 N N . ALA A 1 335 ? -24.282 -20.121 -0.063 1.00 34.62 335 ALA A N 1
ATOM 2558 C CA . ALA A 1 335 ? -25.036 -18.884 -0.002 1.00 34.62 335 ALA A CA 1
ATOM 2559 C C . ALA A 1 335 ? -25.178 -18.408 -1.460 1.00 34.62 335 ALA A C 1
ATOM 2561 O O . ALA A 1 335 ? -24.177 -18.385 -2.185 1.00 34.62 335 ALA A O 1
ATOM 2562 N N . PRO A 1 336 ? -26.390 -18.094 -1.948 1.00 39.91 336 PRO A N 1
ATOM 2563 C CA . PRO A 1 336 ? -26.589 -17.781 -3.355 1.00 39.91 336 PRO A CA 1
ATOM 2564 C C . PRO A 1 336 ? -25.747 -16.561 -3.740 1.00 39.91 336 PRO A C 1
ATOM 2566 O O . PRO A 1 336 ? -25.832 -15.509 -3.107 1.00 39.91 336 PRO A O 1
ATOM 2569 N N . ARG A 1 337 ? -24.930 -16.702 -4.793 1.00 55.88 337 ARG A N 1
ATOM 2570 C CA . ARG A 1 337 ? -24.230 -15.584 -5.435 1.00 55.88 337 ARG A CA 1
ATOM 2571 C C . ARG A 1 337 ? -25.291 -14.602 -5.932 1.00 55.88 337 ARG A C 1
ATOM 2573 O O . ARG A 1 337 ? -26.014 -14.902 -6.880 1.00 55.88 337 ARG A O 1
ATOM 2580 N N . ARG A 1 338 ? -25.414 -13.470 -5.242 1.00 73.75 338 ARG A N 1
ATOM 2581 C CA . ARG A 1 338 ? -26.251 -12.336 -5.638 1.00 73.75 338 ARG A CA 1
ATOM 2582 C C . ARG A 1 338 ? -25.341 -11.254 -6.191 1.00 73.75 338 ARG A C 1
ATOM 2584 O O . ARG A 1 338 ? -24.391 -10.854 -5.519 1.00 73.75 338 ARG A O 1
ATOM 2591 N N . SER A 1 339 ? -25.612 -10.781 -7.396 1.00 81.38 339 SER A N 1
ATOM 2592 C CA . SER A 1 339 ? -24.896 -9.641 -7.967 1.00 81.38 339 SER A CA 1
ATOM 2593 C C . SER A 1 339 ? -25.802 -8.852 -8.889 1.00 81.38 339 SER A C 1
ATOM 2595 O O . SER A 1 339 ? -26.577 -9.445 -9.634 1.00 81.38 339 SER A O 1
ATOM 2597 N N . LEU A 1 340 ? -25.646 -7.536 -8.882 1.00 84.50 340 LEU A N 1
ATOM 2598 C CA . LEU A 1 340 ? -26.278 -6.636 -9.830 1.00 84.50 340 LEU A CA 1
ATOM 2599 C C . LEU A 1 340 ? -25.215 -5.692 -10.393 1.00 84.50 340 LEU A C 1
ATOM 2601 O O . LEU A 1 340 ? -24.438 -5.109 -9.633 1.00 84.50 340 LEU A O 1
ATOM 2605 N N . VAL A 1 341 ? -25.198 -5.554 -11.713 1.00 85.44 341 VAL A N 1
ATOM 2606 C CA . VAL A 1 341 ? -24.312 -4.663 -12.465 1.00 85.44 341 VAL A CA 1
ATOM 2607 C C . VAL A 1 341 ? -25.167 -3.673 -13.245 1.00 85.44 341 VAL A C 1
ATOM 2609 O O . VAL A 1 341 ? -26.164 -4.067 -13.849 1.00 85.44 341 VAL A O 1
ATOM 2612 N N . LEU A 1 342 ? -24.781 -2.396 -13.228 1.00 87.44 342 LEU A N 1
ATOM 2613 C CA . LEU A 1 342 ? -25.406 -1.341 -14.025 1.00 87.44 342 LEU A CA 1
ATOM 2614 C C . LEU A 1 342 ? -24.406 -0.824 -15.062 1.00 87.44 342 LEU A C 1
ATOM 2616 O O . LEU A 1 342 ? -23.321 -0.374 -14.695 1.00 87.44 342 LEU A O 1
ATOM 2620 N N . THR A 1 343 ? -24.791 -0.841 -16.335 1.00 88.44 343 THR A N 1
ATOM 2621 C CA . THR A 1 343 ? -23.943 -0.403 -17.452 1.00 88.44 343 THR A CA 1
ATOM 2622 C C . THR A 1 343 ? -24.654 0.681 -18.254 1.00 88.44 343 THR A C 1
ATOM 2624 O O . THR A 1 343 ? -25.771 0.482 -18.739 1.00 88.44 343 THR A O 1
ATOM 2627 N N . GLY A 1 344 ? -24.011 1.842 -18.393 1.00 88.69 344 GLY A N 1
ATOM 2628 C CA . GLY A 1 344 ? -24.518 2.964 -19.175 1.00 88.69 344 GLY A CA 1
ATOM 2629 C C . GLY A 1 344 ? -24.230 2.811 -20.669 1.00 88.69 344 GLY A C 1
ATOM 2630 O O . GLY A 1 344 ? -23.108 2.517 -21.077 1.00 88.69 344 GLY A O 1
ATOM 2631 N N . TYR A 1 345 ? -25.239 3.070 -21.496 1.00 88.12 345 TYR A N 1
ATOM 2632 C CA . TYR A 1 345 ? -25.144 3.122 -22.953 1.00 88.12 345 TYR A CA 1
ATOM 2633 C C . TYR A 1 345 ? -25.604 4.494 -23.454 1.00 88.12 345 TYR A C 1
ATOM 2635 O O . TYR A 1 345 ? -26.624 5.015 -23.002 1.00 88.12 345 TYR A O 1
ATOM 2643 N N . GLY A 1 346 ? -24.879 5.093 -24.399 1.00 83.81 346 GLY A N 1
ATOM 2644 C CA . GLY A 1 346 ? -25.141 6.452 -24.874 1.00 83.81 346 GLY A CA 1
ATOM 2645 C C . GLY A 1 346 ? -24.972 6.628 -26.383 1.00 83.81 346 GLY A C 1
ATOM 2646 O O . GLY A 1 346 ? -24.074 6.061 -27.003 1.00 83.81 346 GLY A O 1
ATOM 2647 N N . ALA A 1 347 ? -25.838 7.440 -26.993 1.00 76.44 347 ALA A N 1
ATOM 2648 C CA . ALA A 1 347 ? -25.658 7.978 -28.342 1.00 76.44 347 ALA A CA 1
ATOM 2649 C C . ALA A 1 347 ? -26.265 9.386 -28.430 1.00 76.44 347 ALA A C 1
ATOM 2651 O O . ALA A 1 347 ? -27.485 9.556 -28.496 1.00 76.44 347 ALA A O 1
ATOM 2652 N N . GLY A 1 348 ? -25.413 10.415 -28.436 1.00 73.62 348 GLY A N 1
ATOM 2653 C CA . GLY A 1 348 ? -25.865 11.807 -28.423 1.00 73.62 348 GLY A CA 1
ATOM 2654 C C . GLY A 1 348 ? -26.631 12.133 -27.137 1.00 73.62 348 GLY A C 1
ATOM 2655 O O . GLY A 1 348 ? -26.085 11.991 -26.050 1.00 73.62 348 GLY A O 1
ATOM 2656 N N . SER A 1 349 ? -27.890 12.562 -27.260 1.00 70.31 349 SER A N 1
ATOM 2657 C CA . SER A 1 349 ? -28.770 12.876 -26.124 1.00 70.31 349 SER A CA 1
ATOM 2658 C C . SER A 1 349 ? -29.551 11.674 -25.584 1.00 70.31 349 SER A C 1
ATOM 2660 O O . SER A 1 349 ? -30.320 11.834 -24.643 1.00 70.31 349 SER A O 1
ATOM 2662 N N . ARG A 1 350 ? -29.426 10.494 -26.204 1.00 72.06 350 ARG A N 1
ATOM 2663 C CA . ARG A 1 350 ? -30.116 9.281 -25.758 1.00 72.06 350 ARG A CA 1
ATOM 2664 C C . ARG A 1 350 ? -29.194 8.476 -24.852 1.00 72.06 350 ARG A C 1
ATOM 2666 O O . ARG A 1 350 ? -28.162 7.991 -25.315 1.00 72.06 350 ARG A O 1
ATOM 2673 N N . THR A 1 351 ? -29.601 8.303 -23.602 1.00 83.62 351 THR A N 1
ATOM 2674 C CA . THR A 1 351 ? -28.958 7.436 -22.611 1.00 83.62 351 THR A CA 1
ATOM 2675 C C . THR A 1 351 ? -29.876 6.264 -22.280 1.00 83.62 351 THR A C 1
ATOM 2677 O O . THR A 1 351 ? -31.096 6.401 -22.271 1.00 83.62 351 THR A O 1
ATOM 2680 N N . LEU A 1 352 ? -29.291 5.091 -22.075 1.00 84.06 352 LEU A N 1
ATOM 2681 C CA . LEU A 1 352 ? -29.968 3.870 -21.650 1.00 84.06 352 LEU A CA 1
ATOM 2682 C C . LEU A 1 352 ? -29.135 3.244 -20.535 1.00 84.06 352 LEU A C 1
ATOM 2684 O O . LEU A 1 352 ? -27.908 3.236 -20.621 1.00 84.06 352 LEU A O 1
ATOM 2688 N N . LEU A 1 353 ? -29.786 2.700 -19.513 1.00 89.75 353 LEU A N 1
ATOM 2689 C CA . LEU A 1 353 ? -29.116 1.962 -18.449 1.00 89.75 353 LEU A CA 1
ATOM 2690 C C . LEU A 1 353 ? -29.500 0.489 -18.557 1.00 89.75 353 LEU A C 1
ATOM 2692 O O . LEU A 1 353 ? -30.683 0.159 -18.589 1.00 89.75 353 LEU A O 1
ATOM 2696 N N . LEU A 1 354 ? -28.513 -0.397 -18.642 1.00 89.69 354 LEU A N 1
ATOM 2697 C CA . LEU A 1 354 ? -28.731 -1.840 -18.615 1.00 89.69 354 LEU A CA 1
ATOM 2698 C C . LEU A 1 354 ? -28.421 -2.368 -17.217 1.00 89.69 354 LEU A C 1
ATOM 2700 O O . LEU A 1 354 ? -27.362 -2.069 -16.671 1.00 89.69 354 LEU A O 1
ATOM 2704 N N . ALA A 1 355 ? -29.332 -3.157 -16.663 1.00 88.44 355 ALA A N 1
ATOM 2705 C CA . ALA A 1 355 ? -29.175 -3.847 -15.397 1.00 88.44 355 ALA A CA 1
ATOM 2706 C C . ALA A 1 355 ? -29.031 -5.353 -15.642 1.00 88.44 355 ALA A C 1
ATOM 2708 O O . ALA A 1 355 ? -29.928 -5.969 -16.218 1.00 88.44 355 ALA A O 1
ATOM 2709 N N . GLU A 1 356 ? -27.924 -5.938 -15.188 1.00 87.75 356 GLU A N 1
ATOM 2710 C CA . GLU A 1 356 ? -27.643 -7.377 -15.258 1.00 87.75 356 GLU A CA 1
ATOM 2711 C C . GLU A 1 356 ? -27.600 -7.955 -13.841 1.00 87.75 356 GLU A C 1
ATOM 2713 O O . GLU A 1 356 ? -26.739 -7.602 -13.031 1.00 87.75 356 GLU A O 1
ATOM 2718 N N . ALA A 1 357 ? -28.560 -8.822 -13.524 1.00 85.00 357 ALA A N 1
ATOM 2719 C CA . ALA A 1 357 ? -28.777 -9.392 -12.203 1.00 85.00 357 ALA A CA 1
ATOM 2720 C C . ALA A 1 357 ? -28.552 -10.909 -12.208 1.00 85.00 357 ALA A C 1
ATOM 2722 O O . ALA A 1 357 ? -29.076 -11.632 -13.057 1.00 85.00 357 ALA A O 1
ATOM 2723 N N . HIS A 1 358 ? -27.835 -11.406 -11.203 1.00 82.50 358 HIS A N 1
ATOM 2724 C CA . HIS A 1 358 ? -27.715 -12.828 -10.903 1.00 82.50 358 HIS A CA 1
ATOM 2725 C C . HIS A 1 358 ? -28.253 -13.103 -9.504 1.00 82.50 358 HIS A C 1
ATOM 2727 O O . HIS A 1 358 ? -27.810 -12.476 -8.542 1.00 82.50 358 HIS A O 1
ATOM 2733 N N . ALA A 1 359 ? -29.170 -14.061 -9.393 1.00 77.62 359 ALA A N 1
ATOM 2734 C CA . ALA A 1 359 ? -29.685 -14.560 -8.123 1.00 77.62 359 ALA A CA 1
ATOM 2735 C C . ALA A 1 359 ? -29.714 -16.095 -8.165 1.00 77.62 359 ALA A C 1
ATOM 2737 O O . ALA A 1 359 ? -30.499 -16.708 -8.896 1.00 77.62 359 ALA A O 1
ATOM 2738 N N . GLY A 1 360 ? -28.806 -16.729 -7.419 1.00 73.81 360 GLY A N 1
ATOM 2739 C CA . GLY A 1 360 ? -28.622 -18.180 -7.475 1.00 73.81 360 GLY A CA 1
ATOM 2740 C C . GLY A 1 360 ? -28.135 -18.623 -8.859 1.00 73.81 360 GLY A C 1
ATOM 2741 O O . GLY A 1 360 ? -27.085 -18.180 -9.318 1.00 73.81 360 GLY A O 1
ATOM 2742 N N . THR A 1 361 ? -28.888 -19.494 -9.534 1.00 66.12 361 THR A N 1
ATOM 2743 C CA . THR A 1 361 ? -28.581 -19.957 -10.902 1.00 66.12 361 THR A CA 1
ATOM 2744 C C . THR A 1 361 ? -29.273 -19.142 -11.994 1.00 66.12 361 THR A C 1
ATOM 2746 O O . THR A 1 361 ? -29.108 -19.447 -13.174 1.00 66.12 361 THR A O 1
ATOM 2749 N N . GLN A 1 362 ? -30.098 -18.159 -11.628 1.00 71.44 362 GLN A N 1
ATOM 2750 C CA . GLN A 1 362 ? -30.872 -17.384 -12.591 1.00 71.44 362 GLN A CA 1
ATOM 2751 C C . GLN A 1 362 ? -30.134 -16.098 -12.972 1.00 71.44 362 GLN A C 1
ATOM 2753 O O . GLN A 1 362 ? -29.477 -15.468 -12.142 1.00 71.44 362 GLN A O 1
ATOM 2758 N N . HIS A 1 363 ? -30.263 -15.728 -14.242 1.00 81.94 363 HIS A N 1
ATOM 2759 C CA . HIS A 1 363 ? -29.704 -14.521 -14.834 1.00 81.94 363 HIS A CA 1
ATOM 2760 C C . HIS A 1 363 ? -30.847 -13.701 -15.429 1.00 81.94 363 HIS A C 1
ATOM 2762 O O . HIS A 1 363 ? -31.678 -14.240 -16.164 1.00 81.94 363 HIS A O 1
ATOM 2768 N N . TRP A 1 364 ? -30.893 -12.418 -15.095 1.00 85.56 364 TRP A N 1
ATOM 2769 C CA . TRP A 1 364 ? -31.904 -11.479 -15.555 1.00 85.56 364 TRP A CA 1
ATOM 2770 C C . TRP A 1 364 ? -31.227 -10.235 -16.119 1.00 85.56 364 TRP A C 1
ATOM 2772 O O . TRP A 1 364 ? -30.263 -9.739 -15.542 1.00 85.56 364 TRP A O 1
ATOM 2782 N N . VAL A 1 365 ? -31.747 -9.725 -17.234 1.00 85.75 365 VAL A N 1
ATOM 2783 C CA . VAL A 1 365 ? -31.248 -8.511 -17.883 1.00 85.75 365 VAL A CA 1
ATOM 2784 C C . VAL A 1 365 ? -32.431 -7.611 -18.203 1.00 85.75 365 VAL A C 1
ATOM 2786 O O . VAL A 1 365 ? -33.388 -8.055 -18.836 1.00 85.75 365 VAL A O 1
ATOM 2789 N N . GLY A 1 366 ? -32.364 -6.346 -17.800 1.00 87.12 366 GLY A N 1
ATOM 2790 C CA . GLY A 1 366 ? -33.426 -5.377 -18.046 1.00 87.12 366 GLY A CA 1
ATOM 2791 C C . GLY A 1 366 ? -32.893 -3.978 -18.307 1.00 87.12 366 GLY A C 1
ATOM 2792 O O . GLY A 1 366 ? -31.874 -3.569 -17.761 1.00 87.12 366 GLY A O 1
ATOM 2793 N N . ARG A 1 367 ? -33.590 -3.230 -19.162 1.00 88.88 367 ARG A N 1
ATOM 2794 C CA . ARG A 1 367 ? -33.279 -1.821 -19.435 1.00 88.88 367 ARG A CA 1
ATOM 2795 C C . ARG A 1 367 ? -34.052 -0.922 -18.479 1.00 88.88 367 ARG A C 1
ATOM 2797 O O . ARG A 1 367 ? -35.237 -1.153 -18.275 1.00 88.88 367 ARG A O 1
ATOM 2804 N N . ILE A 1 368 ? -33.404 0.100 -17.944 1.00 89.94 368 ILE A N 1
ATOM 2805 C CA . ILE A 1 368 ? -34.022 1.130 -17.111 1.00 89.94 368 ILE A CA 1
ATOM 2806 C C . ILE A 1 368 ? -34.028 2.431 -17.914 1.00 89.94 368 ILE A C 1
ATOM 2808 O O . ILE A 1 368 ? -32.994 2.818 -18.476 1.00 89.94 368 ILE A O 1
ATOM 2812 N N . ASP A 1 369 ? -35.187 3.087 -17.997 1.00 87.06 369 ASP A N 1
ATOM 2813 C CA . ASP A 1 369 ? -35.278 4.407 -18.618 1.00 87.06 369 ASP A CA 1
ATOM 2814 C C . ASP A 1 369 ? -34.611 5.447 -17.713 1.00 87.06 369 ASP A C 1
ATOM 2816 O O . ASP A 1 369 ? -35.033 5.701 -16.586 1.00 87.06 369 ASP A O 1
ATOM 2820 N N . THR A 1 370 ? -33.519 6.027 -18.200 1.00 88.62 370 THR A N 1
ATOM 2821 C CA . THR A 1 370 ? -32.693 6.937 -17.404 1.00 88.62 370 THR A CA 1
ATOM 2822 C C . THR A 1 370 ? -33.355 8.287 -17.186 1.00 88.62 370 THR A C 1
ATOM 2824 O O . THR A 1 370 ? -33.108 8.909 -16.163 1.00 88.62 370 THR A O 1
ATOM 2827 N N . ALA A 1 371 ? -34.179 8.750 -18.132 1.00 87.00 371 ALA A N 1
ATOM 2828 C CA . ALA A 1 371 ? -34.841 10.043 -18.006 1.00 87.00 371 ALA A CA 1
ATOM 2829 C C . ALA A 1 371 ? -35.978 9.966 -16.980 1.00 87.00 371 ALA A C 1
ATOM 2831 O O . ALA A 1 371 ? -36.139 10.879 -16.171 1.00 87.00 371 ALA A O 1
ATOM 2832 N N . GLU A 1 372 ? -36.728 8.859 -16.980 1.00 87.94 372 GLU A N 1
ATOM 2833 C CA . GLU A 1 372 ? -37.734 8.585 -15.950 1.00 87.94 372 GLU A CA 1
ATOM 2834 C C . GLU A 1 372 ? -37.088 8.355 -14.583 1.00 87.94 372 GLU A C 1
ATOM 2836 O O . GLU A 1 372 ? -37.562 8.905 -13.592 1.00 87.94 372 GLU A O 1
ATOM 2841 N N . LEU A 1 373 ? -35.971 7.621 -14.522 1.00 90.62 373 LEU A N 1
ATOM 2842 C CA . LEU A 1 373 ? -35.238 7.418 -13.273 1.00 90.62 373 LEU A CA 1
ATOM 2843 C C . LEU A 1 373 ? -34.702 8.737 -12.697 1.00 90.62 373 LEU A C 1
ATOM 2845 O O . LEU A 1 373 ? -34.875 8.982 -11.507 1.00 90.62 373 LEU A O 1
ATOM 2849 N N . ASP A 1 374 ? -34.097 9.604 -13.512 1.00 89.75 374 ASP A N 1
ATOM 2850 C CA . ASP A 1 374 ? -33.620 10.916 -13.052 1.00 89.75 374 ASP A CA 1
ATOM 2851 C C . ASP A 1 374 ? -34.777 11.775 -12.514 1.00 89.75 374 ASP A C 1
ATOM 2853 O O . ASP A 1 374 ? -34.682 12.332 -11.416 1.00 89.75 374 ASP A O 1
ATOM 2857 N N . ALA A 1 375 ? -35.904 11.826 -13.233 1.00 87.19 375 ALA A N 1
ATOM 2858 C CA . ALA A 1 375 ? -37.094 12.548 -12.785 1.00 87.19 375 ALA A CA 1
ATOM 2859 C C . ALA A 1 375 ? -37.674 11.967 -11.480 1.00 87.19 375 ALA A C 1
ATOM 2861 O O . ALA A 1 375 ? -38.067 12.721 -10.585 1.00 87.19 375 ALA A O 1
ATOM 2862 N N . ALA A 1 376 ? -37.687 10.639 -11.345 1.00 87.81 376 ALA A N 1
ATOM 2863 C CA . ALA A 1 376 ? -38.134 9.945 -10.143 1.00 87.81 376 ALA A CA 1
ATOM 2864 C C . ALA A 1 376 ? -37.220 10.227 -8.942 1.00 87.81 376 ALA A C 1
ATOM 2866 O O . ALA A 1 376 ? -37.711 10.435 -7.835 1.00 87.81 376 ALA A O 1
ATOM 2867 N N . LEU A 1 377 ? -35.902 10.301 -9.141 1.00 89.50 377 LEU A N 1
ATOM 2868 C CA . LEU A 1 377 ? -34.945 10.637 -8.082 1.00 89.50 377 LEU A CA 1
ATOM 2869 C C . LEU A 1 377 ? -35.068 12.093 -7.618 1.00 89.50 377 LEU A C 1
ATOM 2871 O O . LEU A 1 377 ? -34.889 12.381 -6.431 1.00 89.50 377 LEU A O 1
ATOM 2875 N N . ASP A 1 378 ? -35.402 13.011 -8.523 1.00 87.56 378 ASP A N 1
ATOM 2876 C CA . ASP A 1 378 ? -35.685 14.404 -8.172 1.00 87.56 378 ASP A CA 1
ATOM 2877 C C . ASP A 1 378 ? -37.007 14.544 -7.396 1.00 87.56 378 ASP A C 1
ATOM 2879 O O . ASP A 1 378 ? -37.067 15.273 -6.399 1.00 87.56 378 ASP A O 1
ATOM 2883 N N . ALA A 1 379 ? -38.047 13.795 -7.783 1.00 82.12 379 ALA A N 1
ATOM 2884 C CA . ALA A 1 379 ? -39.288 13.694 -7.013 1.00 82.12 379 ALA A CA 1
ATOM 2885 C C . ALA A 1 379 ? -39.038 13.080 -5.623 1.00 82.12 379 ALA A C 1
ATOM 2887 O O . ALA A 1 379 ? -39.503 13.611 -4.608 1.00 82.12 379 ALA A O 1
ATOM 2888 N N . ALA A 1 380 ? -38.211 12.036 -5.558 1.00 84.38 380 ALA A N 1
ATOM 2889 C CA . ALA A 1 380 ? -37.868 11.355 -4.320 1.00 84.38 380 ALA A CA 1
ATOM 2890 C C . ALA A 1 380 ? -37.059 12.224 -3.352 1.00 84.38 380 ALA A C 1
ATOM 2892 O O . ALA A 1 380 ? -37.248 12.144 -2.139 1.00 84.38 380 ALA A O 1
ATOM 2893 N N . ALA A 1 381 ? -36.216 13.127 -3.865 1.00 80.62 381 ALA A N 1
ATOM 2894 C CA . ALA A 1 381 ? -35.540 14.135 -3.046 1.00 80.62 381 ALA A CA 1
ATOM 2895 C C . ALA A 1 381 ? -36.524 15.095 -2.346 1.00 80.62 381 ALA A C 1
ATOM 2897 O O . ALA A 1 381 ? -36.175 15.711 -1.339 1.00 80.62 381 ALA A O 1
ATOM 2898 N N . SER A 1 382 ? -37.756 15.194 -2.854 1.00 81.81 382 SER A N 1
ATOM 2899 C CA . SER A 1 382 ? -38.867 15.928 -2.239 1.00 81.81 382 SER A CA 1
ATOM 2900 C C . SER A 1 382 ? -39.806 15.030 -1.417 1.00 81.81 382 SER A C 1
ATOM 2902 O O . SER A 1 382 ? -40.848 15.501 -0.965 1.00 81.81 382 SER A O 1
ATOM 2904 N N . GLY A 1 383 ? -39.451 13.756 -1.206 1.00 78.50 383 GLY A N 1
ATOM 2905 C CA . GLY A 1 383 ? -40.237 12.787 -0.438 1.00 78.50 383 GLY A CA 1
ATOM 2906 C C . GLY A 1 383 ? -41.450 12.219 -1.177 1.00 78.50 383 GLY A C 1
ATOM 2907 O O . GLY A 1 383 ? -42.400 11.794 -0.525 1.00 78.50 383 GLY A O 1
ATOM 2908 N N . LEU A 1 384 ? -41.458 12.266 -2.512 1.00 71.88 384 LEU A N 1
ATOM 2909 C CA . LEU A 1 384 ? -42.563 11.779 -3.337 1.00 71.88 384 LEU A CA 1
ATOM 2910 C C . LEU A 1 384 ? -42.186 10.482 -4.053 1.00 71.88 384 LEU A C 1
ATOM 2912 O O . LEU A 1 384 ? -41.112 10.395 -4.648 1.00 71.88 384 LEU A O 1
ATOM 2916 N N . ASP A 1 385 ? -43.108 9.522 -4.045 1.00 80.69 385 ASP A N 1
ATOM 2917 C CA . ASP A 1 385 ? -43.026 8.321 -4.874 1.00 80.69 385 ASP A CA 1
ATOM 2918 C C . ASP A 1 385 ? -43.201 8.681 -6.357 1.00 80.69 385 ASP A C 1
ATOM 2920 O O . ASP A 1 385 ? -43.891 9.644 -6.714 1.00 80.69 385 ASP A O 1
ATOM 2924 N N . SER A 1 386 ? -42.589 7.892 -7.233 1.00 88.19 386 SER A N 1
ATOM 2925 C CA . SER A 1 386 ? -42.697 8.053 -8.682 1.00 88.19 386 SER A CA 1
ATOM 2926 C C . SER A 1 386 ? -42.618 6.701 -9.383 1.00 88.19 386 SER A C 1
ATOM 2928 O O . SER A 1 386 ? -42.317 5.695 -8.752 1.00 88.19 386 SER A O 1
ATOM 2930 N N . ASP A 1 387 ? -42.865 6.673 -10.686 1.00 85.94 387 ASP A N 1
ATOM 2931 C CA . ASP A 1 387 ? -42.803 5.458 -11.492 1.00 85.94 387 ASP A CA 1
ATOM 2932 C C . ASP A 1 387 ? -41.634 5.538 -12.478 1.00 85.94 387 ASP A C 1
ATOM 2934 O O . ASP A 1 387 ? -41.374 6.587 -13.068 1.00 85.94 387 ASP A O 1
ATOM 2938 N N . VAL A 1 388 ? -40.940 4.416 -12.663 1.00 87.00 388 VAL A N 1
ATOM 2939 C CA . VAL A 1 388 ? -39.811 4.269 -13.586 1.00 87.00 388 VAL A CA 1
ATOM 2940 C C . VAL A 1 388 ? -40.034 3.039 -14.451 1.00 87.00 388 VAL A C 1
ATOM 2942 O O . VAL A 1 388 ? -40.370 1.965 -13.952 1.00 87.00 388 VAL A O 1
ATOM 2945 N N . THR A 1 389 ? -39.798 3.155 -15.753 1.00 86.69 389 THR A N 1
ATOM 2946 C CA . THR A 1 389 ? -39.839 2.000 -16.648 1.00 86.69 389 THR A CA 1
ATOM 2947 C C . THR A 1 389 ? -38.596 1.128 -16.463 1.00 86.69 389 THR A C 1
ATOM 2949 O O . THR A 1 389 ? -37.472 1.535 -16.770 1.00 86.69 389 THR A O 1
ATOM 2952 N N . VAL A 1 390 ? -38.805 -0.110 -16.008 1.00 86.94 390 VAL A N 1
ATOM 2953 C CA . VAL A 1 390 ? -37.778 -1.143 -15.815 1.00 86.94 390 VAL A CA 1
ATOM 2954 C C . VAL A 1 390 ? -38.160 -2.381 -16.623 1.00 86.94 390 VAL A C 1
ATOM 2956 O O . VAL A 1 390 ? -39.237 -2.942 -16.467 1.00 86.94 390 VAL A O 1
ATOM 2959 N N . ALA A 1 391 ? -37.277 -2.808 -17.524 1.00 85.12 391 ALA A N 1
ATOM 2960 C CA . ALA A 1 391 ? -37.497 -3.899 -18.475 1.00 85.12 391 ALA A CA 1
ATOM 2961 C C . ALA A 1 391 ? -38.813 -3.786 -19.279 1.00 85.12 391 ALA A C 1
ATOM 2963 O O . ALA A 1 391 ? -39.395 -4.796 -19.671 1.00 85.12 391 ALA A O 1
ATOM 2964 N N . GLY A 1 392 ? -39.259 -2.558 -19.566 1.00 79.44 392 GLY A N 1
ATOM 2965 C CA . GLY A 1 392 ? -40.495 -2.291 -20.311 1.00 79.44 392 GLY A CA 1
ATOM 2966 C C . GLY A 1 392 ? -41.777 -2.344 -19.473 1.00 79.44 392 GLY A C 1
ATOM 2967 O O . GLY A 1 392 ? -42.858 -2.197 -20.036 1.00 79.44 392 GLY A O 1
ATOM 2968 N N . GLU A 1 393 ? -41.666 -2.524 -18.155 1.00 81.44 393 GLU A N 1
ATOM 2969 C CA . GLU A 1 393 ? -42.777 -2.487 -17.204 1.00 81.44 393 GLU A CA 1
ATOM 2970 C C . GLU A 1 393 ? -42.657 -1.270 -16.280 1.00 81.44 393 GLU A C 1
ATOM 2972 O O . GLU A 1 393 ? -41.558 -0.809 -15.972 1.00 81.44 393 GLU A O 1
ATOM 2977 N N . THR A 1 394 ? -43.793 -0.744 -15.826 1.00 84.31 394 THR A N 1
ATOM 2978 C CA . THR A 1 394 ? -43.835 0.348 -14.849 1.00 84.31 394 THR A CA 1
ATOM 2979 C C . THR A 1 394 ? -43.490 -0.190 -13.460 1.00 84.31 394 THR A C 1
ATOM 2981 O O . THR A 1 394 ? -44.228 -1.016 -12.920 1.00 84.31 394 THR A O 1
ATOM 2984 N N . ALA A 1 395 ? -42.386 0.278 -12.881 1.00 85.31 395 ALA A N 1
ATOM 2985 C CA . ALA A 1 395 ? -41.931 -0.085 -11.544 1.00 85.31 395 ALA A CA 1
ATOM 2986 C C . ALA A 1 395 ? -41.955 1.143 -10.612 1.00 85.31 395 ALA A C 1
ATOM 2988 O O . ALA A 1 395 ? -41.383 2.177 -10.963 1.00 85.31 395 ALA A O 1
ATOM 2989 N N . PRO A 1 396 ? -42.569 1.050 -9.419 1.00 84.81 396 PRO A N 1
ATOM 2990 C CA . PRO A 1 396 ? -42.634 2.176 -8.498 1.00 84.81 396 PRO A CA 1
ATOM 2991 C C . PRO A 1 396 ? -41.288 2.385 -7.798 1.00 84.81 396 PRO A C 1
ATOM 2993 O O . PRO A 1 396 ? -40.741 1.465 -7.185 1.00 84.81 396 PRO A O 1
ATOM 2996 N N . LEU A 1 397 ? -40.779 3.611 -7.850 1.00 87.81 397 LEU A N 1
ATOM 2997 C CA . LEU A 1 397 ? -39.726 4.111 -6.980 1.00 87.81 397 LEU A CA 1
ATOM 2998 C C . LEU A 1 397 ? -40.380 4.717 -5.735 1.00 87.81 397 LEU A C 1
ATOM 3000 O O . LEU A 1 397 ? -40.988 5.785 -5.798 1.00 87.81 397 LEU A O 1
ATOM 3004 N N . THR A 1 398 ? -40.263 4.024 -4.605 1.00 85.88 398 THR A N 1
ATOM 3005 C CA . THR A 1 398 ? -40.886 4.436 -3.339 1.00 85.88 398 THR A CA 1
ATOM 3006 C C . THR A 1 398 ? -39.878 5.086 -2.405 1.00 85.88 398 THR A C 1
ATOM 3008 O O . THR A 1 398 ? -38.726 4.643 -2.344 1.00 85.88 398 THR A O 1
ATOM 3011 N N . VAL A 1 399 ? -40.316 6.068 -1.624 1.00 83.88 399 VAL A N 1
ATOM 3012 C CA . VAL A 1 399 ? -39.503 6.765 -0.623 1.00 83.88 399 VAL A CA 1
ATOM 3013 C C . VAL A 1 399 ? -39.959 6.397 0.786 1.00 83.88 399 VAL A C 1
ATOM 3015 O O . VAL A 1 399 ? -41.133 6.522 1.128 1.00 83.88 399 VAL A O 1
ATOM 3018 N N . ASP A 1 400 ? -39.019 5.968 1.623 1.00 81.75 400 ASP A N 1
ATOM 3019 C CA . ASP A 1 400 ? -39.238 5.667 3.037 1.00 81.75 400 ASP A CA 1
ATOM 3020 C C . ASP A 1 400 ? -38.217 6.387 3.940 1.00 81.75 400 ASP A C 1
ATOM 3022 O O . ASP A 1 400 ? -37.392 7.179 3.478 1.00 81.75 400 ASP A O 1
ATOM 3026 N N . GLU A 1 401 ? -38.287 6.146 5.254 1.00 70.94 401 GLU A N 1
ATOM 3027 C CA . GLU A 1 401 ? -37.397 6.778 6.242 1.00 70.94 401 GLU A CA 1
ATOM 3028 C C . GLU A 1 401 ? -35.907 6.422 6.054 1.00 70.94 401 GLU A C 1
ATOM 3030 O O . GLU A 1 401 ? -35.043 7.176 6.508 1.00 70.94 401 GLU A O 1
ATOM 3035 N N . ASP A 1 402 ? -35.588 5.319 5.368 1.00 63.34 402 ASP A N 1
ATOM 3036 C CA . ASP A 1 402 ? -34.219 4.846 5.148 1.00 63.34 402 ASP A CA 1
ATOM 3037 C C . ASP A 1 402 ? -33.709 5.098 3.710 1.00 63.34 402 ASP A C 1
ATOM 3039 O O . ASP A 1 402 ? -32.541 4.818 3.418 1.00 63.34 402 ASP A O 1
ATOM 3043 N N . GLY A 1 403 ? -34.536 5.634 2.804 1.00 82.75 403 GLY A N 1
ATOM 3044 C CA . GLY A 1 403 ? -34.121 6.057 1.465 1.00 82.75 403 GLY A CA 1
ATOM 3045 C C . GLY A 1 403 ? -35.145 5.777 0.366 1.00 82.75 403 GLY A C 1
ATOM 3046 O O . GLY A 1 403 ? -36.349 5.884 0.556 1.00 82.75 403 GLY A O 1
ATOM 3047 N N . THR A 1 404 ? -34.642 5.462 -0.825 1.00 86.50 404 THR A N 1
ATOM 3048 C CA . THR A 1 404 ? -35.445 5.154 -2.015 1.00 86.50 404 THR A CA 1
ATOM 3049 C C . THR A 1 404 ? -35.288 3.688 -2.387 1.00 86.50 404 THR A C 1
ATOM 3051 O O . THR A 1 404 ? -34.181 3.144 -2.305 1.00 86.50 404 THR A O 1
ATOM 3054 N N . THR A 1 405 ? -36.382 3.061 -2.808 1.00 89.81 405 THR A N 1
ATOM 3055 C CA . THR A 1 405 ? -36.405 1.659 -3.227 1.00 89.81 405 THR A CA 1
ATOM 3056 C C . THR A 1 405 ? -36.960 1.537 -4.641 1.00 89.81 405 THR A C 1
ATOM 3058 O O . THR A 1 405 ? -38.055 2.027 -4.899 1.00 89.81 405 THR A O 1
ATOM 3061 N N . LEU A 1 406 ? -36.234 0.861 -5.539 1.00 90.50 406 LEU A N 1
ATOM 3062 C CA . LEU A 1 406 ? -36.668 0.566 -6.910 1.00 90.50 406 LEU A CA 1
ATOM 3063 C C . LEU A 1 406 ? -36.607 -0.948 -7.194 1.00 90.50 406 LEU A C 1
ATOM 3065 O O . LEU A 1 406 ? -35.547 -1.555 -7.026 1.00 90.50 406 LEU A O 1
ATOM 3069 N N . PRO A 1 407 ? -37.696 -1.585 -7.654 1.00 89.56 407 PRO A N 1
ATOM 3070 C CA . PRO A 1 407 ? -37.662 -2.964 -8.133 1.00 89.56 407 PRO A CA 1
ATOM 3071 C C . PRO A 1 407 ? -36.875 -3.101 -9.445 1.00 89.56 407 PRO A C 1
ATOM 3073 O O . PRO A 1 407 ? -37.192 -2.449 -10.436 1.00 89.56 407 PRO A O 1
ATOM 3076 N N . VAL A 1 408 ? -35.871 -3.980 -9.469 1.00 88.38 408 VAL A N 1
ATOM 3077 C CA . VAL A 1 408 ? -35.064 -4.311 -10.652 1.00 88.38 408 VAL A CA 1
ATOM 3078 C C . VAL A 1 408 ? -34.823 -5.819 -10.697 1.00 88.38 408 VAL A C 1
ATOM 3080 O O . VAL A 1 408 ? -33.975 -6.361 -9.984 1.00 88.38 408 VAL A O 1
ATOM 3083 N N . GLY A 1 409 ? -35.597 -6.509 -11.538 1.00 86.75 409 GLY A N 1
ATOM 3084 C CA . GLY A 1 409 ? -35.543 -7.963 -11.686 1.00 86.75 409 GLY A CA 1
ATOM 3085 C C . GLY A 1 409 ? -35.807 -8.686 -10.356 1.00 86.75 409 GLY A C 1
ATOM 3086 O O . GLY A 1 409 ? -36.863 -8.467 -9.761 1.00 86.75 409 GLY A O 1
ATOM 3087 N N . PRO A 1 410 ? -34.878 -9.529 -9.862 1.00 86.69 410 PRO A N 1
ATOM 3088 C CA . PRO A 1 410 ? -35.026 -10.208 -8.574 1.00 86.69 410 PRO A CA 1
ATOM 3089 C C . PRO A 1 410 ? -34.867 -9.287 -7.358 1.00 86.69 410 PRO A C 1
ATOM 3091 O O . PRO A 1 410 ? -35.068 -9.748 -6.236 1.00 86.69 410 PRO A O 1
ATOM 3094 N N . PHE A 1 411 ? -34.465 -8.025 -7.538 1.00 87.94 411 PHE A N 1
ATOM 3095 C CA . PHE A 1 411 ? -34.007 -7.179 -6.442 1.00 87.94 411 PHE A CA 1
ATOM 3096 C C . PHE A 1 411 ? -34.915 -5.981 -6.162 1.00 87.94 411 PHE A C 1
ATOM 3098 O O . PHE A 1 411 ? -35.448 -5.348 -7.068 1.00 87.94 411 PHE A O 1
ATOM 3105 N N . ARG A 1 412 ? -35.027 -5.617 -4.885 1.00 88.69 412 ARG A N 1
ATOM 3106 C CA . ARG A 1 412 ? -35.461 -4.303 -4.406 1.00 88.69 412 ARG A CA 1
ATOM 3107 C C . ARG A 1 412 ? -34.213 -3.489 -4.109 1.00 88.69 412 ARG A C 1
ATOM 3109 O O . ARG A 1 412 ? -33.600 -3.659 -3.055 1.00 88.69 412 ARG A O 1
ATOM 3116 N N . LEU A 1 413 ? -33.819 -2.654 -5.066 1.00 88.94 413 LEU A N 1
ATOM 3117 C CA . LEU A 1 413 ? -32.641 -1.808 -4.946 1.00 88.94 413 LEU A CA 1
ATOM 3118 C C . LEU A 1 413 ? -32.897 -0.683 -3.969 1.00 88.94 413 LEU A C 1
ATOM 3120 O O . LEU A 1 413 ? -33.714 0.187 -4.258 1.00 88.94 413 LEU A O 1
ATOM 3124 N N . ARG A 1 414 ? -32.172 -0.681 -2.854 1.00 88.50 414 ARG A N 1
ATOM 3125 C CA . ARG A 1 414 ? -32.321 0.323 -1.804 1.00 88.50 414 ARG A CA 1
ATOM 3126 C C . ARG A 1 414 ? -31.105 1.234 -1.721 1.00 88.50 414 ARG A C 1
ATOM 3128 O O . ARG A 1 414 ? -29.962 0.772 -1.670 1.00 88.50 414 ARG A O 1
ATOM 3135 N N . GLY A 1 415 ? -31.359 2.533 -1.639 1.00 86.56 415 GLY A N 1
ATOM 3136 C CA . GLY A 1 415 ? -30.362 3.516 -1.234 1.00 86.56 415 GLY A CA 1
ATOM 3137 C C . GLY A 1 415 ? -30.856 4.951 -1.348 1.00 86.56 415 GLY A C 1
ATOM 3138 O O . GLY A 1 415 ? -32.000 5.216 -1.707 1.00 86.56 415 GLY A O 1
ATOM 3139 N N . THR A 1 416 ? -30.007 5.901 -0.982 1.00 85.50 416 THR A N 1
ATOM 3140 C CA . THR A 1 416 ? -30.349 7.326 -0.996 1.00 85.50 416 THR A CA 1
ATOM 3141 C C . THR A 1 416 ? -30.306 7.894 -2.415 1.00 85.50 416 THR A C 1
ATOM 3143 O O . THR A 1 416 ? -29.639 7.348 -3.296 1.00 85.50 416 THR A O 1
ATOM 3146 N N . ALA A 1 417 ? -30.956 9.041 -2.638 1.00 80.19 417 ALA A N 1
ATOM 3147 C CA . ALA A 1 417 ? -30.871 9.749 -3.919 1.00 80.19 417 ALA A CA 1
ATOM 3148 C C . ALA A 1 417 ? -29.412 10.055 -4.324 1.00 80.19 417 ALA A C 1
ATOM 3150 O O . ALA A 1 417 ? -29.058 9.973 -5.497 1.00 80.19 417 ALA A O 1
ATOM 3151 N N . ASP A 1 418 ? -28.536 10.341 -3.356 1.00 81.31 418 ASP A N 1
ATOM 3152 C CA . ASP A 1 418 ? -27.110 10.569 -3.614 1.00 81.31 418 ASP A CA 1
ATOM 3153 C C . ASP A 1 418 ? -26.374 9.289 -4.036 1.00 81.31 418 ASP A C 1
ATOM 3155 O O . ASP A 1 418 ? -25.508 9.341 -4.910 1.00 81.31 418 ASP A O 1
ATOM 3159 N N . GLN A 1 419 ? -26.727 8.136 -3.457 1.00 84.69 419 GLN A N 1
ATOM 3160 C CA . GLN A 1 419 ? -26.175 6.839 -3.863 1.00 84.69 419 GLN A CA 1
ATOM 3161 C C . GLN A 1 419 ? -26.614 6.464 -5.279 1.00 84.69 419 GLN A C 1
ATOM 3163 O O . GLN A 1 419 ? -25.786 6.005 -6.061 1.00 84.69 419 GLN A O 1
ATOM 3168 N N . TRP A 1 420 ? -27.871 6.727 -5.637 1.00 88.19 420 TRP A N 1
ATOM 3169 C CA . TRP A 1 420 ? -28.348 6.571 -7.010 1.00 88.19 420 TRP A CA 1
ATOM 3170 C C . TRP A 1 420 ? -27.598 7.470 -7.989 1.00 88.19 420 TRP A C 1
ATOM 3172 O O . TRP A 1 420 ? -27.094 6.986 -8.999 1.00 88.19 420 TRP A O 1
ATOM 3182 N N . ARG A 1 421 ? -27.454 8.766 -7.680 1.00 88.06 421 ARG A N 1
ATOM 3183 C CA . ARG A 1 421 ? -26.710 9.703 -8.539 1.00 88.06 421 ARG A CA 1
ATOM 3184 C C . ARG A 1 421 ? -25.249 9.290 -8.708 1.00 88.06 421 ARG A C 1
ATOM 3186 O O . ARG A 1 421 ? -24.696 9.439 -9.796 1.00 88.06 421 ARG A O 1
ATOM 3193 N N . LEU A 1 422 ? -24.623 8.756 -7.658 1.00 84.56 422 LEU A N 1
ATOM 3194 C CA . LEU A 1 422 ? -23.273 8.204 -7.743 1.00 84.56 422 LEU A CA 1
ATOM 3195 C C . LEU A 1 422 ? -23.229 6.957 -8.637 1.00 84.56 422 LEU A C 1
ATOM 3197 O O . LEU A 1 422 ? -22.396 6.908 -9.538 1.00 84.56 422 LEU A O 1
ATOM 3201 N N . ALA A 1 423 ? -24.141 6.002 -8.439 1.00 84.00 423 ALA A N 1
ATOM 3202 C CA . ALA A 1 423 ? -24.223 4.783 -9.241 1.00 84.00 423 ALA A CA 1
ATOM 3203 C C . ALA A 1 423 ? -24.458 5.085 -10.730 1.00 84.00 423 ALA A C 1
ATOM 3205 O O . ALA A 1 423 ? -23.801 4.502 -11.588 1.00 84.00 423 ALA A O 1
ATOM 3206 N N . LEU A 1 424 ? -25.329 6.049 -11.045 1.00 87.81 424 LEU A N 1
ATOM 3207 C CA . LEU A 1 424 ? -25.550 6.519 -12.414 1.00 87.81 424 LEU A CA 1
ATOM 3208 C C . LEU A 1 424 ? -24.287 7.161 -12.988 1.00 87.81 424 LEU A C 1
ATOM 3210 O O . LEU A 1 424 ? -23.852 6.812 -14.082 1.00 87.81 424 LEU A O 1
ATOM 3214 N N . LYS A 1 425 ? -23.641 8.056 -12.235 1.00 86.00 425 LYS A N 1
ATOM 3215 C CA . LYS A 1 425 ? -22.388 8.687 -12.666 1.00 86.00 425 LYS A CA 1
ATOM 3216 C C . LYS A 1 425 ? -21.293 7.658 -12.963 1.00 86.00 425 LYS A C 1
ATOM 3218 O O . LYS A 1 425 ? -20.537 7.852 -13.911 1.00 86.00 425 LYS A O 1
ATOM 3223 N N . GLU A 1 426 ? -21.191 6.601 -12.162 1.00 82.25 426 GLU A N 1
ATOM 3224 C CA . GLU A 1 426 ? -20.240 5.507 -12.376 1.00 82.25 426 GLU A CA 1
ATOM 3225 C C . GLU A 1 426 ? -20.626 4.636 -13.575 1.00 82.25 426 GLU A C 1
ATOM 3227 O O . GLU A 1 426 ? -19.777 4.366 -14.418 1.00 82.25 426 GLU A O 1
ATOM 3232 N N . ALA A 1 427 ? -21.901 4.269 -13.719 1.00 84.31 427 ALA A N 1
ATOM 3233 C CA . ALA A 1 427 ? -22.383 3.494 -14.863 1.00 84.31 427 ALA A CA 1
ATOM 3234 C C . ALA A 1 427 ? -22.164 4.221 -16.202 1.00 84.31 427 ALA A C 1
ATOM 3236 O O . ALA A 1 427 ? -21.912 3.580 -17.222 1.00 84.31 427 ALA A O 1
ATOM 3237 N N . PHE A 1 428 ? -22.231 5.556 -16.204 1.00 84.06 428 PHE A N 1
ATOM 3238 C CA . PHE A 1 428 ? -22.009 6.392 -17.386 1.00 84.06 428 PHE A CA 1
ATOM 3239 C C . PHE A 1 428 ? -20.574 6.926 -17.530 1.00 84.06 428 PHE A C 1
ATOM 3241 O O . PHE A 1 428 ? -20.301 7.617 -18.513 1.00 84.06 428 PHE A O 1
ATOM 3248 N N . SER A 1 429 ? -19.641 6.623 -16.612 1.00 81.69 429 SER A N 1
ATOM 3249 C CA . SER A 1 429 ? -18.263 7.136 -16.719 1.00 81.69 429 SER A CA 1
ATOM 3250 C C . SER A 1 429 ? -17.517 6.579 -17.932 1.00 81.69 429 SER A C 1
ATOM 3252 O O . SER A 1 429 ? -16.713 7.295 -18.522 1.00 81.69 429 SER A O 1
ATOM 3254 N N . ASP A 1 430 ? -17.837 5.340 -18.315 1.00 74.81 430 ASP A N 1
ATOM 3255 C CA . ASP A 1 430 ? -17.306 4.627 -19.482 1.00 74.81 430 ASP A CA 1
ATOM 3256 C C . ASP A 1 430 ? -18.460 4.146 -20.388 1.00 74.81 430 ASP A C 1
ATOM 3258 O O . ASP A 1 430 ? -18.527 2.979 -20.772 1.00 74.81 430 ASP A O 1
ATOM 3262 N N . ALA A 1 431 ? -19.417 5.036 -20.686 1.00 80.94 431 ALA A N 1
ATOM 3263 C CA . ALA A 1 431 ? -20.630 4.674 -21.420 1.00 80.94 431 ALA A CA 1
ATOM 3264 C C . ALA A 1 431 ? -20.329 4.051 -22.797 1.00 80.94 431 ALA A C 1
ATOM 3266 O O . ALA A 1 431 ? -19.590 4.616 -23.610 1.00 80.94 431 ALA A O 1
ATOM 3267 N N . LEU A 1 432 ? -20.957 2.910 -23.078 1.00 85.06 432 LEU A N 1
ATOM 3268 C CA . LEU A 1 432 ? -20.813 2.191 -24.344 1.00 85.06 432 LEU A CA 1
ATOM 3269 C C . LEU A 1 432 ? -21.712 2.798 -25.438 1.00 85.06 432 LEU A C 1
ATOM 3271 O O . LEU A 1 432 ? -22.722 3.436 -25.125 1.00 85.06 432 LEU A O 1
ATOM 3275 N N . PRO A 1 433 ? -21.399 2.613 -26.734 1.00 84.00 433 PRO A N 1
ATOM 3276 C CA . PRO A 1 433 ? -22.268 3.076 -27.813 1.00 84.00 433 PRO A CA 1
ATOM 3277 C C . PRO A 1 433 ? -23.677 2.484 -27.691 1.00 84.00 433 PRO A C 1
ATOM 3279 O O . PRO A 1 433 ? -23.835 1.278 -27.540 1.00 84.00 433 PRO A O 1
ATOM 3282 N N . ALA A 1 434 ? -24.729 3.301 -27.818 1.00 81.06 434 ALA A N 1
ATOM 3283 C CA . ALA A 1 434 ? -26.109 2.805 -27.688 1.00 81.06 434 ALA A CA 1
ATOM 3284 C C . ALA A 1 434 ? -26.487 1.709 -28.702 1.00 81.06 434 ALA A C 1
ATOM 3286 O O . ALA A 1 434 ? -27.404 0.935 -28.440 1.00 81.06 434 ALA A O 1
ATOM 3287 N N . ALA A 1 435 ? -25.785 1.634 -29.839 1.00 80.12 435 ALA A N 1
ATOM 3288 C CA . ALA A 1 435 ? -25.949 0.568 -30.829 1.00 80.12 435 ALA A CA 1
ATOM 3289 C C . ALA A 1 435 ? -25.506 -0.812 -30.309 1.00 80.12 435 ALA A C 1
ATOM 3291 O O . ALA A 1 435 ? -26.010 -1.822 -30.791 1.00 80.12 435 ALA A O 1
ATOM 3292 N N . ASP A 1 436 ? -24.620 -0.843 -29.311 1.00 82.00 436 ASP A N 1
ATOM 3293 C CA . ASP A 1 436 ? -24.105 -2.066 -28.690 1.00 82.00 436 ASP A CA 1
ATOM 3294 C C . ASP A 1 436 ? -24.951 -2.492 -27.480 1.00 82.00 436 ASP A C 1
ATOM 3296 O O . ASP A 1 436 ? -24.665 -3.509 -26.851 1.00 82.00 436 ASP A O 1
ATOM 3300 N N . CYS A 1 437 ? -25.997 -1.725 -27.138 1.00 77.31 437 CYS A N 1
ATOM 3301 C CA . CYS A 1 437 ? -26.895 -2.054 -26.038 1.00 77.31 437 CYS A CA 1
ATOM 3302 C C . CYS A 1 437 ? -27.688 -3.325 -26.381 1.00 77.31 437 CYS A C 1
ATOM 3304 O O . CYS A 1 437 ? -28.524 -3.278 -27.292 1.00 77.31 437 CYS A O 1
ATOM 3306 N N . PRO A 1 438 ? -27.504 -4.437 -25.643 1.00 75.38 438 PRO A N 1
ATOM 3307 C CA . PRO A 1 438 ? -28.202 -5.687 -25.908 1.00 75.38 438 PRO A CA 1
ATOM 3308 C C . PRO A 1 438 ? -29.711 -5.464 -25.973 1.00 75.38 438 PRO A C 1
ATOM 3310 O O . PRO A 1 438 ? -30.288 -4.822 -25.088 1.00 75.38 438 PRO A O 1
ATOM 3313 N N . GLU A 1 439 ? -30.361 -5.971 -27.020 1.00 63.19 439 GLU A N 1
ATOM 3314 C CA . GLU A 1 439 ? -31.820 -6.102 -27.083 1.00 63.19 439 GLU A CA 1
ATOM 3315 C C . GLU A 1 439 ? -32.233 -7.200 -26.097 1.00 63.19 439 GLU A C 1
ATOM 3317 O O . GLU A 1 439 ? -32.403 -8.355 -26.466 1.00 63.19 439 GLU A O 1
ATOM 3322 N N . GLY A 1 440 ? -32.260 -6.871 -24.804 1.00 55.19 440 GLY A N 1
ATOM 3323 C CA . GLY A 1 440 ? -32.557 -7.840 -23.753 1.00 55.19 440 GLY A CA 1
ATOM 3324 C C . GLY A 1 440 ? -33.921 -8.501 -23.964 1.00 55.19 440 GLY A C 1
ATOM 3325 O O . GLY A 1 440 ? -34.904 -7.828 -24.277 1.00 55.19 440 GLY A O 1
ATOM 3326 N N . GLU A 1 441 ? -33.988 -9.819 -23.766 1.00 51.22 441 GLU A N 1
ATOM 3327 C CA . GLU A 1 441 ? -35.256 -10.525 -23.598 1.00 51.22 441 GLU A CA 1
ATOM 3328 C C . GLU A 1 441 ? -35.905 -10.041 -22.289 1.00 51.22 441 GLU A C 1
ATOM 3330 O O . GLU A 1 441 ? -35.540 -10.509 -21.212 1.00 51.22 441 GLU A O 1
ATOM 3335 N N . SER A 1 442 ? -36.858 -9.104 -22.368 1.00 55.16 442 SER A N 1
ATOM 3336 C CA . SER A 1 442 ? -37.721 -8.717 -21.240 1.00 55.16 442 SER A CA 1
ATOM 3337 C C . SER A 1 442 ? -38.521 -9.926 -20.765 1.00 55.16 442 SER A C 1
ATOM 3339 O O . SER A 1 442 ? -39.629 -10.185 -21.232 1.00 55.16 442 SER A O 1
ATOM 3341 N N . ARG A 1 443 ? -37.960 -10.700 -19.839 1.00 57.91 443 ARG A N 1
ATOM 3342 C CA . ARG A 1 443 ? -38.720 -11.668 -19.054 1.00 57.91 443 ARG A CA 1
ATOM 3343 C C . ARG A 1 443 ? -38.954 -11.063 -17.678 1.00 57.91 443 ARG A C 1
ATOM 3345 O O . ARG A 1 443 ? -37.998 -10.740 -16.974 1.00 57.91 443 ARG A O 1
ATOM 3352 N N . ALA A 1 444 ? -40.223 -10.919 -17.306 1.00 59.47 444 ALA A N 1
ATOM 3353 C CA . ALA A 1 444 ? -40.605 -10.603 -15.938 1.00 59.47 444 ALA A CA 1
ATOM 3354 C C . ALA A 1 444 ? -40.000 -11.656 -14.999 1.00 59.47 444 ALA A C 1
ATOM 3356 O O . ALA A 1 444 ? -40.081 -12.861 -15.261 1.00 59.47 444 ALA A O 1
ATOM 3357 N N . TRP A 1 445 ? -39.356 -11.203 -13.927 1.00 66.06 445 TRP A N 1
ATOM 3358 C CA . TRP A 1 445 ? -38.849 -12.107 -12.904 1.00 66.06 445 TRP A CA 1
ATOM 3359 C C . TRP A 1 445 ? -40.028 -12.717 -12.139 1.00 66.06 445 TRP A C 1
ATOM 3361 O O . TRP A 1 445 ? -40.875 -11.994 -11.618 1.00 66.06 445 TRP A O 1
ATOM 3371 N N . VAL A 1 446 ? -40.089 -14.048 -12.063 1.00 57.06 446 VAL A N 1
ATOM 3372 C CA . VAL A 1 446 ? -41.141 -14.769 -11.332 1.00 57.06 446 VAL A CA 1
ATOM 3373 C C . VAL A 1 446 ? -40.535 -15.352 -10.057 1.00 57.06 446 VAL A C 1
ATOM 3375 O O . VAL A 1 446 ? -39.952 -16.434 -10.074 1.00 57.06 446 VAL A O 1
ATOM 3378 N N . GLY A 1 447 ? -40.659 -14.616 -8.952 1.00 64.69 447 GLY A N 1
ATOM 3379 C CA . GLY A 1 447 ? -40.165 -14.995 -7.626 1.00 64.69 447 GLY A CA 1
ATOM 3380 C C . GLY A 1 447 ? -40.281 -13.842 -6.627 1.00 64.69 447 GLY A C 1
ATOM 3381 O O . GLY A 1 447 ? -40.596 -12.717 -7.017 1.00 64.69 447 GLY A O 1
ATOM 3382 N N . ASP A 1 448 ? -40.025 -14.110 -5.346 1.00 64.31 448 ASP A N 1
ATOM 3383 C CA . ASP A 1 448 ? -40.003 -13.060 -4.323 1.00 64.31 448 ASP A CA 1
ATOM 3384 C C . ASP A 1 448 ? -38.826 -12.107 -4.566 1.00 64.31 448 ASP A C 1
ATOM 3386 O O . ASP A 1 448 ? -37.694 -12.544 -4.777 1.00 64.31 448 ASP A O 1
ATOM 3390 N N . ALA A 1 449 ? -39.098 -10.801 -4.546 1.00 69.94 449 ALA A N 1
ATOM 3391 C CA . ALA A 1 449 ? -38.064 -9.786 -4.705 1.00 69.94 449 ALA A CA 1
ATOM 3392 C C . ALA A 1 449 ? -37.234 -9.657 -3.416 1.00 69.94 449 ALA A C 1
ATOM 3394 O O . ALA A 1 449 ? -37.777 -9.403 -2.335 1.00 69.94 449 ALA A O 1
ATOM 3395 N N . GLU A 1 450 ? -35.920 -9.810 -3.535 1.00 77.81 450 GLU A N 1
ATOM 3396 C CA . GLU A 1 450 ? -34.958 -9.771 -2.432 1.00 77.81 450 GLU A CA 1
ATOM 3397 C C . GLU A 1 450 ? -34.376 -8.361 -2.256 1.00 77.81 450 GLU A C 1
ATOM 3399 O O . GLU A 1 450 ? -34.203 -7.631 -3.225 1.00 77.81 450 GLU A O 1
ATOM 3404 N N . GLU A 1 451 ? -34.038 -7.948 -1.034 1.00 79.25 451 GLU A N 1
ATOM 3405 C CA . GLU A 1 451 ? -33.387 -6.646 -0.816 1.00 79.25 451 GLU A CA 1
ATOM 3406 C C . GLU A 1 451 ? -31.939 -6.652 -1.345 1.00 79.25 451 GLU A C 1
ATOM 3408 O O . GLU A 1 451 ? -31.183 -7.592 -1.085 1.00 79.25 451 GLU A O 1
ATOM 3413 N N . PHE A 1 452 ? -31.551 -5.598 -2.070 1.00 79.94 452 PHE A N 1
ATOM 3414 C CA . PHE A 1 452 ? -30.193 -5.400 -2.585 1.00 79.94 452 PHE A CA 1
ATOM 3415 C C . PHE A 1 452 ? -29.780 -3.940 -2.378 1.00 79.94 452 PHE A C 1
ATOM 3417 O O . PHE A 1 452 ? -30.482 -3.026 -2.809 1.00 79.94 452 PHE A O 1
ATOM 3424 N N . LEU A 1 453 ? -28.652 -3.683 -1.716 1.00 82.44 453 LEU A N 1
ATOM 3425 C CA . LEU A 1 453 ? -28.218 -2.311 -1.455 1.00 82.44 453 LEU A CA 1
ATOM 3426 C C . LEU A 1 453 ? -27.469 -1.751 -2.666 1.00 82.44 453 LEU A C 1
ATOM 3428 O O . LEU A 1 453 ? -26.613 -2.420 -3.238 1.00 82.44 453 LEU A O 1
ATOM 3432 N N . LEU A 1 454 ? -27.707 -0.485 -3.016 1.00 79.94 454 LEU A N 1
ATOM 3433 C CA . LEU A 1 454 ? -26.943 0.198 -4.074 1.00 79.94 454 LEU A CA 1
ATOM 3434 C C . LEU A 1 454 ? -25.434 0.226 -3.799 1.00 79.94 454 LEU A C 1
ATOM 3436 O O . LEU A 1 454 ? -24.637 0.267 -4.730 1.00 79.94 454 LEU A O 1
ATOM 3440 N N . ALA A 1 455 ? -25.033 0.172 -2.527 1.00 71.69 455 ALA A N 1
ATOM 3441 C CA . ALA A 1 455 ? -23.631 0.073 -2.130 1.00 71.69 455 ALA A CA 1
ATOM 3442 C C . ALA A 1 455 ? -22.964 -1.255 -2.550 1.00 71.69 455 ALA A C 1
ATOM 3444 O O . ALA A 1 455 ? -21.736 -1.323 -2.592 1.00 71.69 455 ALA A O 1
ATOM 3445 N N . ASP A 1 456 ? -23.754 -2.285 -2.869 1.00 69.31 456 ASP A N 1
ATOM 3446 C CA . ASP A 1 456 ? -23.287 -3.619 -3.254 1.00 69.31 456 ASP A CA 1
ATOM 3447 C C . ASP A 1 456 ? -23.237 -3.828 -4.778 1.00 69.31 456 ASP A C 1
ATOM 3449 O O . ASP A 1 456 ? -22.937 -4.937 -5.234 1.00 69.31 456 ASP A O 1
ATOM 3453 N N . LEU A 1 457 ? -23.509 -2.782 -5.573 1.00 75.25 457 LEU A N 1
ATOM 3454 C CA . LEU A 1 457 ? -23.413 -2.830 -7.033 1.00 75.25 457 LEU A CA 1
ATOM 3455 C C . LEU A 1 457 ? -22.002 -3.232 -7.490 1.00 75.25 457 LEU A C 1
ATOM 3457 O O . LEU A 1 457 ? -20.993 -2.666 -7.066 1.00 75.25 457 LEU A O 1
ATOM 3461 N N . GLY A 1 458 ? -21.932 -4.207 -8.395 1.00 56.75 458 GLY A N 1
ATOM 3462 C CA . GLY A 1 458 ? -20.701 -4.559 -9.091 1.00 56.75 458 GLY A CA 1
ATOM 3463 C C . GLY A 1 458 ? -20.524 -3.648 -10.298 1.00 56.75 458 GLY A C 1
ATOM 3464 O O . GLY A 1 458 ? -21.354 -3.655 -11.197 1.00 56.75 458 GLY A O 1
ATOM 3465 N N . VAL A 1 459 ? -19.452 -2.863 -10.349 1.00 43.50 459 VAL A N 1
ATOM 3466 C CA . VAL A 1 459 ? -19.131 -2.067 -11.541 1.00 43.50 459 VAL A CA 1
ATOM 3467 C C . VAL A 1 459 ? -18.350 -2.951 -12.513 1.00 43.50 459 VAL A C 1
ATOM 3469 O O . VAL A 1 459 ? -17.221 -3.345 -12.213 1.00 43.50 459 VAL A O 1
ATOM 3472 N N . GLN A 1 460 ? -18.912 -3.259 -13.686 1.00 32.09 460 GLN A N 1
ATOM 3473 C CA . GLN A 1 460 ? -18.093 -3.727 -14.804 1.00 32.09 460 GLN A CA 1
ATOM 3474 C C . GLN A 1 460 ? -17.314 -2.527 -15.349 1.00 32.09 460 GLN A C 1
ATOM 3476 O O . GLN A 1 460 ? -17.879 -1.637 -15.975 1.00 32.09 460 GLN A O 1
ATOM 3481 N N . ARG A 1 461 ? -15.999 -2.506 -15.124 1.00 31.11 461 ARG A N 1
ATOM 3482 C CA . ARG A 1 461 ? -15.079 -1.764 -15.991 1.00 31.11 461 ARG A CA 1
ATOM 3483 C C . ARG A 1 461 ? -14.507 -2.768 -16.982 1.00 31.11 461 ARG A C 1
ATOM 3485 O O . ARG A 1 461 ? -13.890 -3.741 -16.545 1.00 31.11 461 ARG A O 1
ATOM 3492 N N . ALA A 1 462 ? -14.782 -2.569 -18.269 1.00 28.59 462 ALA A N 1
ATOM 3493 C CA . ALA A 1 462 ? -14.222 -3.382 -19.351 1.00 28.59 462 ALA A CA 1
ATOM 3494 C C . ALA A 1 462 ? -12.681 -3.327 -19.377 1.00 28.59 462 ALA A C 1
ATOM 3496 O O . ALA A 1 462 ? -12.116 -2.247 -19.079 1.00 28.59 462 ALA A O 1
#

Radius of gyration: 25.8 Å; Cα contacts (8 Å, |Δi|>4): 728; chains: 1; bounding box: 72×51×64 Å

Nearest PDB structures (foldseek):
  4u9h-assembly1_L  TM=1.546E-01  e=7.769E-02  Nitratidesulfovibrio vulgaris str. 'Miyazaki F'
  1yq9-assembly1_H  TM=1.528E-01  e=8.448E-01  Megalodesulfovibrio gigas

Organism: NCBI:txid152141